Protein AF-0000000085929683 (afdb_homodimer)

Foldseek 3Di:
DDKDKDKDFPLLFLLLLLVLVCLDPLNVQCLAAHKEKQQFDLSSQSNVCVLVVDDDLSLLRFAWDCFPNFTAGFAPVRHDDIFMHTNSHTDPDDPLVSLVVDAQSYEYEEAAQAAEPVRWGWHWAQPPCRPPCSSRLVSCVVRNHAYEYEYECLRYDHDDLVVQQVQADLPNDLAGPWFGTGIGINGRYHYGYSQSSLCSQQVWGWAFDDAADDDSRGSMTIIMIDDDDRSVVRSVVSSVVSPPSDDRDNGGHDLVPDPRLVSINVSVVVD/DDKDKDKDFPLLFLLLLLVLVCLDPLNVQCLAAHKEKQQFDLSSQSNVCVLVVDDDLSLLRFAWDCFPNFTAGFAPVRHDDIFMHTNSHTDPDDPLVSLVVDAQSYEYEEAAQAAEPVRWGWHWAQPPCRPPCNSRLVSCVVRNHAYEYEYECLRYDHDDLVVQQVCADLPNDLAGPWFGTGIGINGRYHYGYSQNSLCSQQVWGWAFDDAADDDSRGSMTIIMIDDDDRSVVRSVVSSVVSPPSDDRDNGGHDLVPDPRLVSINVSVVVD

Structure (mmCIF, N/CA/C/O backbone):
data_AF-0000000085929683-model_v1
#
loop_
_entity.id
_entity.type
_entity.pdbx_description
1 polymer 'Uncharacterized protein'
#
loop_
_atom_site.group_PDB
_atom_site.id
_atom_site.type_symbol
_atom_site.label_atom_id
_atom_site.label_alt_id
_atom_site.label_comp_id
_atom_site.label_asym_id
_atom_site.label_entity_id
_atom_site.label_seq_id
_atom_site.pdbx_PDB_ins_code
_atom_site.Cartn_x
_atom_site.Cartn_y
_atom_site.Cartn_z
_atom_site.occupancy
_atom_site.B_iso_or_equiv
_atom_site.auth_seq_id
_atom_site.auth_comp_id
_atom_site.auth_asym_id
_atom_site.auth_atom_id
_atom_site.pdbx_PDB_model_num
ATOM 1 N N . MET A 1 1 ? 26.594 7.703 -13.898 1 90.44 1 MET A N 1
ATOM 2 C CA . MET A 1 1 ? 25.281 7.656 -13.25 1 90.44 1 MET A CA 1
ATOM 3 C C . MET A 1 1 ? 25.125 6.375 -12.43 1 90.44 1 MET A C 1
ATOM 5 O O . MET A 1 1 ? 25.406 5.281 -12.93 1 90.44 1 MET A O 1
ATOM 9 N N . LYS A 1 2 ? 24.906 6.512 -11.125 1 97.38 2 LYS A N 1
ATOM 10 C CA . LYS A 1 2 ? 24.734 5.379 -10.219 1 97.38 2 LYS A CA 1
ATOM 11 C C . LYS A 1 2 ? 23.25 5.051 -10.023 1 97.38 2 LYS A C 1
ATOM 13 O O . LYS A 1 2 ? 22.391 5.875 -10.312 1 97.38 2 LYS A O 1
ATOM 18 N N . ARG A 1 3 ? 23.109 3.826 -9.648 1 98.5 3 ARG A N 1
ATOM 19 C CA . ARG A 1 3 ? 21.75 3.352 -9.422 1 98.5 3 ARG A CA 1
ATOM 20 C C . ARG A 1 3 ? 21.672 2.545 -8.133 1 98.5 3 ARG A C 1
ATOM 22 O O . ARG A 1 3 ? 22.609 1.838 -7.77 1 98.5 3 ARG A O 1
ATOM 29 N N . ALA A 1 4 ? 20.5 2.637 -7.414 1 98.88 4 ALA A N 1
ATOM 30 C CA . ALA A 1 4 ? 20.266 1.863 -6.195 1 98.88 4 ALA A CA 1
ATOM 31 C C . ALA A 1 4 ? 18.859 1.271 -6.184 1 98.88 4 ALA A C 1
ATOM 33 O O . ALA A 1 4 ? 17.938 1.812 -6.809 1 98.88 4 ALA A O 1
ATOM 34 N N . LEU A 1 5 ? 18.688 0.152 -5.586 1 98.88 5 LEU A N 1
ATOM 35 C CA . LEU A 1 5 ? 17.406 -0.474 -5.309 1 98.88 5 LEU A CA 1
ATOM 36 C C . LEU A 1 5 ? 17.047 -0.363 -3.828 1 98.88 5 LEU A C 1
ATOM 38 O O . LEU A 1 5 ? 17.656 -1.033 -2.99 1 98.88 5 LEU A O 1
ATOM 42 N N . VAL A 1 6 ? 16 0.425 -3.523 1 98.88 6 VAL A N 1
ATOM 43 C CA . VAL A 1 6 ? 15.719 0.789 -2.141 1 98.88 6 VAL A CA 1
ATOM 44 C C . VAL A 1 6 ? 14.281 0.412 -1.793 1 98.88 6 VAL A C 1
ATOM 46 O O . VAL A 1 6 ? 13.352 0.76 -2.521 1 98.88 6 VAL A O 1
ATOM 49 N N . THR A 1 7 ? 14.102 -0.322 -0.743 1 98.88 7 THR A N 1
ATOM 50 C CA . THR A 1 7 ? 12.781 -0.614 -0.195 1 98.88 7 THR A CA 1
ATOM 51 C C . THR A 1 7 ? 12.609 0.04 1.173 1 98.88 7 THR A C 1
ATOM 53 O O . THR A 1 7 ? 13.461 -0.108 2.051 1 98.88 7 THR A O 1
ATOM 56 N N . LEU A 1 8 ? 11.531 0.774 1.313 1 98.94 8 LEU A N 1
ATOM 57 C CA . LEU A 1 8 ? 11.234 1.459 2.566 1 98.94 8 LEU A CA 1
ATOM 58 C C . LEU A 1 8 ? 9.906 0.987 3.141 1 98.94 8 LEU A C 1
ATOM 60 O O . LEU A 1 8 ? 8.898 0.931 2.428 1 98.94 8 LEU A O 1
ATOM 64 N N . THR A 1 9 ? 9.898 0.618 4.441 1 98.69 9 THR A N 1
ATOM 65 C CA . THR A 1 9 ? 8.633 0.403 5.121 1 98.69 9 THR A CA 1
ATOM 66 C C . THR A 1 9 ? 7.848 1.708 5.234 1 98.69 9 THR A C 1
ATOM 68 O O . THR A 1 9 ? 8.406 2.791 5.051 1 98.69 9 THR A O 1
ATOM 71 N N . PRO A 1 10 ? 6.547 1.633 5.582 1 98.69 10 PRO A N 1
ATOM 72 C CA . PRO A 1 10 ? 5.75 2.857 5.688 1 98.69 10 PRO A CA 1
ATOM 73 C C . PRO A 1 10 ? 6.324 3.852 6.695 1 98.69 10 PRO A C 1
ATOM 75 O O . PRO A 1 10 ? 6.355 5.055 6.43 1 98.69 10 PRO A O 1
ATOM 78 N N . THR A 1 11 ? 6.84 3.391 7.812 1 98.69 11 THR A N 1
ATOM 79 C CA . THR A 1 11 ? 7.352 4.316 8.812 1 98.69 11 THR A CA 1
ATOM 80 C C . THR A 1 11 ? 8.703 4.891 8.383 1 98.69 11 THR A C 1
ATOM 82 O O . THR A 1 11 ? 9.016 6.047 8.68 1 98.69 11 THR A O 1
ATOM 85 N N . GLU A 1 12 ? 9.531 4.094 7.68 1 98.88 12 GLU A N 1
ATOM 86 C CA . GLU A 1 12 ? 10.75 4.648 7.094 1 98.88 12 GLU A CA 1
ATOM 87 C C . GLU A 1 12 ? 10.43 5.746 6.086 1 98.88 12 GLU A C 1
ATOM 89 O O . GLU A 1 12 ? 11.07 6.797 6.078 1 98.88 12 GLU A O 1
ATOM 94 N N . SER A 1 13 ? 9.43 5.5 5.258 1 98.94 13 SER A N 1
ATOM 95 C CA . SER A 1 13 ? 8.977 6.504 4.305 1 98.94 13 SER A CA 1
ATOM 96 C C . SER A 1 13 ? 8.5 7.77 5.012 1 98.94 13 SER A C 1
ATOM 98 O O . SER A 1 13 ? 8.828 8.883 4.59 1 98.94 13 SER A O 1
ATOM 100 N N . LYS A 1 14 ? 7.68 7.566 6.082 1 98.88 14 LYS A N 1
ATOM 101 C CA . LYS A 1 14 ? 7.18 8.719 6.828 1 98.88 14 LYS A CA 1
ATOM 102 C C . LYS A 1 14 ? 8.328 9.562 7.367 1 98.88 14 LYS A C 1
ATOM 104 O O . LYS A 1 14 ? 8.281 10.797 7.312 1 98.88 14 LYS A O 1
ATOM 109 N N . ARG A 1 15 ? 9.367 8.922 7.887 1 98.94 15 ARG A N 1
ATOM 110 C CA . ARG A 1 15 ? 10.523 9.641 8.406 1 98.94 15 ARG A CA 1
ATOM 111 C C . ARG A 1 15 ? 11.266 10.375 7.293 1 98.94 15 ARG A C 1
ATOM 113 O O . ARG A 1 15 ? 11.633 11.539 7.453 1 98.94 15 ARG A O 1
ATOM 120 N N . LEU A 1 16 ? 11.492 9.695 6.164 1 98.94 16 LEU A N 1
ATOM 121 C CA . LEU A 1 16 ? 12.125 10.305 5.004 1 98.94 16 LEU A CA 1
ATOM 122 C C . LEU A 1 16 ? 11.375 11.555 4.566 1 98.94 16 LEU A C 1
ATOM 124 O O . LEU A 1 16 ? 11.984 12.609 4.363 1 98.94 16 LEU A O 1
ATOM 128 N N . ILE A 1 17 ? 10.094 11.445 4.457 1 98.94 17 ILE A N 1
ATOM 129 C CA . ILE A 1 17 ? 9.227 12.516 3.98 1 98.94 17 ILE A CA 1
ATOM 130 C C . ILE A 1 17 ? 9.258 13.688 4.965 1 98.94 17 ILE A C 1
ATOM 132 O O . ILE A 1 17 ? 9.328 14.844 4.562 1 98.94 17 ILE A O 1
ATOM 136 N N . ALA A 1 18 ? 9.211 13.344 6.211 1 98.88 18 ALA A N 1
ATOM 137 C CA . ALA A 1 18 ? 9.266 14.383 7.242 1 98.88 18 ALA A CA 1
ATOM 138 C C . ALA A 1 18 ? 10.555 15.188 7.141 1 98.88 18 ALA A C 1
ATOM 140 O O . ALA A 1 18 ? 10.531 16.422 7.176 1 98.88 18 ALA A O 1
ATOM 141 N N . LYS A 1 19 ? 11.68 14.484 7 1 98.88 19 LYS A N 1
ATOM 142 C CA . LYS A 1 19 ? 12.961 15.156 6.859 1 98.88 19 LYS A CA 1
ATOM 143 C C . LYS A 1 19 ? 12.977 16.062 5.633 1 98.88 19 LYS A C 1
ATOM 145 O O . LYS A 1 19 ? 13.57 17.156 5.66 1 98.88 19 LYS A O 1
ATOM 150 N N . ALA A 1 20 ? 12.391 15.633 4.57 1 98.94 20 ALA A N 1
ATOM 151 C CA . ALA A 1 20 ? 12.336 16.422 3.342 1 98.94 20 ALA A CA 1
ATOM 152 C C . ALA A 1 20 ? 11.492 17.672 3.529 1 98.94 20 ALA A C 1
ATOM 154 O O . ALA A 1 20 ? 11.891 18.766 3.098 1 98.94 20 ALA A O 1
ATOM 155 N N . ILE A 1 21 ? 10.367 17.547 4.172 1 98.94 21 ILE A N 1
ATOM 156 C CA . ILE A 1 21 ? 9.438 18.656 4.336 1 98.94 21 ILE A CA 1
ATOM 157 C C . ILE A 1 21 ? 10.086 19.75 5.184 1 98.94 21 ILE A C 1
ATOM 159 O O . ILE A 1 21 ? 10 20.938 4.855 1 98.94 21 ILE A O 1
ATOM 163 N N . VAL A 1 22 ? 10.773 19.391 6.215 1 98.56 22 VAL A N 1
ATOM 164 C CA . VAL A 1 22 ? 11.406 20.359 7.098 1 98.56 22 VAL A CA 1
ATOM 165 C C . VAL A 1 22 ? 12.516 21.094 6.348 1 98.56 22 VAL A C 1
ATOM 167 O O . VAL A 1 22 ? 12.852 22.234 6.668 1 98.56 22 VAL A O 1
ATOM 170 N N . ALA A 1 23 ? 13.047 20.453 5.316 1 98.62 23 ALA A N 1
ATOM 171 C CA . ALA A 1 23 ? 14.156 21.016 4.551 1 98.62 23 ALA A CA 1
ATOM 172 C C . ALA A 1 23 ? 13.641 21.953 3.451 1 98.62 23 ALA A C 1
ATOM 174 O O . ALA A 1 23 ? 14.422 22.688 2.844 1 98.62 23 ALA A O 1
ATOM 175 N N . LEU A 1 24 ? 12.383 22 3.158 1 98.75 24 LEU A N 1
ATOM 176 C CA . LEU A 1 24 ? 11.812 22.844 2.119 1 98.75 24 LEU A CA 1
ATOM 177 C C . LEU A 1 24 ? 12.031 24.312 2.441 1 98.75 24 LEU A C 1
ATOM 179 O O . LEU A 1 24 ? 11.891 24.734 3.592 1 98.75 24 LEU A O 1
ATOM 183 N N . GLU A 1 25 ? 12.312 25.062 1.417 1 98.31 25 GLU A N 1
ATOM 184 C CA . GLU A 1 25 ? 12.539 26.5 1.585 1 98.31 25 GLU A CA 1
ATOM 185 C C . GLU A 1 25 ? 11.297 27.203 2.127 1 98.31 25 GLU A C 1
ATOM 187 O O . GLU A 1 25 ? 11.391 28.094 2.973 1 98.31 25 GLU A O 1
ATOM 192 N N . GLU A 1 26 ? 10.141 26.844 1.634 1 98.31 26 GLU A N 1
ATOM 193 C CA . GLU A 1 26 ? 8.875 27.422 2.078 1 98.31 26 GLU A CA 1
ATOM 194 C C . GLU A 1 26 ? 8.656 27.188 3.57 1 98.31 26 GLU A C 1
ATOM 196 O O . GLU A 1 26 ? 8.188 28.078 4.277 1 98.31 26 GLU A O 1
ATOM 201 N N . VAL A 1 27 ? 8.984 26 4.043 1 98.81 27 VAL A N 1
ATOM 202 C CA . VAL A 1 27 ? 8.797 25.656 5.449 1 98.81 27 VAL A CA 1
ATOM 203 C C . VAL A 1 27 ? 9.82 26.406 6.305 1 98.81 27 VAL A C 1
ATOM 205 O O . VAL A 1 27 ? 9.461 26.984 7.34 1 98.81 27 VAL A O 1
ATOM 208 N N . GLN A 1 28 ? 11.078 26.453 5.828 1 98.69 28 GLN A N 1
ATOM 209 C CA . GLN A 1 28 ? 12.109 27.188 6.547 1 98.69 28 GLN A CA 1
ATOM 210 C C . GLN A 1 28 ? 11.766 28.672 6.652 1 98.69 28 GLN A C 1
ATOM 212 O O . GLN A 1 28 ? 11.922 29.266 7.711 1 98.69 28 GLN A O 1
ATOM 217 N N . HIS A 1 29 ? 11.375 29.234 5.562 1 98.62 29 HIS A N 1
ATOM 218 C CA . HIS A 1 29 ? 10.992 30.641 5.555 1 98.62 29 HIS A CA 1
ATOM 219 C C . HIS A 1 29 ? 9.859 30.906 6.539 1 98.62 29 HIS A C 1
ATOM 221 O O . HIS A 1 29 ? 9.898 31.875 7.293 1 98.62 29 HIS A O 1
ATOM 227 N N . ALA A 1 30 ? 8.836 30.062 6.523 1 98.75 30 ALA A N 1
ATOM 228 C CA . ALA A 1 30 ? 7.691 30.234 7.418 1 98.75 30 ALA A CA 1
ATOM 229 C C . ALA A 1 30 ? 8.109 30.078 8.875 1 98.75 30 ALA A C 1
ATOM 231 O O . ALA A 1 30 ? 7.617 30.797 9.75 1 98.75 30 ALA A O 1
ATOM 232 N N . LEU A 1 31 ? 8.992 29.125 9.172 1 98.5 31 LEU A N 1
ATOM 233 C CA . LEU A 1 31 ? 9.477 28.906 10.531 1 98.5 31 LEU A CA 1
ATOM 234 C C . LEU A 1 31 ? 10.188 30.156 11.047 1 98.5 31 LEU A C 1
ATOM 236 O O . LEU A 1 31 ? 10.164 30.422 12.25 1 98.5 31 LEU A O 1
ATOM 240 N N . GLU A 1 32 ? 10.766 30.922 10.141 1 98.31 32 GLU A N 1
ATOM 241 C CA . GLU A 1 32 ? 11.516 32.125 10.523 1 98.31 32 GLU A CA 1
ATOM 242 C C . GLU A 1 32 ? 10.617 33.344 10.562 1 98.31 32 GLU A C 1
ATOM 244 O O . GLU A 1 32 ? 10.82 34.25 11.383 1 98.31 32 GLU A O 1
ATOM 249 N N . ASN A 1 33 ? 9.617 33.406 9.742 1 98.38 33 ASN A N 1
ATOM 250 C CA . ASN A 1 33 ? 8.984 34.688 9.492 1 98.38 33 ASN A CA 1
ATOM 251 C C . ASN A 1 33 ? 7.477 34.625 9.719 1 98.38 33 ASN A C 1
ATOM 253 O O . ASN A 1 33 ? 6.816 35.656 9.805 1 98.38 33 ASN A O 1
ATOM 257 N N . GLY A 1 34 ? 6.984 33.438 9.805 1 98.5 34 GLY A N 1
ATOM 258 C CA . GLY A 1 34 ? 5.535 33.344 9.797 1 98.5 34 GLY A CA 1
ATOM 259 C C . GLY A 1 34 ? 5.02 32.125 10.523 1 98.5 34 GLY A C 1
ATOM 260 O O . GLY A 1 34 ? 5.574 31.719 11.555 1 98.5 34 GLY A O 1
ATOM 261 N N . PHE A 1 35 ? 3.844 31.594 9.984 1 98.69 35 PHE A N 1
ATOM 262 C CA . PHE A 1 35 ? 3.166 30.484 10.633 1 98.69 35 PHE A CA 1
ATOM 263 C C . PHE A 1 35 ? 3.516 29.172 9.953 1 98.69 35 PHE A C 1
ATOM 265 O O . PHE A 1 35 ? 3.607 29.094 8.727 1 98.69 35 PHE A O 1
ATOM 272 N N . VAL A 1 36 ? 3.674 28.172 10.719 1 98.81 36 VAL A N 1
ATOM 273 C CA . VAL A 1 36 ? 3.594 26.781 10.297 1 98.81 36 VAL A CA 1
ATOM 274 C C . VAL A 1 36 ? 2.518 26.062 11.109 1 98.81 36 VAL A C 1
ATOM 276 O O . VAL A 1 36 ? 2.596 25.984 12.336 1 98.81 36 VAL A O 1
ATOM 279 N N . TYR A 1 37 ? 1.511 25.641 10.445 1 98.69 37 TYR A N 1
ATOM 280 C CA . TYR A 1 37 ? 0.401 24.906 11.039 1 98.69 37 TYR A CA 1
ATOM 281 C C . TYR A 1 37 ? 0.456 23.438 10.648 1 98.69 37 TYR A C 1
ATOM 283 O O . TYR A 1 37 ? 0.241 23.078 9.492 1 98.69 37 TYR A O 1
ATOM 291 N N . ILE A 1 38 ? 0.722 22.547 11.609 1 98.44 38 ILE A N 1
ATOM 292 C CA . ILE A 1 38 ? 0.781 21.109 11.375 1 98.44 38 ILE A CA 1
ATOM 293 C C . ILE A 1 38 ? -0.466 20.438 11.953 1 98.44 38 ILE A C 1
ATOM 295 O O . ILE A 1 38 ? -0.604 20.328 13.172 1 98.44 38 ILE A O 1
ATOM 299 N N . ALA A 1 39 ? -1.304 20.078 11.062 1 98 39 ALA A N 1
ATOM 300 C CA . ALA A 1 39 ? -2.52 19.375 11.477 1 98 39 ALA A CA 1
ATOM 301 C C . ALA A 1 39 ? -2.213 17.953 11.914 1 98 39 A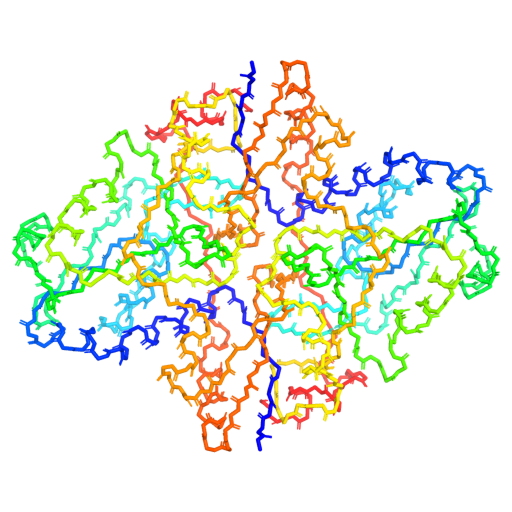LA A C 1
ATOM 303 O O . ALA A 1 39 ? -1.325 17.297 11.352 1 98 39 ALA A O 1
ATOM 304 N N . THR A 1 40 ? -2.955 17.422 12.828 1 97.31 40 THR A N 1
ATOM 305 C CA . THR A 1 40 ? -2.703 16.109 13.406 1 97.31 40 THR A CA 1
ATOM 306 C C . THR A 1 40 ? -2.855 15.016 12.352 1 97.31 40 THR A C 1
ATOM 308 O O . THR A 1 40 ? -3.697 15.117 11.461 1 97.31 40 THR A O 1
ATOM 311 N N . GLY A 1 41 ? -2.104 13.961 12.438 1 97.38 41 GLY A N 1
ATOM 312 C CA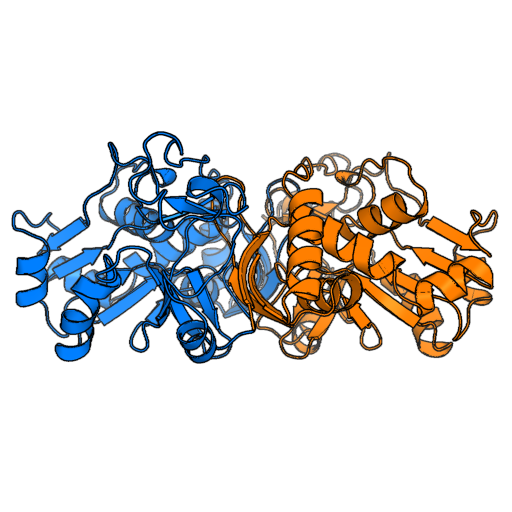 . GLY A 1 41 ? -1.993 12.781 11.594 1 97.38 41 GLY A CA 1
ATOM 313 C C . GLY A 1 41 ? -0.725 11.992 11.836 1 97.38 41 GLY A C 1
ATOM 314 O O . GLY A 1 41 ? 0.283 12.539 12.289 1 97.38 41 GLY A O 1
ATOM 315 N N . THR A 1 42 ? -0.728 10.742 11.492 1 97.62 42 THR A N 1
ATOM 316 C CA . THR A 1 42 ? 0.415 9.898 11.812 1 97.62 42 THR A CA 1
ATOM 317 C C . THR A 1 42 ? 1.649 10.328 11.031 1 97.62 42 THR A C 1
ATOM 319 O O . THR A 1 42 ? 2.756 10.359 11.578 1 97.62 42 THR A O 1
ATOM 322 N N . THR A 1 43 ? 1.484 10.688 9.773 1 97.94 43 THR A N 1
ATOM 323 C CA . THR A 1 43 ? 2.629 11.125 8.984 1 97.94 43 THR A CA 1
ATOM 324 C C . THR A 1 43 ? 3.072 12.523 9.406 1 97.94 43 THR A C 1
ATOM 326 O O . THR A 1 43 ? 4.27 12.797 9.508 1 97.94 43 THR A O 1
ATOM 329 N N . ALA A 1 44 ? 2.115 13.414 9.641 1 98.31 44 ALA A N 1
ATOM 330 C CA . ALA A 1 44 ? 2.42 14.781 10.07 1 98.31 44 ALA A CA 1
ATOM 331 C C . ALA A 1 44 ? 3.127 14.781 11.422 1 98.31 44 ALA A C 1
ATOM 333 O O . ALA A 1 44 ? 3.92 15.68 11.711 1 98.31 44 ALA A O 1
ATOM 334 N N . ALA A 1 45 ? 2.887 13.789 12.219 1 98.56 45 ALA A N 1
ATOM 335 C CA . ALA A 1 45 ? 3.549 13.664 13.516 1 98.56 45 ALA A CA 1
ATOM 336 C C . ALA A 1 45 ? 5.062 13.578 13.352 1 98.56 45 ALA A C 1
ATOM 338 O O . ALA A 1 45 ? 5.816 14.102 14.18 1 98.56 45 ALA A O 1
ATOM 339 N N . TYR A 1 46 ? 5.523 12.898 12.289 1 98.75 46 TYR A N 1
ATOM 340 C CA . TYR A 1 46 ? 6.953 12.812 12.023 1 98.75 46 TYR A CA 1
ATOM 341 C C . TYR A 1 46 ? 7.527 14.188 11.688 1 98.75 46 TYR A C 1
ATOM 343 O O . TYR A 1 46 ? 8.656 14.508 12.07 1 98.75 46 TYR A O 1
ATOM 351 N N . VAL A 1 47 ? 6.75 14.961 10.961 1 98.75 47 VAL A N 1
ATOM 352 C CA . VAL A 1 47 ? 7.176 16.312 10.641 1 98.75 47 VAL A CA 1
ATOM 353 C C . VAL A 1 47 ? 7.293 17.141 11.922 1 98.75 47 VAL A C 1
ATOM 355 O O . VAL A 1 47 ? 8.289 17.828 12.133 1 98.75 47 VAL A O 1
ATOM 358 N N . ALA A 1 48 ? 6.262 17.031 12.773 1 98.5 48 ALA A N 1
ATOM 359 C CA . ALA A 1 48 ? 6.289 17.734 14.055 1 98.5 48 ALA A CA 1
ATOM 360 C C . ALA A 1 48 ? 7.508 17.328 14.875 1 98.5 48 ALA A C 1
ATOM 362 O O . ALA A 1 48 ? 8.18 18.172 15.469 1 98.5 48 ALA A O 1
ATOM 363 N N . GLU A 1 49 ? 7.793 16.047 14.891 1 98.31 49 GLU A N 1
ATOM 364 C CA . GLU A 1 49 ? 8.953 15.531 15.625 1 98.31 49 GLU A CA 1
ATOM 365 C C . GLU A 1 49 ? 10.25 16.125 15.094 1 98.31 49 GLU A C 1
ATOM 367 O O . GLU A 1 49 ? 11.125 16.516 15.875 1 98.31 49 GLU A O 1
ATOM 372 N N . GLU A 1 50 ? 10.367 16.188 13.773 1 98.12 50 GLU A N 1
ATOM 373 C CA . GLU A 1 50 ? 11.578 16.734 13.164 1 98.12 50 GLU A CA 1
ATOM 374 C C . GLU A 1 50 ? 11.758 18.203 13.523 1 98.12 50 GLU A C 1
ATOM 376 O O . GLU A 1 50 ? 12.883 18.656 13.734 1 98.12 50 GLU A O 1
ATOM 381 N N . ILE A 1 51 ? 10.688 18.938 13.578 1 97.81 51 ILE A N 1
ATOM 382 C CA . ILE A 1 51 ? 10.75 20.375 13.828 1 97.81 51 ILE A CA 1
ATOM 383 C C . ILE A 1 51 ? 11.008 20.641 15.305 1 97.81 51 ILE A C 1
ATOM 385 O O . ILE A 1 51 ? 11.859 21.453 15.664 1 97.81 51 ILE A O 1
ATOM 389 N N . LEU A 1 52 ? 10.297 19.906 16.156 1 96.44 52 LEU A N 1
ATOM 390 C CA . LEU A 1 52 ? 10.359 20.141 17.594 1 96.44 52 LEU A CA 1
ATOM 391 C C . LEU A 1 52 ? 11.625 19.547 18.188 1 96.44 52 LEU A C 1
ATOM 393 O O . LEU A 1 52 ? 12.094 19.984 19.234 1 96.44 52 LEU A O 1
ATOM 397 N N . GLY A 1 53 ? 12.117 18.438 17.625 1 95.69 53 GLY A N 1
ATOM 398 C CA . GLY A 1 53 ? 13.25 17.734 18.188 1 95.69 53 GLY A CA 1
ATOM 399 C C . GLY A 1 53 ? 12.898 16.891 19.406 1 95.69 53 GLY A C 1
ATOM 400 O O . GLY A 1 53 ? 13.758 16.609 20.234 1 95.69 53 GLY A O 1
ATOM 401 N N . GLU A 1 54 ? 11.602 16.609 19.547 1 95.25 54 GLU A N 1
ATOM 402 C CA . GLU A 1 54 ? 11.102 15.82 20.672 1 95.25 54 GLU A CA 1
ATOM 403 C C . GLU A 1 54 ? 10.273 14.641 20.172 1 95.25 54 GLU A C 1
ATOM 405 O O . GLU A 1 54 ? 9.57 14.75 19.172 1 95.25 54 GLU A O 1
ATOM 410 N N . LYS A 1 55 ? 10.391 13.609 20.953 1 95.06 55 LYS A N 1
ATOM 411 C CA . LYS A 1 55 ? 9.648 12.406 20.578 1 95.06 55 LYS A CA 1
ATOM 412 C C . LYS A 1 55 ? 8.148 12.609 20.781 1 95.06 55 LYS A C 1
ATOM 414 O O . LYS A 1 55 ? 7.723 13.203 21.781 1 95.06 55 LYS A O 1
ATOM 419 N N . ILE A 1 56 ? 7.387 12.172 19.891 1 95.62 56 ILE A N 1
ATOM 420 C CA . ILE A 1 56 ? 5.926 12.188 19.891 1 95.62 56 ILE A CA 1
ATOM 421 C C . ILE A 1 56 ? 5.398 10.758 19.797 1 95.62 56 ILE A C 1
ATOM 423 O O . ILE A 1 56 ? 5.973 9.914 19.109 1 95.62 56 ILE A O 1
ATOM 427 N N . GLU A 1 57 ? 4.41 10.438 20.625 1 96.69 57 GLU A N 1
ATOM 428 C CA . GLU A 1 57 ? 3.689 9.188 20.406 1 96.69 57 GLU A CA 1
ATOM 429 C C . GLU A 1 57 ? 2.852 9.25 19.125 1 96.69 57 GLU A C 1
ATOM 431 O O . GLU A 1 57 ? 1.642 9.477 19.188 1 96.69 57 GLU A O 1
ATOM 436 N N . LYS A 1 58 ? 3.449 8.945 18.062 1 97.75 58 LYS A N 1
ATOM 437 C CA . LYS A 1 58 ? 2.914 9.266 16.734 1 97.75 58 LYS A CA 1
ATOM 438 C C . LYS A 1 58 ? 1.608 8.516 16.484 1 97.75 58 LYS A C 1
ATOM 440 O O . LYS A 1 58 ? 0.711 9.039 15.812 1 97.75 58 LYS A O 1
ATOM 445 N N . GLU A 1 59 ? 1.465 7.273 17.047 1 97.06 59 GLU A N 1
ATOM 446 C CA . GLU A 1 59 ? 0.238 6.504 16.859 1 97.06 59 GLU A CA 1
ATOM 447 C C . GLU A 1 59 ? -0.945 7.176 17.547 1 97.06 59 GLU A C 1
ATOM 449 O O . GLU A 1 59 ? -2.1 6.922 17.203 1 97.06 59 GLU A O 1
ATOM 454 N N . LYS A 1 60 ? -0.646 8.086 18.516 1 97.62 60 LYS A N 1
ATOM 455 C CA . LYS A 1 60 ? -1.696 8.773 19.266 1 97.62 60 LYS A CA 1
ATOM 456 C C . LYS A 1 60 ? -1.917 10.18 18.734 1 97.62 60 LYS A C 1
ATOM 458 O O . LYS A 1 60 ? -2.875 10.852 19.125 1 97.62 60 LYS A O 1
ATOM 463 N N . TRP A 1 61 ? -1.097 10.609 17.844 1 97.62 61 TRP A N 1
ATOM 464 C CA . TRP A 1 61 ? -1.124 11.992 17.375 1 97.62 61 TRP A CA 1
ATOM 465 C C . TRP A 1 61 ? -2.012 12.133 16.141 1 97.62 61 TRP A C 1
ATOM 467 O O . TRP A 1 61 ? -1.585 12.68 15.125 1 97.62 61 TRP A O 1
ATOM 477 N N . THR A 1 62 ? -3.135 11.539 16.203 1 97.5 62 THR A N 1
ATOM 478 C CA . THR A 1 62 ? -4.172 11.602 15.18 1 97.5 62 THR A CA 1
ATOM 479 C C . THR A 1 62 ? -5.543 11.32 15.781 1 97.5 62 THR A C 1
ATOM 481 O O . THR A 1 62 ? -5.648 10.719 16.844 1 97.5 62 THR A O 1
ATOM 484 N N . VAL A 1 63 ? -6.613 11.805 15.094 1 96.88 63 VAL A N 1
ATOM 485 C CA . VAL A 1 63 ? -7.977 11.484 15.5 1 96.88 63 VAL A CA 1
ATOM 486 C C . VAL A 1 63 ? -8.508 10.32 14.656 1 96.88 63 VAL A C 1
ATOM 488 O O . VAL A 1 63 ? -8.695 9.219 15.164 1 96.88 63 VAL A O 1
ATOM 491 N N . GLY A 1 64 ? -8.688 10.57 13.344 1 96.94 64 GLY A N 1
ATOM 492 C CA . GLY A 1 64 ? -9.016 9.484 12.438 1 96.94 64 GLY A CA 1
ATOM 493 C C . GLY A 1 64 ? -7.809 8.648 12.047 1 96.94 64 GLY A C 1
ATOM 494 O O . GLY A 1 64 ? -6.707 9.172 11.883 1 96.94 64 GLY A O 1
ATOM 495 N N . VAL A 1 65 ? -8.008 7.355 11.867 1 98 65 VAL A N 1
ATOM 496 C CA . VAL A 1 65 ? -6.895 6.484 11.516 1 98 65 VAL A CA 1
ATOM 497 C C . VAL A 1 65 ? -7.422 5.219 10.836 1 98 65 VAL A C 1
ATOM 499 O O . VAL A 1 65 ? -8.547 4.785 11.102 1 98 65 VAL A O 1
ATOM 502 N N . ILE A 1 66 ? -6.762 4.754 9.867 1 98.56 66 ILE A N 1
ATOM 503 C CA . ILE A 1 66 ? -6.953 3.381 9.414 1 98.56 66 ILE A CA 1
ATOM 504 C C . ILE A 1 66 ? -6.027 2.445 10.188 1 98.56 66 ILE A C 1
ATOM 506 O O . ILE A 1 66 ? -4.805 2.531 10.07 1 98.56 66 ILE A O 1
ATOM 510 N N . SER A 1 67 ? -6.543 1.632 11.016 1 98 67 SER A N 1
ATOM 511 C CA . SER A 1 67 ? -5.828 0.703 11.883 1 98 67 SER A CA 1
ATOM 512 C C . SER A 1 67 ? -6.648 -0.558 12.141 1 98 67 SER A C 1
ATOM 514 O O . SER A 1 67 ? -7.875 -0.54 12.023 1 98 67 SER A O 1
ATOM 516 N N . LYS A 1 68 ? -6.004 -1.64 12.32 1 93.81 68 LYS A N 1
ATOM 517 C CA . LYS A 1 68 ? -6.633 -2.934 12.57 1 93.81 68 LYS A CA 1
ATOM 518 C C . LYS A 1 68 ? -7.578 -3.311 11.438 1 93.81 68 LYS A C 1
ATOM 520 O O . LYS A 1 68 ? -8.664 -3.848 11.68 1 93.81 68 LYS A O 1
ATOM 525 N N . GLY A 1 69 ? -7.242 -2.834 10.258 1 95.62 69 GLY A N 1
ATOM 526 C CA . GLY A 1 69 ? -7.949 -3.256 9.062 1 95.62 69 GLY A CA 1
ATOM 527 C C . GLY A 1 69 ? -9.273 -2.545 8.867 1 95.62 69 GLY A C 1
ATOM 528 O O . GLY A 1 69 ? -10.211 -3.105 8.289 1 95.62 69 GLY A O 1
ATOM 529 N N . ARG A 1 70 ? -9.43 -1.395 9.414 1 97.94 70 ARG A N 1
ATOM 530 C CA . ARG A 1 70 ? -10.672 -0.636 9.281 1 97.94 70 ARG A CA 1
ATOM 531 C C . ARG A 1 70 ? -10.414 0.859 9.445 1 97.94 70 ARG A C 1
ATOM 533 O O . ARG A 1 70 ? -9.391 1.264 10 1 97.94 70 ARG A O 1
ATOM 540 N N . THR A 1 71 ? -11.305 1.698 8.93 1 98.62 71 THR A N 1
ATOM 541 C CA . THR A 1 71 ? -11.359 3.104 9.32 1 98.62 71 THR A CA 1
ATOM 542 C C . THR A 1 71 ? -11.828 3.244 10.766 1 98.62 71 THR A C 1
ATOM 544 O O . THR A 1 71 ? -12.773 2.574 11.18 1 98.62 71 THR A O 1
ATOM 547 N N . CYS A 1 72 ? -11.148 4.047 11.516 1 98.25 72 CYS A N 1
ATOM 548 C CA . CYS A 1 72 ? -11.453 4.152 12.938 1 98.25 72 CYS A CA 1
ATOM 549 C C . CYS A 1 72 ? -10.977 5.484 13.5 1 98.25 72 CYS A C 1
ATOM 551 O O . CYS A 1 72 ? -10.68 6.414 12.742 1 98.25 72 CYS A O 1
ATOM 553 N N . VAL A 1 73 ? -11.055 5.621 14.812 1 97.94 73 VAL A N 1
ATOM 554 C CA . VAL A 1 73 ? -10.539 6.789 15.516 1 97.94 73 VAL A CA 1
ATOM 555 C C . VAL A 1 73 ? -9.664 6.344 16.688 1 97.94 73 VAL A C 1
ATOM 557 O O . VAL A 1 73 ? -9.789 5.215 17.172 1 97.94 73 VAL A O 1
ATOM 560 N N . THR A 1 74 ? -8.812 7.238 17.094 1 97.75 74 THR A N 1
ATOM 561 C CA . THR A 1 74 ? -8.016 6.984 18.281 1 97.75 74 THR A CA 1
ATOM 562 C C . THR A 1 74 ? -8.836 7.27 19.547 1 97.75 74 THR A C 1
ATOM 564 O O . THR A 1 74 ? -9.938 7.809 19.469 1 97.75 74 THR A O 1
ATOM 567 N N . ALA A 1 75 ? -8.289 6.863 20.672 1 97.44 75 ALA A N 1
ATOM 568 C CA . ALA A 1 75 ? -8.992 7.074 21.938 1 97.44 75 ALA A CA 1
ATOM 569 C C . ALA A 1 75 ? -9.219 8.562 22.188 1 97.44 75 ALA A C 1
ATOM 571 O O . ALA A 1 75 ? -8.273 9.352 22.172 1 97.44 75 ALA A O 1
ATOM 572 N N . LYS A 1 76 ? -10.43 8.898 22.484 1 96.06 76 LYS A N 1
ATOM 573 C CA . LYS A 1 76 ? -10.82 10.297 22.656 1 96.06 76 LYS A CA 1
ATOM 574 C C . LYS A 1 76 ? -9.977 10.969 23.734 1 96.06 76 LYS A C 1
ATOM 576 O O . LYS A 1 76 ? -9.602 12.141 23.594 1 96.06 76 LYS A O 1
ATOM 581 N N . LYS A 1 77 ? -9.648 10.289 24.75 1 95.94 77 LYS A N 1
ATOM 582 C CA . LYS A 1 77 ? -8.938 10.836 25.906 1 95.94 77 LYS A CA 1
ATOM 583 C C . LYS A 1 77 ? -7.551 11.328 25.516 1 95.94 77 LYS A C 1
ATOM 585 O O . LYS A 1 77 ? -6.938 12.109 26.25 1 95.94 77 LYS A O 1
ATOM 590 N N . THR A 1 78 ? -7.059 10.852 24.328 1 96.06 78 THR A N 1
ATOM 591 C CA . THR A 1 78 ? -5.703 11.219 23.922 1 96.06 78 THR A CA 1
ATOM 592 C C . THR A 1 78 ? -5.719 12.047 22.641 1 96.06 78 THR A C 1
ATOM 594 O O . THR A 1 78 ? -4.684 12.219 22 1 96.06 78 THR A O 1
ATOM 597 N N . TRP A 1 79 ? -6.84 12.477 22.234 1 95.75 79 TRP A N 1
ATOM 598 C CA . TRP A 1 79 ? -6.891 13.266 21 1 95.75 79 TRP A CA 1
ATOM 599 C C . TRP A 1 79 ? -5.93 14.445 21.062 1 95.75 79 TRP A C 1
ATOM 601 O O . TRP A 1 79 ? -6 15.258 22 1 95.75 79 TRP A O 1
ATOM 611 N N . PRO A 1 80 ? -5.125 14.547 20.109 1 94.31 80 PRO A N 1
ATOM 612 C CA . PRO A 1 80 ? -4.086 15.578 20.125 1 94.31 80 PRO A CA 1
ATOM 613 C C . PRO A 1 80 ? -4.582 16.938 19.625 1 94.31 80 PRO A C 1
ATOM 615 O O . PRO A 1 80 ? -5.664 17.016 19.031 1 94.31 80 PRO A O 1
ATOM 618 N N . LYS A 1 81 ? -3.807 17.922 19.969 1 93.38 81 LYS A N 1
ATOM 619 C CA . LYS A 1 81 ? -3.984 19.234 19.359 1 93.38 81 LYS A CA 1
ATOM 620 C C . LYS A 1 81 ? -3.053 19.422 18.172 1 93.38 81 LYS A C 1
ATOM 622 O O . LYS A 1 81 ? -1.981 18.812 18.109 1 93.38 81 LYS A O 1
ATOM 627 N N . HIS A 1 82 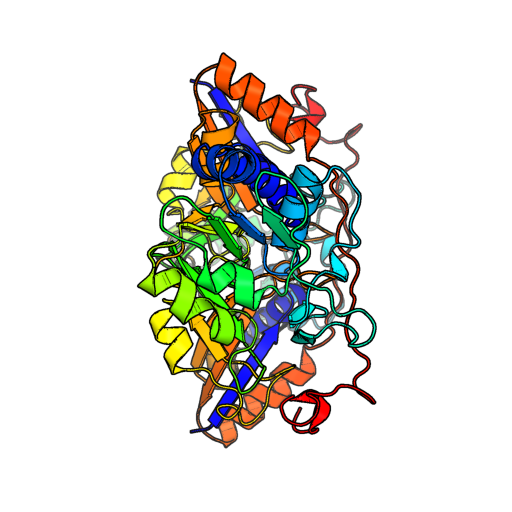? -3.512 20.234 17.25 1 96.75 82 HIS A N 1
ATOM 628 C CA . HIS A 1 82 ? -2.617 20.641 16.172 1 96.75 82 HIS A CA 1
ATOM 629 C C . HIS A 1 82 ? -1.4 21.375 16.703 1 96.75 82 HIS A C 1
ATOM 631 O O . HIS A 1 82 ? -1.463 21.984 17.766 1 96.75 82 HIS A O 1
ATOM 637 N N . LEU A 1 83 ? -0.287 21.266 16.031 1 97.38 83 LEU A N 1
ATOM 638 C CA . LEU A 1 83 ? 0.878 22.078 16.359 1 97.38 83 LEU A CA 1
ATOM 639 C C . LEU A 1 83 ? 0.927 23.328 15.484 1 97.38 83 LEU A C 1
ATOM 641 O O . LEU A 1 83 ? 1.038 23.234 14.258 1 97.38 83 LEU A O 1
ATOM 645 N N . VAL A 1 84 ? 0.744 24.453 16.125 1 98.38 84 VAL A N 1
ATOM 646 C CA . VAL A 1 84 ? 0.853 25.719 15.422 1 98.38 84 VAL A CA 1
ATOM 647 C C . VAL A 1 84 ? 2.082 26.484 15.914 1 98.38 84 VAL A C 1
ATOM 649 O O . VAL A 1 84 ? 2.256 26.672 17.125 1 98.38 84 VAL A O 1
ATOM 652 N N . LEU A 1 85 ? 2.92 26.844 14.961 1 98.5 85 LEU A N 1
ATOM 653 C CA . LEU A 1 85 ? 4.121 27.609 15.266 1 98.5 85 LEU A CA 1
ATOM 654 C C . LEU A 1 85 ? 4.047 29 14.633 1 98.5 85 LEU A C 1
ATOM 656 O O . LEU A 1 85 ? 3.543 29.156 13.516 1 98.5 85 LEU A O 1
ATOM 660 N N . TYR A 1 86 ? 4.492 29.984 15.352 1 98.38 86 TYR A N 1
ATOM 661 C CA . TYR A 1 86 ? 4.758 31.328 14.828 1 98.38 86 TYR A CA 1
ATOM 662 C C . TYR A 1 86 ? 6.223 31.703 15.008 1 98.38 86 TYR A C 1
ATOM 664 O O . TYR A 1 86 ? 6.707 31.812 16.125 1 98.38 86 TYR A O 1
ATOM 672 N N . LYS A 1 87 ? 6.879 31.875 13.883 1 97.81 87 LYS A N 1
ATOM 673 C CA . LYS A 1 87 ? 8.312 32.156 13.867 1 97.81 87 LYS A CA 1
ATOM 674 C C . LYS A 1 87 ? 9.086 31.141 14.695 1 97.81 87 LYS A C 1
ATOM 676 O O . LYS A 1 87 ? 9.906 31.516 15.539 1 97.81 87 LYS A O 1
ATOM 681 N N . GLY A 1 88 ? 8.703 29.875 14.508 1 97 88 GLY A N 1
ATOM 682 C CA . GLY A 1 88 ? 9.461 28.75 15.062 1 97 88 GLY A CA 1
ATOM 683 C C . GLY A 1 88 ? 9.086 28.438 16.5 1 97 88 GLY A C 1
ATOM 684 O O . GLY A 1 88 ? 9.562 27.453 17.062 1 97 88 GLY A O 1
ATOM 685 N N . LYS A 1 89 ? 8.156 29.25 17.047 1 97.31 89 LYS A N 1
ATOM 686 C CA . LYS A 1 89 ? 7.75 29.016 18.422 1 97.31 89 LYS A CA 1
ATOM 687 C C . LYS A 1 89 ? 6.281 28.609 18.516 1 97.31 89 LYS A C 1
ATOM 689 O O . LYS A 1 89 ? 5.461 29.062 17.703 1 97.31 89 LYS A O 1
ATOM 694 N N . PRO A 1 90 ? 6.004 27.781 19.484 1 95.94 90 PRO A N 1
ATOM 695 C CA . PRO A 1 90 ? 4.598 27.391 19.609 1 95.94 90 PRO A CA 1
ATOM 696 C C . PRO A 1 90 ? 3.658 28.578 19.75 1 95.94 90 PRO A C 1
ATOM 698 O O . PRO A 1 90 ? 3.926 29.5 20.531 1 95.94 90 PRO A O 1
ATOM 701 N N . TYR A 1 91 ? 2.701 28.562 19 1 95.81 91 TYR A N 1
ATOM 702 C CA . TYR A 1 91 ? 1.682 29.609 19.031 1 95.81 91 TYR A CA 1
ATOM 703 C C . TYR A 1 91 ? 0.76 29.438 20.234 1 95.81 91 TYR A C 1
ATOM 705 O O . TYR A 1 91 ? 0.206 28.344 20.453 1 95.81 91 TYR A O 1
ATOM 713 N N . GLU A 1 92 ? 0.541 30.406 21.047 1 90.75 92 GLU A N 1
ATOM 714 C CA . GLU A 1 92 ? -0.21 30.344 22.297 1 90.75 92 GLU A CA 1
ATOM 715 C C . GLU A 1 92 ? -1.707 30.516 22.062 1 90.75 92 GLU A C 1
ATOM 717 O O . GLU A 1 92 ? -2.525 30.125 22.891 1 90.75 92 GLU A O 1
ATOM 722 N N . GLY A 1 93 ? -2.088 30.984 20.984 1 91.25 93 GLY A N 1
ATOM 723 C CA . GLY A 1 93 ? -3.494 31.219 20.688 1 91.25 93 GLY A CA 1
ATOM 724 C C . GLY A 1 93 ? -4.199 29.969 20.172 1 91.25 93 GLY A C 1
ATOM 725 O O . GLY A 1 93 ? -3.607 28.891 20.125 1 91.25 93 GLY A O 1
ATOM 726 N N . GLU A 1 94 ? -5.477 30.188 19.891 1 92.94 94 GLU A N 1
ATOM 727 C CA . GLU A 1 94 ? -6.273 29.094 19.328 1 92.94 94 GLU A CA 1
ATOM 728 C C . GLU A 1 94 ? -5.91 28.859 17.859 1 92.94 94 GLU A C 1
ATOM 730 O O . GLU A 1 94 ? -5.672 29.812 17.109 1 92.94 94 GLU A O 1
ATOM 735 N N . PRO A 1 95 ? -5.855 27.641 17.469 1 93.12 95 PRO A N 1
ATOM 736 C CA . PRO A 1 95 ? -5.504 27.312 16.078 1 93.12 95 PRO A CA 1
ATOM 737 C C . PRO A 1 95 ? -6.32 28.094 15.062 1 93.12 95 PRO A C 1
ATOM 739 O O . PRO A 1 95 ? -5.781 28.531 14.039 1 93.12 95 PRO A O 1
ATOM 742 N N . LEU A 1 96 ? -7.559 28.328 15.359 1 91.69 96 LEU A N 1
ATOM 743 C CA . LEU A 1 96 ? -8.422 29.062 14.445 1 91.69 96 LEU A CA 1
ATOM 744 C C . LEU A 1 96 ? -7.914 30.484 14.25 1 91.69 96 LEU A C 1
ATOM 746 O O . LEU A 1 96 ? -8.008 31.031 13.148 1 91.69 96 LEU A O 1
ATOM 750 N N . GLU A 1 97 ? -7.492 31.094 15.297 1 95.56 97 GLU A N 1
ATOM 751 C CA . GLU A 1 97 ? -6.961 32.469 15.211 1 95.56 97 GLU A CA 1
ATOM 752 C C . GLU A 1 97 ? -5.723 32.5 14.32 1 95.56 97 GLU A C 1
ATOM 754 O O . GLU A 1 97 ? -5.527 33.469 13.578 1 95.56 97 GLU A O 1
ATOM 759 N N . ALA A 1 98 ? -4.902 31.5 14.43 1 97.19 98 ALA A N 1
ATOM 760 C CA . ALA A 1 98 ? -3.734 31.422 13.547 1 97.19 98 ALA A CA 1
ATOM 761 C C . ALA A 1 98 ? -4.152 31.359 12.086 1 97.19 98 ALA A C 1
ATOM 763 O O . ALA A 1 98 ? -3.596 32.062 11.242 1 97.19 98 ALA A O 1
ATOM 764 N N . LEU A 1 99 ? -5.188 30.578 11.812 1 97.25 99 LEU A N 1
ATOM 765 C CA . LEU A 1 99 ? -5.68 30.438 10.445 1 97.25 99 LEU A CA 1
ATOM 766 C C . LEU A 1 99 ? -6.145 31.781 9.898 1 97.25 99 LEU A C 1
ATOM 768 O O . LEU A 1 99 ? -5.941 32.094 8.719 1 97.25 99 LEU A O 1
ATOM 772 N N . LYS A 1 100 ? -6.758 32.594 10.727 1 96.62 100 LYS A N 1
ATOM 773 C CA . LYS A 1 100 ? -7.246 33.906 10.32 1 96.62 100 LYS A CA 1
ATOM 774 C C . LYS A 1 100 ? -6.09 34.812 9.93 1 96.62 100 LYS A C 1
ATOM 776 O O . LYS A 1 100 ? -6.246 35.688 9.062 1 96.62 100 LYS A O 1
ATOM 781 N N . GLU A 1 101 ? -4.98 34.531 10.492 1 97.31 101 GLU A N 1
ATOM 782 C CA . GLU A 1 101 ? -3.838 35.438 10.273 1 97.31 101 GLU A CA 1
ATOM 783 C C . GLU A 1 101 ? -2.959 34.906 9.133 1 97.31 101 GLU A C 1
ATOM 785 O O . GLU A 1 101 ? -2.219 35.688 8.523 1 97.31 101 GLU A O 1
ATOM 790 N N . MET A 1 102 ? -2.973 33.688 8.82 1 98.25 102 MET A N 1
ATOM 791 C CA . MET A 1 102 ? -2.084 33.062 7.848 1 98.25 102 MET A CA 1
ATOM 792 C C . MET A 1 102 ? -2.332 33.625 6.449 1 98.25 102 MET A C 1
ATOM 794 O O . MET A 1 102 ? -3.43 34.094 6.148 1 98.25 102 MET A O 1
ATOM 798 N N . GLY A 1 103 ? -1.32 33.531 5.672 1 97.94 103 GLY A N 1
ATOM 799 C CA . GLY A 1 103 ? -1.359 34 4.297 1 97.94 103 GLY A CA 1
ATOM 800 C C . GLY A 1 103 ? -0.421 33.25 3.381 1 97.94 103 GLY A C 1
ATOM 801 O O . GLY A 1 103 ? -0.001 32.125 3.699 1 97.94 103 GLY A O 1
ATOM 802 N N . PRO A 1 104 ? -0.094 33.781 2.23 1 97.88 104 PRO A N 1
ATOM 803 C CA . PRO A 1 104 ? 0.6 33.062 1.157 1 97.88 104 PRO A CA 1
ATOM 804 C C . PRO A 1 104 ? 2.037 32.719 1.521 1 97.88 104 PRO A C 1
ATOM 806 O O . PRO A 1 104 ? 2.674 31.906 0.825 1 97.88 104 PRO A O 1
ATOM 809 N N . GLU A 1 105 ? 2.613 33.281 2.586 1 98.06 105 GLU A N 1
ATOM 810 C CA . GLU A 1 105 ? 3.984 32.969 2.982 1 98.06 105 GLU A CA 1
ATOM 811 C C . GLU A 1 105 ? 4.016 31.953 4.125 1 98.06 105 GLU A C 1
ATOM 813 O O . GLU A 1 105 ? 5.086 31.594 4.617 1 98.06 105 GLU A O 1
ATOM 818 N N . ASP A 1 106 ? 2.848 31.562 4.586 1 98.75 106 ASP A N 1
ATOM 819 C CA . ASP A 1 106 ? 2.723 30.594 5.668 1 98.75 106 ASP A CA 1
ATOM 820 C C . ASP A 1 106 ? 2.477 29.188 5.121 1 98.75 106 ASP A C 1
ATOM 822 O O . ASP A 1 106 ? 2.189 29.016 3.936 1 98.75 106 ASP A O 1
ATOM 826 N N . VAL A 1 107 ? 2.643 28.188 6 1 98.88 107 VAL A N 1
ATOM 827 C CA . VAL A 1 107 ? 2.574 26.797 5.562 1 98.88 107 VAL A CA 1
ATOM 828 C C . VAL A 1 107 ? 1.579 26.031 6.426 1 98.88 107 VAL A C 1
ATOM 830 O O . VAL A 1 107 ? 1.58 26.156 7.652 1 98.88 107 VAL A O 1
ATOM 833 N N . PHE A 1 108 ? 0.702 25.344 5.789 1 98.69 108 PHE A N 1
ATOM 834 C CA . PHE A 1 108 ? -0.207 24.391 6.398 1 98.69 108 PHE A CA 1
ATOM 835 C C . PHE A 1 108 ? 0.157 22.969 5.98 1 98.69 108 PHE A C 1
ATOM 837 O O . PHE A 1 108 ? 0.293 22.672 4.789 1 98.69 108 PHE A O 1
ATOM 844 N N . ILE A 1 109 ? 0.401 22.031 6.961 1 98.75 109 ILE A N 1
ATOM 845 C CA . ILE A 1 109 ? 0.819 20.656 6.691 1 98.75 109 ILE A CA 1
ATOM 846 C C . ILE A 1 109 ? -0.253 19.688 7.18 1 98.75 109 ILE A C 1
ATOM 848 O O . ILE A 1 109 ? -0.617 19.688 8.359 1 98.75 109 ILE A O 1
ATOM 852 N N . LYS A 1 110 ? -0.742 18.859 6.32 1 98.25 110 LYS A N 1
ATOM 853 C CA . LYS A 1 110 ? -1.751 17.859 6.652 1 98.25 110 LYS A CA 1
ATOM 854 C C . LYS A 1 110 ? -1.565 16.594 5.82 1 98.25 110 LYS A C 1
ATOM 856 O O . LYS A 1 110 ? -1.404 16.672 4.598 1 98.25 110 LYS A O 1
ATOM 861 N N . GLY A 1 111 ? -1.539 15.453 6.477 1 97.81 111 GLY A N 1
ATOM 862 C CA . GLY A 1 111 ? -1.479 14.188 5.766 1 97.81 111 GLY A CA 1
ATOM 863 C C . GLY A 1 111 ? -2.75 13.867 5 1 97.81 111 GLY A C 1
ATOM 864 O O . GLY A 1 111 ? -3.707 14.648 5.027 1 97.81 111 GLY A O 1
ATOM 865 N N . ALA A 1 112 ? -2.703 12.758 4.309 1 98.25 112 ALA A N 1
ATOM 866 C CA . ALA A 1 112 ? -3.842 12.297 3.521 1 98.25 112 ALA A CA 1
ATOM 867 C C . ALA A 1 112 ? -3.91 10.773 3.5 1 98.25 112 ALA A C 1
ATOM 869 O O . ALA A 1 112 ? -2.992 10.094 3.971 1 98.25 112 ALA A O 1
ATOM 870 N N . ASN A 1 113 ? -5.023 10.219 2.994 1 98.5 113 ASN A N 1
ATOM 871 C CA . ASN A 1 113 ? -5.266 8.781 2.982 1 98.5 113 ASN A CA 1
ATOM 872 C C . ASN A 1 113 ? -5.227 8.219 1.565 1 98.5 113 ASN A C 1
ATOM 874 O O . ASN A 1 113 ? -5.238 7 1.376 1 98.5 113 ASN A O 1
ATOM 878 N N . ALA A 1 114 ? -5.188 9.125 0.632 1 98.75 114 ALA A N 1
ATOM 879 C CA . ALA A 1 114 ? -5.145 8.703 -0.766 1 98.75 114 ALA A CA 1
ATOM 880 C C . ALA A 1 114 ? -4.375 9.711 -1.618 1 98.75 114 ALA A C 1
ATOM 882 O O . ALA A 1 114 ? -4.449 10.914 -1.381 1 98.75 114 ALA A O 1
ATOM 883 N N . ILE A 1 115 ? -3.664 9.258 -2.525 1 98.75 115 ILE A N 1
ATOM 884 C CA . ILE A 1 115 ? -3.082 10.023 -3.623 1 98.75 115 ILE A CA 1
ATOM 885 C C . ILE A 1 115 ? -3.352 9.312 -4.949 1 98.75 115 ILE A C 1
ATOM 887 O O . ILE A 1 115 ? -3.127 8.109 -5.066 1 98.75 115 ILE A O 1
ATOM 891 N N . ASP A 1 116 ? -3.902 10.031 -5.906 1 98.06 116 ASP A N 1
ATOM 892 C CA . ASP A 1 116 ? -4.363 9.359 -7.117 1 98.06 116 ASP A CA 1
ATOM 893 C C . ASP A 1 116 ? -3.361 9.531 -8.258 1 98.06 116 ASP A C 1
ATOM 895 O O . ASP A 1 116 ? -2.254 10.031 -8.047 1 98.06 116 ASP A O 1
ATOM 899 N N . GLN A 1 117 ? -3.672 9.109 -9.438 1 96.19 117 GLN A N 1
ATOM 900 C CA . GLN A 1 117 ? -2.775 9.055 -10.586 1 96.19 117 GLN A CA 1
ATOM 901 C C . GLN A 1 117 ? -2.434 10.453 -11.086 1 96.19 117 GLN A C 1
ATOM 903 O O . GLN A 1 117 ? -1.461 10.641 -11.82 1 96.19 117 GLN A O 1
ATOM 908 N N . ASN A 1 118 ? -3.246 11.367 -10.672 1 95.94 118 ASN A N 1
ATOM 909 C CA . ASN A 1 118 ? -2.982 12.758 -11.023 1 95.94 118 ASN A CA 1
ATOM 910 C C . ASN A 1 118 ? -2.26 13.5 -9.906 1 95.94 118 ASN A C 1
ATOM 912 O O . ASN A 1 118 ? -2.117 14.719 -9.953 1 95.94 118 ASN A O 1
ATOM 916 N N . TRP A 1 119 ? -1.908 12.773 -8.852 1 96.94 119 TRP A N 1
ATOM 917 C CA . TRP A 1 119 ? -1.171 13.266 -7.691 1 96.94 119 TRP A CA 1
ATOM 918 C C . TRP A 1 119 ? -2.027 14.227 -6.867 1 96.94 119 TRP A C 1
ATOM 920 O O . TRP A 1 119 ? -1.516 15.195 -6.297 1 96.94 119 TRP A O 1
ATOM 930 N N . ASN A 1 120 ? -3.305 14.047 -6.984 1 98.25 120 ASN A N 1
ATOM 931 C CA . ASN A 1 120 ? -4.223 14.703 -6.059 1 98.25 120 ASN A CA 1
ATOM 932 C C . ASN A 1 120 ? -4.426 13.875 -4.793 1 98.25 120 ASN A C 1
ATOM 934 O O . ASN A 1 120 ? -4.414 12.641 -4.84 1 98.25 120 ASN A O 1
ATOM 938 N N . VAL A 1 121 ? -4.59 14.602 -3.709 1 98.62 121 VAL A N 1
ATOM 939 C CA . VAL A 1 121 ? -4.684 13.891 -2.441 1 98.62 121 VAL A CA 1
ATOM 940 C C . VAL A 1 121 ? -6.078 14.078 -1.845 1 98.62 121 VAL A C 1
ATOM 942 O O . VAL A 1 121 ? -6.797 15.008 -2.213 1 98.62 121 VAL A O 1
ATOM 945 N N . ALA A 1 122 ? -6.461 13.148 -1.003 1 98.69 122 ALA A N 1
ATOM 946 C CA . ALA A 1 122 ? -7.723 13.227 -0.272 1 98.69 122 ALA A CA 1
ATOM 947 C C . ALA A 1 122 ? -7.594 12.609 1.117 1 98.69 122 ALA A C 1
ATOM 949 O O . ALA A 1 122 ? -6.766 11.727 1.333 1 98.69 122 ALA A O 1
ATOM 950 N N . VAL A 1 123 ? -8.391 13.133 2.016 1 98.38 123 VAL A N 1
ATOM 951 C CA . VAL A 1 123 ? -8.32 12.695 3.404 1 98.38 123 VAL A CA 1
ATOM 952 C C . VAL A 1 123 ? -9.711 12.297 3.895 1 98.38 123 VAL A C 1
ATOM 954 O O . VAL A 1 123 ? -10.703 12.914 3.512 1 98.38 123 VAL A O 1
ATOM 957 N N . PHE A 1 124 ? -9.781 11.289 4.711 1 98.5 124 PHE A N 1
ATOM 958 C CA . PHE A 1 124 ? -11.047 10.867 5.301 1 98.5 124 PHE A CA 1
ATOM 959 C C . PHE A 1 124 ? -11.508 11.859 6.363 1 98.5 124 PHE A C 1
ATOM 961 O O . PHE A 1 124 ? -10.695 12.367 7.141 1 98.5 124 PHE A O 1
ATOM 968 N N . ALA A 1 125 ? -12.727 12.164 6.398 1 97.5 125 ALA A N 1
ATOM 969 C CA . ALA A 1 125 ? -13.398 12.945 7.438 1 97.5 125 ALA A CA 1
ATOM 970 C C . ALA A 1 125 ? -14.68 12.258 7.898 1 97.5 125 ALA A C 1
ATOM 972 O O . ALA A 1 125 ? -15.586 12.008 7.098 1 97.5 125 ALA A O 1
ATOM 973 N N . ALA A 1 126 ? -14.734 12 9.18 1 97.19 126 ALA A N 1
ATOM 974 C CA . ALA A 1 126 ? -15.906 11.305 9.695 1 97.19 126 ALA A CA 1
ATOM 975 C C . ALA A 1 126 ? -16.766 12.234 10.539 1 97.19 126 ALA A C 1
ATOM 977 O O . ALA A 1 126 ? -17.953 11.945 10.789 1 97.19 126 ALA A O 1
ATOM 978 N N . ALA A 1 127 ? -16.156 13.305 11.055 1 94.75 127 ALA A N 1
ATOM 979 C CA . ALA A 1 127 ? -16.953 14.281 11.789 1 94.75 127 ALA A CA 1
ATOM 980 C C . ALA A 1 127 ? -17.969 14.969 10.875 1 94.75 127 ALA A C 1
ATOM 982 O O . ALA A 1 127 ? -17.625 15.359 9.75 1 94.75 127 ALA A O 1
ATOM 983 N N . PRO A 1 128 ? -19.219 15.219 11.336 1 93.31 128 PRO A N 1
ATOM 984 C CA . PRO A 1 128 ? -20.266 15.789 10.484 1 93.31 128 PRO A CA 1
ATOM 985 C C . PRO A 1 128 ? -19.891 17.172 9.953 1 93.31 128 PRO A C 1
ATOM 987 O O . PRO A 1 128 ? -20.375 17.578 8.891 1 93.31 128 PRO A O 1
ATOM 990 N N . ASP A 1 129 ? -19.047 17.844 10.648 1 93.12 129 ASP A N 1
ATOM 991 C CA . ASP A 1 129 ? -18.641 19.172 10.195 1 93.12 129 ASP A CA 1
ATOM 992 C C . ASP A 1 129 ? -17.375 19.094 9.352 1 93.12 129 ASP A C 1
ATOM 994 O O . ASP A 1 129 ? -16.75 20.125 9.078 1 93.12 129 ASP A O 1
ATOM 998 N N . GLY A 1 130 ? -16.906 17.938 9.047 1 92.31 130 GLY A N 1
ATOM 999 C CA . GLY A 1 130 ? -15.758 17.75 8.18 1 92.31 130 GLY A CA 1
ATOM 1000 C C . GLY A 1 130 ? -14.453 17.641 8.945 1 92.31 130 GLY A C 1
ATOM 1001 O O . GLY A 1 130 ? -13.383 17.531 8.336 1 92.31 130 GLY A O 1
ATOM 1002 N N . GLY A 1 131 ? -14.492 17.75 10.18 1 90.94 131 GLY A N 1
ATOM 1003 C CA . GLY A 1 131 ? -13.289 17.625 10.992 1 90.94 131 GLY A CA 1
ATOM 1004 C C . GLY A 1 131 ? -12.25 18.688 10.695 1 90.94 131 GLY A C 1
ATOM 1005 O O . GLY A 1 131 ? -12.586 19.844 10.461 1 90.94 131 GLY A O 1
ATOM 1006 N N . THR A 1 132 ? -11 18.234 10.742 1 88.38 132 THR A N 1
ATOM 1007 C CA . THR A 1 132 ? -9.875 19.141 10.555 1 88.38 132 THR A CA 1
ATOM 1008 C C . THR A 1 132 ? -9.938 19.797 9.18 1 88.38 132 THR A C 1
ATOM 1010 O O . THR A 1 132 ? -9.852 21.031 9.062 1 88.38 132 THR A O 1
ATOM 1013 N N . ILE A 1 133 ? -10.18 19.016 8.148 1 93.75 133 ILE A N 1
ATOM 1014 C CA . ILE A 1 133 ? -10.148 19.547 6.793 1 93.75 133 ILE A CA 1
ATOM 1015 C C . ILE A 1 133 ? -11.375 20.438 6.555 1 93.75 133 ILE A C 1
ATOM 1017 O O . ILE A 1 133 ? -11.289 21.438 5.848 1 93.75 133 ILE A O 1
ATOM 1021 N N . GLY A 1 134 ? -12.469 20.109 7.16 1 93.31 134 GLY A N 1
ATOM 1022 C CA . GLY A 1 134 ? -13.641 20.969 7.07 1 93.31 134 GLY A CA 1
ATOM 1023 C C . GLY A 1 134 ? -13.438 22.344 7.691 1 93.31 134 GLY A C 1
ATOM 1024 O O . GLY A 1 134 ? -13.891 23.344 7.148 1 93.31 134 GLY A O 1
ATOM 1025 N N . LYS A 1 135 ? -12.711 22.391 8.711 1 92.94 135 LYS A N 1
ATOM 1026 C CA . LYS A 1 135 ? -12.523 23.625 9.484 1 92.94 135 LYS A CA 1
ATOM 1027 C C . LYS A 1 135 ? -11.391 24.453 8.906 1 92.94 135 LYS A C 1
ATOM 1029 O O . LYS A 1 135 ? -11.312 25.656 9.164 1 92.94 135 LYS A O 1
ATOM 1034 N N . THR A 1 136 ? -10.531 23.797 8.156 1 94.88 136 THR A N 1
ATOM 1035 C CA . THR A 1 136 ? -9.305 24.5 7.793 1 94.88 136 THR A CA 1
ATOM 1036 C C . THR A 1 136 ? -9.281 24.812 6.301 1 94.88 136 THR A C 1
ATOM 1038 O O . THR A 1 136 ? -8.633 25.766 5.867 1 94.88 136 THR A O 1
ATOM 1041 N N . PHE A 1 137 ? -10.008 24.094 5.535 1 94.56 137 PHE A N 1
ATOM 1042 C CA . PHE A 1 137 ? -9.898 24.125 4.082 1 94.56 137 PHE A CA 1
ATOM 1043 C C . PHE A 1 137 ? -10.242 25.5 3.533 1 94.56 137 PHE A C 1
ATOM 1045 O O . PHE A 1 137 ? -9.5 26.047 2.707 1 94.56 137 PHE A O 1
ATOM 1052 N N . GLY A 1 138 ? -11.305 26.078 3.975 1 93.81 138 GLY A N 1
ATOM 1053 C CA . GLY A 1 138 ? -11.719 27.391 3.492 1 93.81 138 GLY A CA 1
ATOM 1054 C C . GLY A 1 138 ? -10.672 28.469 3.717 1 93.81 138 GLY A C 1
ATOM 1055 O O . GLY A 1 138 ? -10.406 29.281 2.828 1 93.81 138 GLY A O 1
ATOM 1056 N N . TRP A 1 139 ? -10.055 28.406 4.836 1 95.62 139 TRP A N 1
ATOM 1057 C CA . TRP A 1 139 ? -9.047 29.391 5.191 1 95.62 139 TRP A CA 1
ATOM 1058 C C . TRP A 1 139 ? -7.793 29.234 4.34 1 95.62 139 TRP A C 1
ATOM 1060 O O . TRP A 1 139 ? -7.258 30.203 3.816 1 95.62 139 TRP A O 1
ATOM 1070 N N . THR A 1 140 ? -7.352 27.953 4.133 1 96.75 140 THR A N 1
ATOM 1071 C CA . THR A 1 140 ? -6.074 27.734 3.467 1 96.75 140 THR A CA 1
ATOM 1072 C C . THR A 1 140 ? -6.191 28 1.967 1 96.75 140 THR A C 1
ATOM 1074 O O . THR A 1 140 ? -5.305 28.609 1.365 1 96.75 140 THR A O 1
ATOM 1077 N N . ILE A 1 141 ? -7.309 27.594 1.402 1 95.75 141 ILE A N 1
ATOM 1078 C CA . ILE A 1 141 ? -7.457 27.719 -0.044 1 95.75 141 ILE A CA 1
ATOM 1079 C C . ILE A 1 141 ? -7.711 29.172 -0.416 1 95.75 141 ILE A C 1
ATOM 1081 O O . ILE A 1 141 ? -7.117 29.688 -1.368 1 95.75 141 ILE A O 1
ATOM 1085 N N . THR A 1 142 ? -8.57 29.875 0.329 1 96.38 142 THR A N 1
ATOM 1086 C CA . THR A 1 142 ? -8.961 31.25 -0.012 1 96.38 142 THR A CA 1
ATOM 1087 C C . THR A 1 142 ? -7.785 32.188 0.163 1 96.38 142 THR A C 1
ATOM 1089 O O . THR A 1 142 ? -7.621 33.156 -0.617 1 96.38 142 THR A O 1
ATOM 1092 N N . LYS A 1 143 ? -6.992 31.969 1.083 1 97.31 143 LYS A N 1
ATOM 1093 C CA . LYS A 1 143 ? -5.918 32.906 1.419 1 97.31 143 LYS A CA 1
ATOM 1094 C C . LYS A 1 143 ? -4.617 32.5 0.726 1 97.31 143 LYS A C 1
ATOM 1096 O O . LYS A 1 143 ? -3.6 33.188 0.869 1 97.31 143 LYS A O 1
ATOM 1101 N N . GLY A 1 144 ? -4.668 31.391 0.073 1 97.31 144 GLY A N 1
ATOM 1102 C CA . GLY A 1 144 ? -3.504 30.953 -0.686 1 97.31 144 GLY A CA 1
ATOM 1103 C C . GLY A 1 144 ? -2.375 30.453 0.191 1 97.31 144 GLY A C 1
ATOM 1104 O O . GLY A 1 144 ? -1.199 30.641 -0.125 1 97.31 144 GLY A O 1
ATOM 1105 N N . VAL A 1 145 ? -2.701 29.891 1.354 1 98.31 145 VAL A N 1
ATOM 1106 C CA . VAL A 1 145 ? -1.697 29.312 2.242 1 98.31 145 VAL A CA 1
ATOM 1107 C C . VAL A 1 145 ? -1.042 28.109 1.566 1 98.31 145 VAL A C 1
ATOM 1109 O O . VAL A 1 145 ? -1.725 27.297 0.952 1 98.31 145 VAL A O 1
ATOM 1112 N N . ILE A 1 146 ? 0.297 28.047 1.565 1 98.62 146 ILE A N 1
ATOM 1113 C CA . ILE A 1 146 ? 0.986 26.875 1.02 1 98.62 146 ILE A CA 1
ATOM 1114 C C . ILE A 1 146 ? 0.585 25.625 1.8 1 98.62 146 ILE A C 1
ATOM 1116 O O . ILE A 1 146 ? 0.83 25.547 3.006 1 98.62 146 ILE A O 1
ATOM 1120 N N . THR A 1 147 ? -0.057 24.75 1.163 1 98.56 147 THR A N 1
ATOM 1121 C CA . THR A 1 147 ? -0.538 23.531 1.796 1 98.56 147 THR A CA 1
ATOM 1122 C C . THR A 1 147 ? 0.265 22.312 1.318 1 98.56 147 THR A C 1
ATOM 1124 O O . THR A 1 147 ? 0.231 21.969 0.136 1 98.56 147 THR A O 1
ATOM 1127 N N . ILE A 1 148 ? 1 21.734 2.256 1 98.81 148 ILE A N 1
ATOM 1128 C CA . ILE A 1 148 ? 1.854 20.578 1.963 1 98.81 148 ILE A CA 1
ATOM 1129 C C . ILE A 1 148 ? 1.241 19.312 2.557 1 98.81 148 ILE A C 1
ATOM 1131 O O . ILE A 1 148 ? 0.786 19.312 3.701 1 98.81 148 ILE A O 1
ATOM 1135 N N . THR A 1 149 ? 1.188 18.25 1.809 1 98.88 149 THR A N 1
ATOM 1136 C CA . THR A 1 149 ? 0.666 16.969 2.275 1 98.88 149 THR A CA 1
ATOM 1137 C C . THR A 1 149 ? 1.761 15.914 2.281 1 98.88 149 THR A C 1
ATOM 1139 O O . THR A 1 149 ? 2.115 15.375 1.231 1 98.88 149 THR A O 1
ATOM 1142 N N . PRO A 1 150 ? 2.35 15.664 3.482 1 98.88 150 PRO A N 1
ATOM 1143 C CA . PRO A 1 150 ? 3.193 14.469 3.559 1 98.88 150 PRO A CA 1
ATOM 1144 C C . PRO A 1 150 ? 2.416 13.18 3.309 1 98.88 150 PRO A C 1
ATOM 1146 O O . PRO A 1 150 ? 1.445 12.891 4.012 1 98.88 150 PRO A O 1
ATOM 1149 N N . ILE A 1 151 ? 2.842 12.391 2.373 1 98.88 151 ILE A N 1
ATOM 1150 C CA . ILE A 1 151 ? 2.072 11.203 2.021 1 98.88 151 ILE A CA 1
ATOM 1151 C C . ILE A 1 151 ? 2.975 10.195 1.32 1 98.88 151 ILE A C 1
ATOM 1153 O O . ILE A 1 151 ? 3.633 10.516 0.329 1 98.88 151 ILE A O 1
ATOM 1157 N N . SER A 1 152 ? 3.039 8.977 1.855 1 98.81 152 SER A N 1
ATOM 1158 C CA . SER A 1 152 ? 3.77 7.887 1.221 1 98.81 152 SER A CA 1
ATOM 1159 C C . SER A 1 152 ? 3.018 7.348 0.01 1 98.81 152 SER A C 1
ATOM 1161 O O . SER A 1 152 ? 1.784 7.371 -0.022 1 98.81 152 SER A O 1
ATOM 1163 N N . LEU A 1 153 ? 3.746 6.75 -0.921 1 98.75 153 LEU A N 1
ATOM 1164 C CA . LEU A 1 153 ? 3.145 6.121 -2.094 1 98.75 153 LEU A CA 1
ATOM 1165 C C . LEU A 1 153 ? 2.475 4.805 -1.72 1 98.75 153 LEU A C 1
ATOM 1167 O O . LEU A 1 153 ? 1.767 4.207 -2.535 1 98.75 153 LEU A O 1
ATOM 1171 N N . GLU A 1 154 ? 2.619 4.324 -0.493 1 98.56 154 GLU A N 1
ATOM 1172 C CA . GLU A 1 154 ? 1.738 3.287 0.039 1 98.56 154 GLU A CA 1
ATOM 1173 C C . GLU A 1 154 ? 0.272 3.621 -0.219 1 98.56 154 GLU A C 1
ATOM 1175 O O . GLU A 1 154 ? -0.55 2.725 -0.412 1 98.56 154 GLU A O 1
ATOM 1180 N N . LYS A 1 155 ? -0.032 4.922 -0.279 1 98.62 155 LYS A N 1
ATOM 1181 C CA . LYS A 1 155 ? -1.417 5.379 -0.339 1 98.62 155 LYS A CA 1
ATOM 1182 C C . LYS A 1 155 ? -1.837 5.672 -1.776 1 98.62 155 LYS A C 1
ATOM 1184 O O . LYS A 1 155 ? -2.887 6.277 -2.012 1 98.62 155 LYS A O 1
ATOM 1189 N N . PHE A 1 156 ? -1.058 5.254 -2.744 1 98.69 156 PHE A N 1
ATOM 1190 C CA . PHE A 1 156 ? -1.377 5.445 -4.152 1 98.69 156 PHE A CA 1
ATOM 1191 C C . PHE A 1 156 ? -2.57 4.59 -4.559 1 98.69 156 PHE A C 1
ATOM 1193 O O . PHE A 1 156 ? -2.621 3.398 -4.246 1 98.69 156 PHE A O 1
ATOM 1200 N N . THR A 1 157 ? -3.533 5.211 -5.156 1 98 157 THR A N 1
ATOM 1201 C CA . THR A 1 157 ? -4.773 4.523 -5.5 1 98 157 THR A CA 1
ATOM 1202 C C . THR A 1 157 ? -5.117 4.734 -6.973 1 98 157 THR A C 1
ATOM 1204 O O . THR A 1 157 ? -4.789 5.77 -7.551 1 98 157 THR A O 1
ATOM 1207 N N . PRO A 1 158 ? -5.805 3.791 -7.566 1 98 158 PRO A N 1
ATOM 1208 C CA . PRO A 1 158 ? -6.16 3.902 -8.984 1 98 158 PRO A CA 1
ATOM 1209 C C . PRO A 1 158 ? -7.391 4.777 -9.211 1 98 158 PRO A C 1
ATOM 1211 O O . PRO A 1 158 ? -7.699 5.129 -10.352 1 98 158 PRO A O 1
ATOM 1214 N N . THR A 1 159 ? -8.141 5.16 -8.18 1 98.56 159 THR A N 1
ATOM 1215 C CA . THR A 1 159 ? -9.359 5.941 -8.336 1 98.56 159 THR A CA 1
ATOM 1216 C C . THR A 1 159 ? -9.07 7.434 -8.164 1 98.56 159 THR A C 1
ATOM 1218 O O . THR A 1 159 ? -8.492 7.848 -7.156 1 98.56 159 THR A O 1
ATOM 1221 N N . PRO A 1 160 ? -9.469 8.25 -9.188 1 98.31 160 PRO A N 1
ATOM 1222 C CA . PRO A 1 160 ? -9.336 9.688 -8.961 1 98.31 160 PRO A CA 1
ATOM 1223 C C . PRO A 1 160 ? -10.062 10.148 -7.695 1 98.31 160 PRO A C 1
ATOM 1225 O O . PRO A 1 160 ? -11.195 9.727 -7.434 1 98.31 160 PRO A O 1
ATOM 1228 N N . VAL A 1 161 ? -9.469 11.023 -6.93 1 98.25 161 VAL A N 1
ATOM 1229 C CA . VAL A 1 161 ? -10.016 11.398 -5.629 1 98.25 161 VAL A CA 1
ATOM 1230 C C . VAL A 1 161 ? -11.344 12.125 -5.816 1 98.25 161 VAL A C 1
ATOM 1232 O O . VAL A 1 161 ? -12.219 12.07 -4.949 1 98.25 161 VAL A O 1
ATOM 1235 N N . GLU A 1 162 ? -11.562 12.797 -6.953 1 97.69 162 GLU A N 1
ATOM 1236 C CA . GLU A 1 162 ? -12.836 13.469 -7.219 1 97.69 162 GLU A CA 1
ATOM 1237 C C . GLU A 1 162 ? -13.977 12.461 -7.336 1 97.69 162 GLU A C 1
ATOM 1239 O O . GLU A 1 162 ? -15.109 12.758 -6.953 1 97.69 162 GLU A O 1
ATOM 1244 N N . VAL A 1 163 ? -13.656 11.312 -7.902 1 98.06 163 VAL A N 1
ATOM 1245 C CA . VAL A 1 163 ? -14.641 10.234 -8 1 98.06 163 VAL A CA 1
ATOM 1246 C C . VAL A 1 163 ? -14.938 9.688 -6.605 1 98.06 163 VAL A C 1
ATOM 1248 O O . VAL A 1 163 ? -16.109 9.531 -6.234 1 98.06 163 VAL A O 1
ATOM 1251 N N . SER A 1 164 ? -13.898 9.477 -5.852 1 98 164 SER A N 1
ATOM 1252 C CA . SER A 1 164 ? -14.047 8.945 -4.504 1 98 164 SER A CA 1
ATOM 1253 C C . SER A 1 164 ? -14.891 9.867 -3.635 1 98 164 SER A C 1
ATOM 1255 O O . SER A 1 164 ? -15.688 9.406 -2.812 1 98 164 SER A O 1
ATOM 1257 N N . ALA A 1 165 ? -14.664 11.148 -3.812 1 98 165 ALA A N 1
ATOM 1258 C CA . ALA A 1 165 ? -15.383 12.148 -3.027 1 98 165 ALA A CA 1
ATOM 1259 C C . ALA A 1 165 ? -16.891 12.047 -3.252 1 98 165 ALA A C 1
ATOM 1261 O O . ALA A 1 165 ? -17.672 12.281 -2.334 1 98 165 ALA A O 1
ATOM 1262 N N . LYS A 1 166 ? -17.312 11.695 -4.438 1 98.12 166 LYS A N 1
ATOM 1263 C CA . LYS A 1 166 ? -18.719 11.609 -4.785 1 98.12 166 LYS A CA 1
ATOM 1264 C C . LYS A 1 166 ? -19.344 10.328 -4.238 1 98.12 166 LYS A C 1
ATOM 1266 O O . LYS A 1 166 ? -20.578 10.242 -4.105 1 98.12 166 LYS A O 1
ATOM 1271 N N . LEU A 1 167 ? -18.547 9.359 -3.889 1 98.25 167 LEU A N 1
ATOM 1272 C CA . LEU A 1 167 ? -19.047 8.047 -3.488 1 98.25 167 LEU A CA 1
ATOM 1273 C C . LEU A 1 167 ? -19.172 7.949 -1.973 1 98.25 167 LEU A C 1
ATOM 1275 O O . LEU A 1 167 ? -19.766 7.004 -1.453 1 98.25 167 LEU A O 1
ATOM 1279 N N . THR A 1 168 ? -18.609 8.93 -1.317 1 98.38 168 THR A N 1
ATOM 1280 C CA . THR A 1 168 ? -18.469 8.75 0.122 1 98.38 168 THR A CA 1
ATOM 1281 C C . THR A 1 168 ? -19.203 9.852 0.883 1 98.38 168 THR A C 1
ATOM 1283 O O . THR A 1 168 ? -19.516 10.898 0.32 1 98.38 168 THR A O 1
ATOM 1286 N N . GLY A 1 169 ? -19.5 9.57 2.111 1 97.5 169 GLY A N 1
ATOM 1287 C CA . GLY A 1 169 ? -20.203 10.375 3.104 1 97.5 169 GLY A CA 1
ATOM 1288 C C . GLY A 1 169 ? -20.594 9.586 4.336 1 97.5 169 GLY A C 1
ATOM 1289 O O . GLY A 1 169 ? -20.781 8.375 4.27 1 97.5 169 GLY A O 1
ATOM 1290 N N . ILE A 1 170 ? -20.797 10.266 5.426 1 96.62 170 ILE A N 1
ATOM 1291 C CA . ILE A 1 170 ? -21.016 9.57 6.688 1 96.62 170 ILE A CA 1
ATOM 1292 C C . ILE A 1 170 ? -22.406 8.93 6.695 1 96.62 170 ILE A C 1
ATOM 1294 O O . ILE A 1 170 ? -22.688 8.062 7.523 1 96.62 170 ILE A O 1
ATOM 1298 N N . HIS A 1 171 ? -23.281 9.289 5.75 1 96.31 171 HIS A N 1
ATOM 1299 C CA . HIS A 1 171 ? -24.609 8.695 5.656 1 96.31 171 HIS A CA 1
ATOM 1300 C C . HIS A 1 171 ? -24.781 7.938 4.344 1 96.31 171 HIS A C 1
ATOM 1302 O O . HIS A 1 171 ? -25.922 7.66 3.926 1 96.31 171 HIS A O 1
ATOM 1308 N N . SER A 1 172 ? -23.688 7.621 3.693 1 97.19 172 SER A N 1
ATOM 1309 C CA . SER A 1 172 ? -23.766 7.074 2.342 1 97.19 172 SER A CA 1
ATOM 1310 C C . SER A 1 172 ? -23.656 5.555 2.355 1 97.19 172 SER A C 1
ATOM 1312 O O . SER A 1 172 ? -23.719 4.91 1.305 1 97.19 172 SER A O 1
ATOM 1314 N N . PHE A 1 173 ? -23.562 4.922 3.508 1 98.38 173 PHE A N 1
ATOM 1315 C CA . PHE A 1 173 ? -23.234 3.502 3.543 1 98.38 173 PHE A CA 1
ATOM 1316 C C . PHE A 1 173 ? -24.297 2.725 4.328 1 98.38 173 PHE A C 1
ATOM 1318 O O . PHE A 1 173 ? -24.781 3.199 5.352 1 98.38 173 PHE A O 1
ATOM 1325 N N . ASP A 1 174 ? -24.594 1.564 3.846 1 98.31 174 ASP A N 1
ATOM 1326 C CA . ASP A 1 174 ? -25.531 0.657 4.512 1 98.31 174 ASP A CA 1
ATOM 1327 C C . ASP A 1 174 ? -24.812 -0.232 5.52 1 98.31 174 ASP A C 1
ATOM 1329 O O . ASP A 1 174 ? -25.391 -0.634 6.531 1 98.31 174 ASP A O 1
ATOM 1333 N N . TRP A 1 175 ? -23.609 -0.591 5.203 1 98.5 175 TRP A N 1
ATOM 1334 C CA . TRP A 1 175 ? -22.75 -1.302 6.133 1 98.5 175 TRP A CA 1
ATOM 1335 C C . TRP A 1 175 ? -21.281 -1.02 5.832 1 98.5 175 TRP A C 1
ATOM 1337 O O . TRP A 1 175 ? -20.953 -0.374 4.832 1 98.5 175 TRP A O 1
ATOM 1347 N N . GLY A 1 176 ? -20.406 -1.392 6.691 1 98.5 176 GLY A N 1
ATOM 1348 C CA . GLY A 1 176 ? -18.969 -1.228 6.535 1 98.5 176 GLY A CA 1
ATOM 1349 C C . GLY A 1 176 ? -18.156 -1.913 7.625 1 98.5 176 GLY A C 1
ATOM 1350 O O . GLY A 1 176 ? -18.719 -2.34 8.641 1 98.5 176 GLY A O 1
ATOM 1351 N N . THR A 1 177 ? -16.891 -1.97 7.41 1 98.56 177 THR A N 1
ATOM 1352 C CA . THR A 1 177 ? -16.031 -2.697 8.336 1 98.56 177 THR A CA 1
ATOM 1353 C C . THR A 1 177 ? -15.578 -1.794 9.484 1 98.56 177 THR A C 1
ATOM 1355 O O . THR A 1 177 ? -14.93 -2.254 10.422 1 98.56 177 THR A O 1
ATOM 1358 N N . GLY A 1 178 ? -15.852 -0.537 9.344 1 98.25 178 GLY A N 1
ATOM 1359 C CA . GLY A 1 178 ? -15.461 0.437 10.352 1 98.25 178 GLY A CA 1
ATOM 1360 C C . GLY A 1 178 ? -16.25 1.728 10.266 1 98.25 178 GLY A C 1
ATOM 1361 O O . GLY A 1 178 ? -17.469 1.704 10.047 1 98.25 178 GLY A O 1
ATOM 1362 N N . LEU A 1 179 ? -15.578 2.832 10.633 1 98.5 179 LEU A N 1
ATOM 1363 C CA . LEU A 1 179 ? -16.188 4.16 10.727 1 98.5 179 LEU A CA 1
ATOM 1364 C C . LEU A 1 179 ? -16.516 4.703 9.336 1 98.5 179 LEU A C 1
ATOM 1366 O O . LEU A 1 179 ? -15.641 4.77 8.469 1 98.5 179 LEU A O 1
ATOM 1370 N N . TYR A 1 180 ? -17.797 5.008 9.141 1 98.56 180 TYR A N 1
ATOM 1371 C CA . TYR A 1 180 ? -18.172 5.668 7.895 1 98.56 180 TYR A CA 1
ATOM 1372 C C . TYR A 1 180 ? -17.547 7.055 7.797 1 98.56 180 TYR A C 1
ATOM 1374 O O . TYR A 1 180 ? -17.469 7.773 8.797 1 98.56 180 TYR A O 1
ATOM 1382 N N . ALA A 1 181 ? -17.078 7.395 6.578 1 98.38 181 ALA A N 1
ATOM 1383 C CA . ALA A 1 181 ? -16.391 8.672 6.406 1 98.38 181 ALA A CA 1
ATOM 1384 C C . ALA A 1 181 ? -16.5 9.164 4.965 1 98.38 181 ALA A C 1
ATOM 1386 O O . ALA A 1 181 ? -16.766 8.383 4.051 1 98.38 181 ALA A O 1
ATOM 1387 N N . ALA A 1 182 ? -16.391 10.422 4.836 1 98.19 182 ALA A N 1
ATOM 1388 C CA . ALA A 1 182 ? -16.188 11.039 3.525 1 98.19 182 ALA A CA 1
ATOM 1389 C C . ALA A 1 182 ? -14.711 11.125 3.168 1 98.19 182 ALA A C 1
ATOM 1391 O O . ALA A 1 182 ? -13.867 11.344 4.039 1 98.19 182 ALA A O 1
ATOM 1392 N N . LEU A 1 183 ? -14.414 10.859 1.963 1 98.5 183 LEU A N 1
ATOM 1393 C CA . LEU A 1 183 ? -13.07 11.156 1.467 1 98.5 183 LEU A CA 1
ATOM 1394 C C . LEU A 1 183 ? -13.031 12.523 0.792 1 98.5 183 LEU A C 1
ATOM 1396 O O . LEU A 1 183 ? -13.656 12.727 -0.256 1 98.5 183 LEU A O 1
ATOM 1400 N N . VAL A 1 184 ? -12.266 13.461 1.335 1 98 184 VAL A N 1
ATOM 1401 C CA . VAL A 1 184 ? -12.32 14.867 0.954 1 98 184 VAL A CA 1
ATOM 1402 C C . VAL A 1 184 ? -11.039 15.25 0.209 1 98 184 VAL A C 1
ATOM 1404 O O . VAL A 1 184 ? -9.953 15.234 0.787 1 98 184 VAL A O 1
ATOM 1407 N N . PRO A 1 185 ? -11.203 15.641 -1.038 1 97.56 185 PRO A N 1
ATOM 1408 C CA . PRO A 1 185 ? -10.023 16.109 -1.774 1 97.56 185 PRO A CA 1
ATOM 1409 C C . PRO A 1 185 ? -9.484 17.438 -1.247 1 97.56 185 PRO A C 1
ATOM 1411 O O . PRO A 1 185 ? -10.258 18.25 -0.733 1 97.56 185 PRO A O 1
ATOM 1414 N N . ILE A 1 186 ? -8.211 17.547 -1.275 1 96.94 186 ILE A N 1
ATOM 1415 C CA . ILE A 1 186 ? -7.539 18.828 -1.019 1 96.94 186 ILE A CA 1
ATOM 1416 C C . ILE A 1 186 ? -6.816 19.281 -2.279 1 96.94 186 ILE A C 1
ATOM 1418 O O . ILE A 1 186 ? -5.594 19.172 -2.383 1 96.94 186 ILE A O 1
ATOM 1422 N N . PRO A 1 187 ? -7.473 19.891 -3.191 1 91.44 187 PRO A N 1
ATOM 1423 C CA . PRO A 1 187 ? -6.973 20.078 -4.555 1 91.44 187 PRO A CA 1
ATOM 1424 C C . PRO A 1 187 ? -5.75 21 -4.617 1 91.44 187 PRO A C 1
ATOM 1426 O O . PRO A 1 187 ? -4.945 20.891 -5.547 1 91.44 187 PRO A O 1
ATOM 1429 N N . HIS A 1 188 ? -5.574 21.922 -3.672 1 94.56 188 HIS A N 1
ATOM 1430 C CA . HIS A 1 188 ? -4.469 22.859 -3.771 1 94.56 188 HIS A CA 1
ATOM 1431 C C . HIS A 1 188 ? -3.25 22.359 -2.994 1 94.56 188 HIS A C 1
ATOM 1433 O O . HIS A 1 188 ? -2.232 23.062 -2.92 1 94.56 188 HIS A O 1
ATOM 1439 N N . ALA A 1 189 ? -3.402 21.172 -2.424 1 97.38 189 ALA A N 1
ATOM 1440 C CA . ALA A 1 189 ? -2.309 20.625 -1.623 1 97.38 189 ALA A CA 1
ATOM 1441 C C . ALA A 1 189 ? -1.164 20.156 -2.512 1 97.38 189 ALA A C 1
ATOM 1443 O O . ALA A 1 189 ? -1.396 19.625 -3.598 1 97.38 189 ALA A O 1
ATOM 1444 N N . ILE A 1 190 ? 0.027 20.359 -2.049 1 98.25 190 ILE A N 1
ATOM 1445 C CA . ILE A 1 190 ? 1.241 19.875 -2.695 1 98.25 190 ILE A CA 1
ATOM 1446 C C . ILE A 1 190 ? 1.713 18.594 -2.012 1 98.25 190 ILE A C 1
ATOM 1448 O O . ILE A 1 190 ? 2.221 18.641 -0.889 1 98.25 190 ILE A O 1
ATOM 1452 N N . PRO A 1 191 ? 1.554 17.5 -2.678 1 98.75 191 PRO A N 1
ATOM 1453 C CA . PRO A 1 191 ? 2.016 16.266 -2.057 1 98.75 191 PRO A CA 1
ATOM 1454 C C . PRO A 1 191 ? 3.539 16.141 -2.041 1 98.75 191 PRO A C 1
ATOM 1456 O O . PRO A 1 191 ? 4.203 16.531 -3 1 98.75 191 PRO A O 1
ATOM 1459 N N . VAL A 1 192 ? 4.086 15.695 -0.971 1 98.88 192 VAL A N 1
ATOM 1460 C CA . VAL A 1 192 ? 5.48 15.281 -0.853 1 98.88 192 VAL A CA 1
ATOM 1461 C C . VAL A 1 192 ? 5.555 13.797 -0.523 1 98.88 192 VAL A C 1
ATOM 1463 O O . VAL A 1 192 ? 5.176 13.375 0.572 1 98.88 192 VAL A O 1
ATOM 1466 N N . THR A 1 193 ? 5.977 13.016 -1.485 1 98.88 193 THR A N 1
ATOM 1467 C CA . THR A 1 193 ? 6.137 11.578 -1.356 1 98.88 193 THR A CA 1
ATOM 1468 C C . THR A 1 193 ? 7.609 11.203 -1.243 1 98.88 193 THR A C 1
ATOM 1470 O O . THR A 1 193 ? 8.461 12.07 -1.054 1 98.88 193 THR A O 1
ATOM 1473 N N . GLU A 1 194 ? 7.91 9.898 -1.318 1 98.94 194 GLU A N 1
ATOM 1474 C CA . GLU A 1 194 ? 9.297 9.43 -1.355 1 98.94 194 GLU A CA 1
ATOM 1475 C C . GLU A 1 194 ? 10.047 10.031 -2.537 1 98.94 194 GLU A C 1
ATOM 1477 O O . GLU A 1 194 ? 11.242 10.32 -2.436 1 98.94 194 GLU A O 1
ATOM 1482 N N . VAL A 1 195 ? 9.336 10.258 -3.621 1 98.88 195 VAL A N 1
ATOM 1483 C CA . VAL A 1 195 ? 9.945 10.758 -4.852 1 98.88 195 VAL A CA 1
ATOM 1484 C C . VAL A 1 195 ? 10.5 12.164 -4.617 1 98.88 195 VAL A C 1
ATOM 1486 O O . VAL A 1 195 ? 11.695 12.406 -4.824 1 98.88 195 VAL A O 1
ATOM 1489 N N . GLU A 1 196 ? 9.656 13.047 -4.125 1 98.81 196 GLU A N 1
ATOM 1490 C CA . GLU A 1 196 ? 10.094 14.406 -3.838 1 98.81 196 GLU A CA 1
ATOM 1491 C C . GLU A 1 196 ? 11.133 14.43 -2.715 1 98.81 196 GLU A C 1
ATOM 1493 O O . GLU A 1 196 ? 12.055 15.242 -2.732 1 98.81 196 GLU A O 1
ATOM 1498 N N . ALA A 1 197 ? 10.93 13.555 -1.765 1 98.94 197 ALA A N 1
ATOM 1499 C CA . ALA A 1 197 ? 11.805 13.555 -0.596 1 98.94 197 ALA A CA 1
ATOM 1500 C C . ALA A 1 197 ? 13.258 13.305 -0.997 1 98.94 197 ALA A C 1
ATOM 1502 O O . ALA A 1 197 ? 14.164 14.016 -0.562 1 98.94 197 ALA A O 1
ATOM 1503 N N . TYR A 1 198 ? 13.5 12.312 -1.818 1 98.94 198 TYR A N 1
ATOM 1504 C CA . TYR A 1 198 ? 14.859 12.016 -2.254 1 98.94 198 TYR A CA 1
ATOM 1505 C C . TYR A 1 198 ? 15.422 13.141 -3.113 1 98.94 198 TYR A C 1
ATOM 1507 O O . TYR A 1 198 ? 16.625 13.43 -3.074 1 98.94 198 TYR A O 1
ATOM 1515 N N . ASP A 1 199 ? 14.57 13.727 -3.924 1 98.88 199 ASP A N 1
ATOM 1516 C CA . ASP A 1 199 ? 15 14.867 -4.727 1 98.88 199 ASP A CA 1
ATOM 1517 C C . ASP A 1 199 ? 15.43 16.031 -3.838 1 98.88 199 ASP A C 1
ATOM 1519 O O . ASP A 1 199 ? 16.516 16.594 -4.023 1 98.88 199 ASP A O 1
ATOM 1523 N N . ILE A 1 200 ? 14.594 16.359 -2.865 1 98.81 200 ILE A N 1
ATOM 1524 C CA . ILE A 1 200 ? 14.805 17.5 -1.975 1 98.81 200 ILE A CA 1
ATOM 1525 C C . ILE A 1 200 ? 16.062 17.266 -1.146 1 98.81 200 ILE A C 1
ATOM 1527 O O . ILE A 1 200 ? 16.891 18.172 -1.005 1 98.81 200 ILE A O 1
ATOM 1531 N N . LEU A 1 201 ? 16.266 16.062 -0.645 1 98.81 201 LEU A N 1
ATOM 1532 C CA . LEU A 1 201 ? 17.312 15.812 0.356 1 98.81 201 LEU A CA 1
ATOM 1533 C C . LEU A 1 201 ? 18.625 15.453 -0.309 1 98.81 201 LEU A C 1
ATOM 1535 O O . LEU A 1 201 ? 19.703 15.672 0.267 1 98.81 201 LEU A O 1
ATOM 1539 N N . ALA A 1 202 ? 18.562 14.898 -1.547 1 98.75 202 ALA A N 1
ATOM 1540 C CA . ALA A 1 202 ? 19.797 14.328 -2.076 1 98.75 202 ALA A CA 1
ATOM 1541 C C . ALA A 1 202 ? 19.969 14.648 -3.561 1 98.75 202 ALA A C 1
ATOM 1543 O O . ALA A 1 202 ? 20.969 14.273 -4.176 1 98.75 202 ALA A O 1
ATOM 1544 N N . ASN A 1 203 ? 18.969 15.32 -4.137 1 98.62 203 ASN A N 1
ATOM 1545 C CA . ASN A 1 203 ? 19.031 15.656 -5.555 1 98.62 203 ASN A CA 1
ATOM 1546 C C . ASN A 1 203 ? 19.172 14.406 -6.418 1 98.62 203 ASN A C 1
ATOM 1548 O O . ASN A 1 203 ? 20.016 14.344 -7.309 1 98.62 203 ASN A O 1
ATOM 1552 N N . VAL A 1 204 ? 18.391 13.367 -6.152 1 98.75 204 VAL A N 1
ATOM 1553 C CA . VAL A 1 204 ? 18.391 12.156 -6.965 1 98.75 204 VAL A CA 1
ATOM 1554 C C . VAL A 1 204 ? 16.984 11.859 -7.469 1 98.75 204 VAL A C 1
ATOM 1556 O O . VAL A 1 204 ? 16 12.281 -6.855 1 98.75 204 VAL A O 1
ATOM 1559 N N . ASP A 1 205 ? 16.922 11.156 -8.578 1 98.69 205 ASP A N 1
ATOM 1560 C CA . ASP A 1 205 ? 15.641 10.68 -9.086 1 98.69 205 ASP A CA 1
ATOM 1561 C C . ASP A 1 205 ? 15.195 9.414 -8.367 1 98.69 205 ASP A C 1
ATOM 1563 O O . ASP A 1 205 ? 15.984 8.477 -8.203 1 98.69 205 ASP A O 1
ATOM 1567 N N . ALA A 1 206 ? 14.023 9.438 -7.875 1 98.88 206 ALA A N 1
ATOM 1568 C CA . ALA A 1 206 ? 13.414 8.258 -7.273 1 98.88 206 ALA A CA 1
ATOM 1569 C C . ALA A 1 206 ? 12.242 7.758 -8.109 1 98.88 206 ALA A C 1
ATOM 1571 O O . ALA A 1 206 ? 11.297 8.508 -8.367 1 98.88 206 ALA A O 1
ATOM 1572 N N . ILE A 1 207 ? 12.273 6.512 -8.5 1 98.88 207 ILE A N 1
ATOM 1573 C CA . ILE A 1 207 ? 11.25 5.91 -9.352 1 98.88 207 ILE A CA 1
ATOM 1574 C C . ILE A 1 207 ? 10.594 4.742 -8.617 1 98.88 207 ILE A C 1
ATOM 1576 O O . ILE A 1 207 ? 11.219 3.691 -8.438 1 98.88 207 ILE A O 1
ATOM 1580 N N . PRO A 1 208 ? 9.336 4.934 -8.203 1 98.88 208 PRO A N 1
ATOM 1581 C CA . PRO A 1 208 ? 8.656 3.818 -7.539 1 98.88 208 PRO A CA 1
ATOM 1582 C C . PRO A 1 208 ? 8.328 2.674 -8.492 1 98.88 208 PRO A C 1
ATOM 1584 O O . PRO A 1 208 ? 7.605 2.873 -9.477 1 98.88 208 PRO A O 1
ATOM 1587 N N . ILE A 1 209 ? 8.758 1.452 -8.18 1 98.81 209 ILE A N 1
ATOM 1588 C CA . ILE A 1 209 ? 8.625 0.394 -9.18 1 98.81 209 ILE A CA 1
ATOM 1589 C C . ILE A 1 209 ? 7.797 -0.752 -8.602 1 98.81 209 ILE A C 1
ATOM 1591 O O . ILE A 1 209 ? 7.289 -1.594 -9.344 1 98.81 209 ILE A O 1
ATOM 1595 N N . ALA A 1 210 ? 7.684 -0.838 -7.312 1 98.75 210 ALA A N 1
ATOM 1596 C CA . ALA A 1 210 ? 6.918 -1.896 -6.656 1 98.75 210 ALA A CA 1
ATOM 1597 C C . ALA A 1 210 ? 6.402 -1.438 -5.297 1 98.75 210 ALA A C 1
ATOM 1599 O O . ALA A 1 210 ? 6.852 -0.418 -4.766 1 98.75 210 ALA A O 1
ATOM 1600 N N . SER A 1 211 ? 5.449 -2.113 -4.793 1 98.31 211 SER A N 1
ATOM 1601 C CA . SER A 1 211 ? 4.859 -1.818 -3.488 1 98.31 211 SER A CA 1
ATOM 1602 C C . SER A 1 211 ? 4.391 -3.092 -2.793 1 98.31 211 SER A C 1
ATOM 1604 O O . SER A 1 211 ? 4.211 -4.125 -3.438 1 98.31 211 SER A O 1
ATOM 1606 N N . GLY A 1 212 ? 4.254 -2.984 -1.507 1 98.19 212 GLY A N 1
ATOM 1607 C CA . GLY A 1 212 ? 3.756 -4.094 -0.71 1 98.19 212 GLY A CA 1
ATOM 1608 C C . GLY A 1 212 ? 4.859 -4.977 -0.158 1 98.19 212 GLY A C 1
ATOM 1609 O O . GLY A 1 212 ? 6.043 -4.664 -0.311 1 98.19 212 GLY A O 1
ATOM 1610 N N . GLY A 1 213 ? 4.516 -6.055 0.368 1 97.88 213 GLY A N 1
ATOM 1611 C CA . GLY A 1 213 ? 5.348 -7.027 1.061 1 97.88 213 GLY A CA 1
ATOM 1612 C C . GLY A 1 213 ? 4.613 -7.75 2.178 1 97.88 213 GLY A C 1
ATOM 1613 O O . GLY A 1 213 ? 3.398 -7.613 2.318 1 97.88 213 GLY A O 1
ATOM 1614 N N . ALA A 1 214 ? 5.355 -8.523 2.842 1 97.62 214 ALA A N 1
ATOM 1615 C CA . ALA A 1 214 ? 4.82 -9.297 3.959 1 97.62 214 ALA A CA 1
ATOM 1616 C C . ALA A 1 214 ? 5.809 -9.344 5.121 1 97.62 214 ALA A C 1
ATOM 1618 O O . ALA A 1 214 ? 6.945 -8.875 4.996 1 97.62 214 ALA A O 1
ATOM 1619 N N . GLY A 1 215 ? 5.355 -9.797 6.277 1 95.88 215 GLY A N 1
ATOM 1620 C CA . GLY A 1 215 ? 6.242 -9.961 7.414 1 95.88 215 GLY A CA 1
ATOM 1621 C C . GLY A 1 215 ? 6.828 -8.656 7.91 1 95.88 215 GLY A C 1
ATOM 1622 O O . GLY A 1 215 ? 8.047 -8.531 8.055 1 95.88 215 GLY A O 1
ATOM 1623 N N . GLY A 1 216 ? 5.965 -7.715 8.062 1 94.5 216 GLY A N 1
ATOM 1624 C CA . GLY A 1 216 ? 6.418 -6.422 8.555 1 94.5 216 GLY A CA 1
ATOM 1625 C C . GLY A 1 216 ? 6.734 -5.438 7.441 1 94.5 216 GLY A C 1
ATOM 1626 O O . GLY A 1 216 ? 7.105 -4.293 7.703 1 94.5 216 GLY A O 1
ATOM 1627 N N . ALA A 1 217 ? 6.574 -5.922 6.258 1 97.69 217 ALA A N 1
ATOM 1628 C CA . ALA A 1 217 ? 6.883 -5.055 5.125 1 97.69 217 ALA A CA 1
ATOM 1629 C C . ALA A 1 217 ? 5.613 -4.676 4.367 1 97.69 217 ALA A C 1
ATOM 1631 O O . ALA A 1 217 ? 5.684 -4.152 3.252 1 97.69 217 ALA A O 1
ATOM 1632 N N . GLU A 1 218 ? 4.387 -4.988 4.926 1 98.19 218 GLU A N 1
ATOM 1633 C CA . GLU A 1 218 ? 3.152 -4.547 4.281 1 98.19 218 GLU A CA 1
ATOM 1634 C C . GLU A 1 218 ? 3.166 -3.043 4.031 1 98.19 218 GLU A C 1
ATOM 1636 O O . GLU A 1 218 ? 3.588 -2.27 4.898 1 98.19 218 GLU A O 1
ATOM 1641 N N . GLY A 1 219 ? 2.797 -2.627 2.852 1 98.38 219 GLY A N 1
ATOM 1642 C CA . GLY A 1 219 ? 2.713 -1.214 2.516 1 98.38 219 GLY A CA 1
ATOM 1643 C C . GLY A 1 219 ? 4.051 -0.614 2.123 1 98.38 219 GLY A C 1
ATOM 1644 O O . GLY A 1 219 ? 4.141 0.583 1.847 1 98.38 219 GLY A O 1
ATOM 1645 N N . SER A 1 220 ? 5.121 -1.416 2.014 1 98.81 220 SER A N 1
ATOM 1646 C CA . SER A 1 220 ? 6.43 -0.893 1.639 1 98.81 220 SER A CA 1
ATOM 1647 C C . SER A 1 220 ? 6.422 -0.366 0.207 1 98.81 220 SER A C 1
ATOM 1649 O O . SER A 1 220 ? 5.594 -0.776 -0.608 1 98.81 220 SER A O 1
ATOM 1651 N N . VAL A 1 221 ? 7.332 0.544 -0.021 1 98.88 221 VAL A N 1
ATOM 1652 C CA . VAL A 1 221 ? 7.566 1.091 -1.354 1 98.88 221 VAL A CA 1
ATOM 1653 C C . VAL A 1 221 ? 8.977 0.737 -1.817 1 98.88 221 VAL A C 1
ATOM 1655 O O . VAL A 1 221 ? 9.945 0.905 -1.07 1 98.88 221 VAL A O 1
ATOM 1658 N N . THR A 1 222 ? 9.102 0.174 -3 1 98.94 222 THR A N 1
ATOM 1659 C CA . THR A 1 222 ? 10.398 -0.115 -3.586 1 98.94 222 THR A CA 1
ATOM 1660 C C . THR A 1 222 ? 10.719 0.863 -4.715 1 98.94 222 THR A C 1
ATOM 1662 O O . THR A 1 222 ? 9.891 1.077 -5.605 1 98.94 222 THR A O 1
ATOM 1665 N N . LEU A 1 223 ? 11.898 1.43 -4.629 1 98.94 223 LEU A N 1
ATOM 1666 C CA . LEU A 1 223 ? 12.297 2.502 -5.531 1 98.94 223 LEU A CA 1
ATOM 1667 C C . LEU A 1 223 ? 13.602 2.152 -6.238 1 98.94 223 LEU A C 1
ATOM 1669 O O . LEU A 1 223 ? 14.477 1.5 -5.66 1 98.94 223 LEU A O 1
ATOM 1673 N N . VAL A 1 224 ? 13.68 2.6 -7.453 1 98.88 224 VAL A N 1
ATOM 1674 C CA . VAL A 1 224 ? 14.992 2.779 -8.07 1 98.88 224 VAL A CA 1
ATOM 1675 C C . VAL A 1 224 ? 15.438 4.23 -7.918 1 98.88 224 VAL A C 1
ATOM 1677 O O . VAL A 1 224 ? 14.688 5.156 -8.227 1 98.88 224 VAL A O 1
ATOM 1680 N N . LEU A 1 225 ? 16.594 4.422 -7.344 1 98.88 225 LEU A N 1
ATOM 1681 C CA . LEU A 1 225 ? 17.188 5.746 -7.273 1 98.88 225 LEU A CA 1
ATOM 1682 C C . LEU A 1 225 ? 18.281 5.902 -8.336 1 98.88 225 LEU A C 1
ATOM 1684 O O . LEU A 1 225 ? 19.031 4.969 -8.602 1 98.88 225 LEU A O 1
ATOM 1688 N N . GLU A 1 226 ? 18.359 7.074 -8.914 1 98.81 226 GLU A N 1
ATOM 1689 C CA . GLU A 1 226 ? 19.391 7.395 -9.906 1 98.81 226 GLU A CA 1
ATOM 1690 C C . GLU A 1 226 ? 19.953 8.797 -9.688 1 98.81 226 GLU A C 1
ATOM 1692 O O . GLU A 1 226 ? 19.203 9.719 -9.336 1 98.81 226 GLU A O 1
ATOM 1697 N N . GLY A 1 227 ? 21.203 8.961 -9.844 1 98.62 227 GLY A N 1
ATOM 1698 C CA . GLY A 1 227 ? 21.828 10.266 -9.719 1 98.62 227 GLY A CA 1
ATOM 1699 C C . GLY A 1 227 ? 23.344 10.203 -9.844 1 98.62 227 GLY A C 1
ATOM 1700 O O . GLY A 1 227 ? 23.906 9.141 -10.102 1 98.62 227 GLY A O 1
ATOM 1701 N N . ASP A 1 228 ? 24 11.312 -9.727 1 98.38 228 ASP A N 1
ATOM 1702 C CA . ASP A 1 228 ? 25.453 11.367 -9.758 1 98.38 228 ASP A CA 1
ATOM 1703 C C . ASP A 1 228 ? 26.062 10.789 -8.477 1 98.38 228 ASP A C 1
ATOM 1705 O O . ASP A 1 228 ? 25.359 10.648 -7.473 1 98.38 228 ASP A O 1
ATOM 1709 N N . ASP A 1 229 ? 27.281 10.555 -8.508 1 97.94 229 ASP A N 1
ATOM 1710 C CA . ASP A 1 229 ? 27.984 9.828 -7.445 1 97.94 229 ASP A CA 1
ATOM 1711 C C . ASP A 1 229 ? 27.812 10.523 -6.098 1 97.94 229 ASP A C 1
ATOM 1713 O O . ASP A 1 229 ? 27.391 9.898 -5.121 1 97.94 229 ASP A O 1
ATOM 1717 N N . GLU A 1 230 ? 28.062 11.766 -6.059 1 98.25 230 GLU A N 1
ATOM 1718 C CA . GLU A 1 230 ? 28 12.5 -4.797 1 98.25 230 GLU A CA 1
ATOM 1719 C C . GLU A 1 230 ? 26.562 12.516 -4.254 1 98.25 230 GLU A C 1
ATOM 1721 O O . GLU A 1 230 ? 26.359 12.32 -3.055 1 98.25 230 GLU A O 1
ATOM 1726 N N . ASP A 1 231 ? 25.625 12.758 -5.145 1 98.69 231 ASP A N 1
ATOM 1727 C CA . ASP A 1 231 ? 24.219 12.789 -4.762 1 98.69 231 ASP A CA 1
ATOM 1728 C C . ASP A 1 231 ? 23.766 11.414 -4.266 1 98.69 231 ASP A C 1
ATOM 1730 O O . ASP A 1 231 ? 23.016 11.32 -3.285 1 98.69 231 ASP A O 1
ATOM 1734 N N . MET A 1 232 ? 24.25 10.406 -4.922 1 98.75 232 MET A N 1
ATOM 1735 C CA . MET A 1 232 ? 23.859 9.047 -4.559 1 98.75 232 MET A CA 1
ATOM 1736 C C . MET A 1 232 ? 24.469 8.641 -3.219 1 98.75 232 MET A C 1
ATOM 1738 O O . MET A 1 232 ? 23.859 7.879 -2.465 1 98.75 232 MET A O 1
ATOM 1742 N N . GLU A 1 233 ? 25.625 9.109 -2.943 1 98.56 233 GLU A N 1
ATOM 1743 C CA . GLU A 1 233 ? 26.203 8.867 -1.624 1 98.56 233 GLU A CA 1
ATOM 1744 C C . GLU A 1 233 ? 25.375 9.531 -0.528 1 98.56 233 GLU A C 1
ATOM 1746 O O . GLU A 1 233 ? 25.188 8.961 0.547 1 98.56 233 GLU A O 1
ATOM 1751 N N . ARG A 1 234 ? 24.938 10.758 -0.81 1 98.62 234 ARG A N 1
ATOM 1752 C CA . ARG A 1 234 ? 24.047 11.438 0.129 1 98.62 234 ARG A CA 1
ATOM 1753 C C . ARG A 1 234 ? 22.75 10.656 0.316 1 98.62 234 ARG A C 1
ATOM 1755 O O . ARG A 1 234 ? 22.281 10.492 1.441 1 98.62 234 ARG A O 1
ATOM 1762 N N . ALA A 1 235 ? 22.172 10.172 -0.781 1 98.88 235 ALA A N 1
ATOM 1763 C CA . ALA A 1 235 ? 20.953 9.375 -0.723 1 98.88 235 ALA A CA 1
ATOM 1764 C C . ALA A 1 235 ? 21.156 8.109 0.111 1 98.88 235 ALA A C 1
ATOM 1766 O O . ALA A 1 235 ? 20.266 7.699 0.862 1 98.88 235 ALA A O 1
ATOM 1767 N N . LYS A 1 236 ? 22.328 7.492 -0.062 1 98.75 236 LYS A N 1
ATOM 1768 C CA . LYS A 1 236 ? 22.656 6.285 0.687 1 98.75 236 LYS A CA 1
ATOM 1769 C C . LYS A 1 236 ? 22.688 6.559 2.188 1 98.75 236 LYS A C 1
ATOM 1771 O O . LYS A 1 236 ? 22.125 5.797 2.973 1 98.75 236 LYS A O 1
ATOM 1776 N N . GLU A 1 237 ? 23.297 7.625 2.568 1 98.75 237 GLU A N 1
ATOM 1777 C CA . GLU A 1 237 ? 23.406 7.98 3.98 1 98.75 237 GLU A CA 1
ATOM 1778 C C . GLU A 1 237 ? 22.047 8.32 4.578 1 98.75 237 GLU A C 1
ATOM 1780 O O . GLU A 1 237 ? 21.75 7.949 5.715 1 98.75 237 GLU A O 1
ATOM 1785 N N . ILE A 1 238 ? 21.25 9.047 3.822 1 98.75 238 ILE A N 1
ATOM 1786 C CA . ILE A 1 238 ? 19.906 9.367 4.266 1 98.75 238 ILE A CA 1
ATOM 1787 C C . ILE A 1 238 ? 19.109 8.086 4.461 1 98.75 238 ILE A C 1
ATOM 1789 O O . ILE A 1 238 ? 18.375 7.941 5.449 1 98.75 238 ILE A O 1
ATOM 1793 N N . THR A 1 239 ? 19.234 7.16 3.494 1 98.88 239 THR A N 1
ATOM 1794 C CA . THR A 1 239 ? 18.531 5.887 3.572 1 98.88 239 THR A CA 1
ATOM 1795 C C . THR A 1 239 ? 18.969 5.105 4.809 1 98.88 239 THR A C 1
ATOM 1797 O O . THR A 1 239 ? 18.125 4.578 5.543 1 98.88 239 THR A O 1
ATOM 1800 N N . LYS A 1 240 ? 20.281 5.074 5.055 1 98.69 240 LYS A N 1
ATOM 1801 C CA . LYS A 1 240 ? 20.812 4.391 6.234 1 98.69 240 LYS A CA 1
ATOM 1802 C C . LYS A 1 240 ? 20.234 4.984 7.512 1 98.69 240 LYS A C 1
ATOM 1804 O O . LYS A 1 240 ? 19.875 4.246 8.438 1 98.69 240 LYS A O 1
ATOM 1809 N N . ALA A 1 241 ? 20.047 6.254 7.527 1 98.5 241 ALA A N 1
ATOM 1810 C CA . ALA A 1 241 ? 19.641 6.973 8.734 1 98.5 241 ALA A CA 1
ATOM 1811 C C . ALA A 1 241 ? 18.188 6.668 9.086 1 98.5 241 ALA A C 1
ATOM 1813 O O . ALA A 1 241 ? 17.797 6.75 10.25 1 98.5 241 ALA A O 1
ATOM 1814 N N . ILE A 1 242 ? 17.391 6.281 8.102 1 98.56 242 ILE A N 1
ATOM 1815 C CA . ILE A 1 242 ? 15.969 6.121 8.398 1 98.56 242 ILE A CA 1
ATOM 1816 C C . ILE A 1 242 ? 15.625 4.637 8.508 1 98.56 242 ILE A C 1
ATOM 1818 O O . ILE A 1 242 ? 14.539 4.277 8.953 1 98.56 242 ILE A O 1
ATOM 1822 N N . LYS A 1 243 ? 16.469 3.727 8.031 1 98.5 243 LYS A N 1
ATOM 1823 C CA . LYS A 1 243 ? 16.203 2.295 8.141 1 98.5 243 LYS A CA 1
ATOM 1824 C C . LYS A 1 243 ? 15.977 1.89 9.594 1 98.5 243 LYS A C 1
ATOM 1826 O O . LYS A 1 243 ? 16.688 2.355 10.492 1 98.5 243 LYS A O 1
ATOM 1831 N N . GLY A 1 244 ? 15.008 1.089 9.828 1 97.19 244 GLY A N 1
ATOM 1832 C CA . GLY A 1 244 ? 14.742 0.591 11.164 1 97.19 244 GLY A CA 1
ATOM 1833 C C . GLY A 1 244 ? 13.758 1.442 11.938 1 97.19 244 GLY A C 1
ATOM 1834 O O . GLY A 1 244 ? 13.43 1.142 13.086 1 97.19 244 GLY A O 1
ATOM 1835 N N . GLU A 1 245 ? 13.281 2.586 11.32 1 98.06 245 GLU A N 1
ATOM 1836 C CA . GLU A 1 245 ? 12.203 3.328 11.969 1 98.06 245 GLU A CA 1
ATOM 1837 C C . GLU A 1 245 ? 11.109 2.389 12.469 1 98.06 245 GLU A C 1
ATOM 1839 O O . GLU A 1 245 ? 10.562 1.599 11.695 1 98.06 245 GLU A O 1
ATOM 1844 N N . PRO A 1 246 ? 10.789 2.385 13.727 1 96.69 246 PRO A N 1
ATOM 1845 C CA . PRO A 1 246 ? 9.859 1.399 14.289 1 96.69 246 PRO A CA 1
ATOM 1846 C C . PRO A 1 246 ? 8.445 1.549 13.75 1 96.69 246 PRO A C 1
ATOM 1848 O O . PRO A 1 246 ? 8.008 2.664 13.453 1 96.69 246 PRO A O 1
ATOM 1851 N N . PRO A 1 247 ? 7.758 0.439 13.633 1 96.56 247 PRO A N 1
ATOM 1852 C CA . PRO A 1 247 ? 6.344 0.53 13.266 1 96.56 247 PRO A CA 1
ATOM 1853 C C . PRO A 1 247 ? 5.5 1.213 14.344 1 96.56 247 PRO A C 1
ATOM 1855 O O . PRO A 1 247 ? 5.922 1.305 15.5 1 96.56 247 PRO A O 1
ATOM 1858 N N . LEU A 1 248 ? 4.387 1.75 13.922 1 97.62 248 LEU A N 1
ATOM 1859 C CA . LEU A 1 248 ? 3.449 2.33 14.883 1 97.62 248 LEU A CA 1
ATOM 1860 C C . LEU A 1 248 ? 2.566 1.252 15.5 1 97.62 248 LEU A C 1
ATOM 1862 O O . LEU A 1 248 ? 2.094 0.353 14.797 1 97.62 248 LEU A O 1
ATOM 1866 N N . GLU A 1 249 ? 2.365 1.324 16.766 1 96.81 249 GLU A N 1
ATOM 1867 C CA . GLU A 1 249 ? 1.468 0.389 17.438 1 96.81 249 GLU A CA 1
ATOM 1868 C C . GLU A 1 249 ? 0.007 0.718 17.156 1 96.81 249 GLU A C 1
ATOM 1870 O O . GLU A 1 249 ? -0.35 1.885 16.969 1 96.81 249 GLU A O 1
ATOM 1875 N N . PRO A 1 250 ? -0.764 -0.392 17.094 1 97.12 250 PRO A N 1
ATOM 1876 C CA . PRO A 1 250 ? -2.191 -0.099 16.953 1 97.12 250 PRO A CA 1
ATOM 1877 C C . PRO A 1 250 ? -2.756 0.705 18.125 1 97.12 250 PRO A C 1
ATOM 1879 O O . PRO A 1 250 ? -2.416 0.441 19.281 1 97.12 250 PRO A O 1
ATOM 1882 N N . TYR A 1 251 ? -3.488 1.679 17.859 1 97.81 251 TYR A N 1
ATOM 1883 C CA . TYR A 1 251 ? -4.121 2.527 18.875 1 97.81 251 TYR A CA 1
ATOM 1884 C C . TYR A 1 251 ? -5.473 3.033 18.391 1 97.81 251 TYR A C 1
ATOM 1886 O O . TYR A 1 251 ? -5.539 3.928 17.531 1 97.81 251 TYR A O 1
ATOM 1894 N N . THR A 1 252 ? -6.555 2.457 18.844 1 97.81 252 THR A N 1
ATOM 1895 C CA . THR A 1 252 ? -7.906 2.857 18.469 1 97.81 252 THR A CA 1
ATOM 1896 C C . THR A 1 252 ? -8.789 2.998 19.703 1 97.81 252 THR A C 1
ATOM 1898 O O . THR A 1 252 ? -8.445 2.508 20.781 1 97.81 252 THR A O 1
ATOM 1901 N N . GLU A 1 253 ? -9.883 3.654 19.547 1 97.75 253 GLU A N 1
ATOM 1902 C CA . GLU A 1 253 ? -10.867 3.797 20.609 1 97.75 253 GLU A CA 1
ATOM 1903 C C . GLU A 1 253 ? -11.555 2.467 20.906 1 97.75 253 GLU A C 1
ATOM 1905 O O . GLU A 1 253 ? -11.664 1.61 20.031 1 97.75 253 GLU A O 1
ATOM 1910 N N . ASP A 1 254 ? -11.938 2.268 22.188 1 96.75 254 ASP A N 1
ATOM 1911 C CA . ASP A 1 254 ? -12.836 1.173 22.531 1 96.75 254 ASP A CA 1
ATOM 1912 C C . ASP A 1 254 ? -14.219 1.376 21.922 1 96.75 254 ASP A C 1
ATOM 1914 O O . ASP A 1 254 ? -14.852 2.412 22.125 1 96.75 254 ASP A O 1
ATOM 1918 N N . CYS A 1 255 ? -14.703 0.405 21.266 1 95.62 255 CYS A N 1
ATOM 1919 C CA . CYS A 1 255 ? -15.977 0.522 20.562 1 95.62 255 CYS A CA 1
ATOM 1920 C C . CYS A 1 255 ? -17.109 0.835 21.531 1 95.62 255 CYS A C 1
ATOM 1922 O O . CYS A 1 255 ? -18.062 1.521 21.156 1 95.62 255 CYS A O 1
ATOM 1924 N N . SER A 1 256 ? -17.062 0.333 22.75 1 96 256 SER A N 1
ATOM 1925 C CA . SER A 1 256 ? -18.156 0.457 23.703 1 96 256 SER A CA 1
ATOM 1926 C C . SER A 1 256 ? -18.328 1.904 24.156 1 96 256 SER A C 1
ATOM 1928 O O . SER A 1 256 ? -19.406 2.281 24.641 1 96 256 SER A O 1
ATOM 1930 N N . ILE A 1 257 ? -17.281 2.764 23.984 1 96.94 257 ILE A N 1
ATOM 1931 C CA . ILE A 1 257 ? -17.391 4.148 24.438 1 96.94 257 ILE A CA 1
ATOM 1932 C C . ILE A 1 257 ? -17.109 5.094 23.266 1 96.94 257 ILE A C 1
ATOM 1934 O O . ILE A 1 257 ? -16.875 6.285 23.469 1 96.94 257 ILE A O 1
ATOM 1938 N N . CYS A 1 258 ? -17.047 4.609 22.094 1 96.62 258 CYS A N 1
ATOM 1939 C CA . CYS A 1 258 ? -16.688 5.398 20.922 1 96.62 258 CYS A CA 1
ATOM 1940 C C . CYS A 1 258 ? -17.766 6.426 20.594 1 96.62 258 CYS A C 1
ATOM 1942 O O . CYS A 1 258 ? -18.922 6.07 20.422 1 96.62 258 CYS A O 1
ATOM 1944 N N . PRO A 1 259 ? -17.344 7.648 20.453 1 95 259 PRO A N 1
ATOM 1945 C CA . PRO A 1 259 ? -18.344 8.688 20.172 1 95 259 PRO A CA 1
ATOM 1946 C C . PRO A 1 259 ? -18.906 8.594 18.75 1 95 259 PRO A C 1
ATOM 1948 O O . PRO A 1 259 ? -19.891 9.273 18.422 1 95 259 PRO A O 1
ATOM 1951 N N . PHE A 1 260 ? -18.328 7.742 17.875 1 95.69 260 PHE A N 1
ATOM 1952 C CA . PHE A 1 260 ? -18.75 7.652 16.484 1 95.69 260 PHE A CA 1
ATOM 1953 C C . PHE A 1 260 ? -19.422 6.309 16.219 1 95.69 260 PHE A C 1
ATOM 1955 O O . PHE A 1 260 ? -19.594 5.914 15.062 1 95.69 260 PHE A O 1
ATOM 1962 N N . ALA A 1 261 ? -19.766 5.648 17.266 1 95.38 261 ALA A N 1
ATOM 1963 C CA . ALA A 1 261 ? -20.312 4.301 17.141 1 95.38 261 ALA A CA 1
ATOM 1964 C C . ALA A 1 261 ? -21.562 4.293 16.25 1 95.38 261 ALA A C 1
ATOM 1966 O O . ALA A 1 261 ? -21.797 3.324 15.531 1 95.38 261 ALA A O 1
ATOM 1967 N N . LYS A 1 262 ? -22.312 5.371 16.203 1 94.31 262 LYS A N 1
ATOM 1968 C CA . LYS A 1 262 ? -23.594 5.43 15.508 1 94.31 262 LYS A CA 1
ATOM 1969 C C . LYS A 1 262 ? -23.391 5.547 14 1 94.31 262 LYS A C 1
ATOM 1971 O O . LYS A 1 262 ? -24.312 5.348 13.219 1 94.31 262 LYS A O 1
ATOM 1976 N N . ILE A 1 263 ? -22.25 5.84 13.57 1 96.19 263 ILE A N 1
ATOM 1977 C CA . ILE A 1 263 ? -21.938 5.922 12.148 1 96.19 263 ILE A CA 1
ATOM 1978 C C . ILE A 1 263 ? -20.766 4.984 11.82 1 96.19 263 ILE A C 1
ATOM 1980 O O . ILE A 1 263 ? -19.859 5.352 11.078 1 96.19 263 ILE A O 1
ATOM 1984 N N . CYS A 1 264 ? -20.781 3.955 12.406 1 97.69 264 CYS A N 1
ATOM 1985 C CA . CYS A 1 264 ? -19.766 2.92 12.258 1 97.69 264 CYS A CA 1
ATOM 1986 C C . CYS A 1 264 ? -20.406 1.562 11.992 1 97.69 264 CYS A C 1
ATOM 1988 O O . CYS A 1 264 ? -21.375 1.191 12.648 1 97.69 264 CYS A O 1
ATOM 1990 N N . GLY A 1 265 ? -19.875 0.862 10.984 1 97.06 265 GLY A N 1
ATOM 1991 C CA . GLY A 1 265 ? -20.422 -0.447 10.688 1 97.06 265 GLY A CA 1
ATOM 1992 C C . GLY A 1 265 ? -20.438 -1.381 11.883 1 97.06 265 GLY A C 1
ATOM 1993 O O . GLY A 1 265 ? -21.391 -2.131 12.086 1 97.06 265 GLY A O 1
ATOM 1994 N N . ILE A 1 266 ? -19.422 -1.353 12.695 1 95.5 266 ILE A N 1
ATOM 1995 C CA . ILE A 1 266 ? -19.297 -2.201 13.875 1 95.5 266 ILE A CA 1
ATOM 1996 C C . ILE A 1 266 ? -20.156 -1.646 15.008 1 95.5 266 ILE A C 1
ATOM 1998 O O . ILE A 1 266 ? -20.906 -2.385 15.641 1 95.5 266 ILE A O 1
ATOM 2002 N N . GLY A 1 267 ? -20.016 -0.365 15.219 1 94.19 267 GLY A N 1
ATOM 2003 C CA . GLY A 1 267 ? -20.719 0.271 16.328 1 94.19 267 GLY A CA 1
ATOM 2004 C C . GLY A 1 267 ? -22.234 0.143 16.234 1 94.19 267 GLY A C 1
ATOM 2005 O O . GLY A 1 267 ? -22.906 -0.009 17.25 1 94.19 267 GLY A O 1
ATOM 2006 N N . THR A 1 268 ? -22.812 0.158 15.031 1 94.38 268 THR A N 1
ATOM 2007 C CA . THR A 1 268 ? -24.25 0.082 14.82 1 94.38 268 THR A CA 1
ATOM 2008 C C . THR A 1 268 ? -24.719 -1.369 14.836 1 94.38 268 THR A C 1
ATOM 2010 O O . THR A 1 268 ? -25.922 -1.635 14.93 1 94.38 268 THR A O 1
ATOM 2013 N N . GLY A 1 269 ? -23.766 -2.328 14.609 1 94.62 269 GLY A N 1
ATOM 2014 C CA . GLY A 1 269 ? -24.109 -3.736 14.484 1 94.62 269 GLY A CA 1
ATOM 2015 C C . GLY A 1 269 ? -24.484 -4.133 13.062 1 94.62 269 GLY A C 1
ATOM 2016 O O . GLY A 1 269 ? -24.844 -5.285 12.812 1 94.62 269 GLY A O 1
ATOM 2017 N N . ALA A 1 270 ? -24.422 -3.148 12.203 1 94.31 270 ALA A N 1
ATOM 2018 C CA . ALA A 1 270 ? -24.781 -3.461 10.82 1 94.31 270 ALA A CA 1
ATOM 2019 C C . ALA A 1 270 ? -23.797 -4.461 10.219 1 94.31 270 ALA A C 1
ATOM 2021 O O . ALA A 1 270 ? -24.125 -5.164 9.258 1 94.31 270 ALA A O 1
ATOM 2022 N N . PHE A 1 271 ? -22.562 -4.473 10.727 1 96.12 271 PHE A N 1
ATOM 2023 C CA . PHE A 1 271 ? -21.531 -5.418 10.289 1 96.12 271 PHE A CA 1
ATOM 2024 C C . PHE A 1 271 ? -21.141 -6.359 11.422 1 96.12 271 PHE A C 1
ATOM 2026 O O . PHE A 1 271 ? -20.969 -5.93 12.562 1 96.12 271 PHE A O 1
ATOM 2033 N N . MET B 1 1 ? -30.016 0.511 -4.738 1 90.56 1 MET B N 1
ATOM 2034 C CA . MET B 1 1 ? -28.578 0.279 -4.777 1 90.56 1 MET B CA 1
ATOM 2035 C C . MET B 1 1 ? -27.953 0.542 -3.414 1 90.56 1 MET B C 1
ATOM 2037 O O . MET B 1 1 ? -28.203 1.577 -2.795 1 90.56 1 MET B O 1
ATOM 2041 N N . LYS B 1 2 ? -27.312 -0.481 -2.846 1 97.5 2 LYS B N 1
ATOM 2042 C CA . LYS B 1 2 ? -26.641 -0.375 -1.546 1 97.5 2 LYS B CA 1
ATOM 2043 C C . LYS B 1 2 ? -25.156 -0.056 -1.705 1 97.5 2 LYS B C 1
ATOM 2045 O O . LYS B 1 2 ? -24.594 -0.242 -2.783 1 97.5 2 LYS B O 1
ATOM 2050 N N . ARG B 1 3 ? -24.719 0.494 -0.644 1 98.5 3 ARG B N 1
ATOM 2051 C CA . ARG B 1 3 ? -23.312 0.864 -0.636 1 98.5 3 ARG B CA 1
ATOM 2052 C C . ARG B 1 3 ? -22.641 0.464 0.677 1 98.5 3 ARG B C 1
ATOM 2054 O O . ARG B 1 3 ? -23.281 0.51 1.736 1 98.5 3 ARG B O 1
ATOM 2061 N N . ALA B 1 4 ? -21.312 0.075 0.612 1 98.88 4 ALA B N 1
ATOM 2062 C CA . ALA B 1 4 ? -20.547 -0.275 1.808 1 98.88 4 ALA B CA 1
ATOM 2063 C C . ALA B 1 4 ? -19.156 0.333 1.763 1 98.88 4 ALA B C 1
ATOM 2065 O O . ALA B 1 4 ? -18.609 0.586 0.683 1 98.88 4 ALA B O 1
ATOM 2066 N N . LEU B 1 5 ? -18.625 0.659 2.879 1 98.88 5 LEU B N 1
ATOM 2067 C CA . LEU B 1 5 ? -17.234 1.074 3.055 1 98.88 5 LEU B CA 1
ATOM 2068 C C . LEU B 1 5 ? -16.406 -0.033 3.707 1 98.88 5 LEU B C 1
ATOM 2070 O O . LEU B 1 5 ? -16.578 -0.311 4.898 1 98.88 5 LEU B O 1
ATOM 2074 N N . VAL B 1 6 ? -15.461 -0.599 2.941 1 98.88 6 VAL B N 1
ATOM 2075 C CA . VAL B 1 6 ? -14.773 -1.81 3.379 1 98.88 6 VAL B CA 1
ATOM 2076 C C . VAL B 1 6 ? -13.266 -1.583 3.357 1 98.88 6 VAL B C 1
ATOM 2078 O O . VAL B 1 6 ? -12.711 -1.12 2.355 1 98.88 6 VAL B O 1
ATOM 2081 N N . THR B 1 7 ? -12.617 -1.853 4.438 1 98.88 7 THR B N 1
ATOM 2082 C CA . THR B 1 7 ? -11.164 -1.852 4.508 1 98.88 7 THR B CA 1
ATOM 2083 C C . THR B 1 7 ? -10.633 -3.26 4.754 1 98.88 7 THR B C 1
ATOM 2085 O O . THR B 1 7 ? -11.086 -3.949 5.668 1 98.88 7 THR B O 1
ATOM 2088 N N . LEU B 1 8 ? -9.703 -3.666 3.922 1 98.94 8 LEU B N 1
ATOM 2089 C CA . LEU B 1 8 ? -9.102 -4.988 4.039 1 98.94 8 LEU B CA 1
ATOM 2090 C C . LEU B 1 8 ? -7.598 -4.883 4.258 1 98.94 8 LEU B C 1
ATOM 2092 O O . LEU B 1 8 ? -6.91 -4.152 3.541 1 98.94 8 LEU B O 1
ATOM 2096 N N . THR B 1 9 ? -7.082 -5.605 5.277 1 98.69 9 THR B N 1
ATOM 2097 C CA . THR B 1 9 ? -5.633 -5.758 5.391 1 98.69 9 THR B CA 1
ATOM 2098 C C . THR B 1 9 ? -5.082 -6.566 4.219 1 98.69 9 THR B C 1
ATOM 2100 O O . THR B 1 9 ? -5.836 -7.238 3.51 1 98.69 9 THR B O 1
ATOM 2103 N N . PRO B 1 10 ? -3.744 -6.566 4.031 1 98.69 10 PRO B N 1
ATOM 2104 C CA . PRO B 1 10 ? -3.17 -7.316 2.914 1 98.69 10 PRO B CA 1
ATOM 2105 C C . PRO B 1 10 ? -3.512 -8.805 2.967 1 98.69 10 PRO B C 1
ATOM 2107 O O . PRO B 1 10 ? -3.822 -9.406 1.935 1 98.69 10 PRO B O 1
ATOM 2110 N N . THR B 1 11 ? -3.529 -9.398 4.125 1 98.69 11 THR B N 1
ATOM 2111 C CA . THR B 1 11 ? -3.801 -10.828 4.199 1 98.69 11 THR B CA 1
ATOM 2112 C C . THR B 1 11 ? -5.289 -11.109 4 1 98.69 11 THR B C 1
ATOM 2114 O O . THR B 1 11 ? -5.664 -12.133 3.428 1 98.69 11 THR B O 1
ATOM 2117 N N . GLU B 1 12 ? -6.168 -10.211 4.473 1 98.88 12 GLU B N 1
ATOM 2118 C CA . GLU B 1 12 ? -7.586 -10.336 4.148 1 98.88 12 GLU B CA 1
ATOM 2119 C C . GLU B 1 12 ? -7.82 -10.266 2.643 1 98.88 12 GLU B C 1
ATOM 2121 O O . GLU B 1 12 ? -8.594 -11.055 2.09 1 98.88 12 GLU B O 1
ATOM 2126 N N . SER B 1 13 ? -7.152 -9.336 1.997 1 98.94 13 SER B N 1
ATOM 2127 C CA . SER B 1 13 ? -7.23 -9.219 0.544 1 98.94 13 SER B CA 1
ATOM 2128 C C . SER B 1 13 ? -6.754 -10.5 -0.14 1 98.94 13 SER B C 1
ATOM 2130 O O . SER B 1 13 ? -7.383 -10.969 -1.089 1 98.94 13 SER B O 1
ATOM 2132 N N . LYS B 1 14 ? -5.578 -11.016 0.336 1 98.88 14 LYS B N 1
ATOM 2133 C CA . LYS B 1 14 ? -5.047 -12.242 -0.255 1 98.88 14 LYS B CA 1
ATOM 2134 C C . LYS B 1 14 ? -6.059 -13.383 -0.162 1 98.88 14 LYS B C 1
ATOM 2136 O O . LYS B 1 14 ? -6.234 -14.141 -1.117 1 98.88 14 LYS B O 1
ATOM 2141 N N . ARG B 1 15 ? -6.73 -13.516 0.979 1 98.94 15 ARG B N 1
ATOM 2142 C CA . ARG B 1 15 ? -7.734 -14.562 1.161 1 98.94 15 ARG B CA 1
ATOM 2143 C C . ARG B 1 15 ? -8.922 -14.344 0.229 1 98.94 15 ARG B C 1
ATOM 2145 O O . ARG B 1 15 ? -9.398 -15.289 -0.406 1 98.94 15 ARG B O 1
ATOM 2152 N N . LEU B 1 16 ? -9.422 -13.102 0.155 1 98.94 16 LEU B N 1
ATOM 2153 C CA . LEU B 1 16 ? -10.516 -12.75 -0.745 1 98.94 16 LEU B CA 1
ATOM 2154 C C . LEU B 1 16 ? -10.18 -13.133 -2.182 1 98.94 16 LEU B C 1
ATOM 2156 O O . LEU B 1 16 ? -10.984 -13.773 -2.863 1 98.94 16 LEU B O 1
ATOM 2160 N N . ILE B 1 17 ? -9.016 -12.766 -2.619 1 98.94 17 ILE B N 1
ATOM 2161 C CA . ILE B 1 17 ? -8.555 -12.977 -3.988 1 98.94 17 ILE B CA 1
ATOM 2162 C C . ILE B 1 17 ? -8.422 -14.469 -4.266 1 98.94 17 ILE B C 1
ATOM 2164 O O . ILE B 1 17 ? -8.82 -14.953 -5.328 1 98.94 17 ILE B O 1
ATOM 2168 N N . ALA B 1 18 ? -7.883 -15.164 -3.309 1 98.88 18 ALA B N 1
ATOM 2169 C CA . ALA B 1 18 ? -7.746 -16.609 -3.455 1 98.88 18 ALA B CA 1
ATOM 2170 C C . ALA B 1 18 ? -9.102 -17.281 -3.66 1 98.88 18 ALA B C 1
ATOM 2172 O O . ALA B 1 18 ? -9.266 -18.109 -4.559 1 98.88 18 ALA B O 1
ATOM 2173 N N . LYS B 1 19 ? -10.07 -16.891 -2.824 1 98.88 19 LYS B N 1
ATOM 2174 C CA . LYS B 1 19 ? -11.414 -17.438 -2.951 1 98.88 19 LYS B CA 1
ATOM 2175 C C . LYS B 1 19 ? -12.008 -17.141 -4.328 1 98.88 19 LYS B C 1
ATOM 2177 O O . LYS B 1 19 ? -12.703 -17.969 -4.906 1 98.88 19 LYS B O 1
ATOM 2182 N N . ALA B 1 20 ? -11.773 -15.977 -4.828 1 98.94 20 ALA B N 1
ATOM 2183 C CA . ALA B 1 20 ? -12.281 -15.578 -6.137 1 98.94 20 ALA B CA 1
ATOM 2184 C C . ALA B 1 20 ? -11.648 -16.406 -7.246 1 98.94 20 ALA B C 1
ATOM 2186 O O . ALA B 1 20 ? -12.336 -16.859 -8.164 1 98.94 20 ALA B O 1
ATOM 2187 N N . ILE B 1 21 ? -10.359 -16.609 -7.176 1 98.94 21 ILE B N 1
ATOM 2188 C CA . ILE B 1 21 ? -9.625 -17.312 -8.227 1 98.94 21 ILE B CA 1
ATOM 2189 C C . ILE B 1 21 ? -10.109 -18.75 -8.312 1 98.94 21 ILE B C 1
ATOM 2191 O O . ILE B 1 21 ? -10.328 -19.281 -9.406 1 98.94 21 ILE B O 1
ATOM 2195 N N . VAL B 1 22 ? -10.312 -19.391 -7.207 1 98.56 22 VAL B N 1
ATOM 2196 C CA . VAL B 1 22 ? -10.75 -20.781 -7.195 1 98.56 22 VAL B CA 1
ATOM 2197 C C . VAL B 1 22 ? -12.156 -20.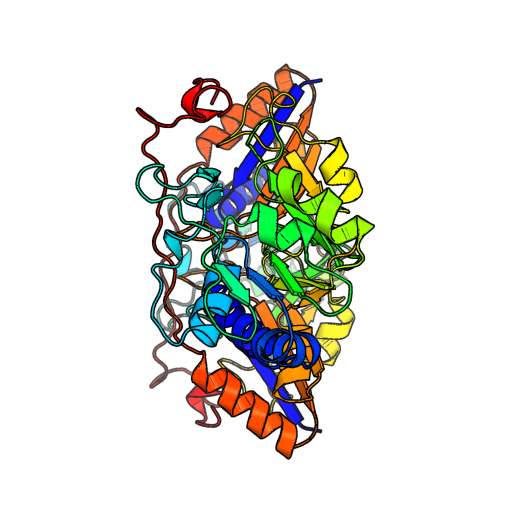891 -7.773 1 98.56 22 VAL B C 1
ATOM 2199 O O . VAL B 1 22 ? -12.539 -21.938 -8.305 1 98.56 22 VAL B O 1
ATOM 2202 N N . ALA B 1 23 ? -12.898 -19.797 -7.719 1 98.62 23 ALA B N 1
ATOM 2203 C CA . ALA B 1 23 ? -14.281 -19.781 -8.188 1 98.62 23 ALA B CA 1
ATOM 2204 C C . ALA B 1 23 ? -14.352 -19.5 -9.688 1 98.62 23 ALA B C 1
ATOM 2206 O O . ALA B 1 23 ? -15.398 -19.672 -10.312 1 98.62 23 ALA B O 1
ATOM 2207 N N . LEU B 1 24 ? -13.305 -19.109 -10.336 1 98.69 24 LEU B N 1
ATOM 2208 C CA . LEU B 1 24 ? -13.281 -18.812 -11.758 1 98.69 24 LEU B CA 1
ATOM 2209 C C . LEU B 1 24 ? -13.609 -20.062 -12.586 1 98.69 24 LEU B C 1
ATOM 2211 O O . LEU B 1 24 ? -13.133 -21.156 -12.273 1 98.69 24 LEU B O 1
ATOM 2215 N N . GLU B 1 25 ? -14.352 -19.844 -13.625 1 98.31 25 GLU B N 1
ATOM 2216 C CA . GLU B 1 25 ? -14.734 -20.938 -14.5 1 98.31 25 GLU B CA 1
ATOM 2217 C C . GLU B 1 25 ? -13.508 -21.594 -15.133 1 98.31 25 GLU B C 1
ATOM 2219 O O . GLU B 1 25 ? -13.445 -22.812 -15.266 1 98.31 25 GLU B O 1
ATOM 2224 N N . GLU B 1 26 ? -12.555 -20.812 -15.57 1 98.31 26 GLU B N 1
ATOM 2225 C CA . GLU B 1 26 ? -11.328 -21.312 -16.188 1 98.31 26 GLU B CA 1
ATOM 2226 C C . GLU B 1 26 ? -10.562 -22.234 -15.234 1 98.31 26 GLU B C 1
ATOM 2228 O O . GLU B 1 26 ? -10.031 -23.266 -15.641 1 98.31 26 GLU B O 1
ATOM 2233 N N . VAL B 1 27 ? -10.508 -21.844 -13.969 1 98.81 27 VAL B N 1
ATOM 2234 C CA . VAL B 1 27 ? -9.789 -22.625 -12.961 1 98.81 27 VAL B CA 1
ATOM 2235 C C . VAL B 1 27 ? -10.547 -23.922 -12.664 1 98.81 27 VAL B C 1
ATOM 2237 O O . VAL B 1 27 ? -9.953 -25 -12.609 1 98.81 27 VAL B O 1
ATOM 2240 N N . GLN B 1 28 ? -11.883 -23.797 -12.531 1 98.69 28 GLN B N 1
ATOM 2241 C CA . GLN B 1 28 ? -12.703 -24.984 -12.281 1 98.69 28 GLN B CA 1
ATOM 2242 C C . GLN B 1 28 ? -12.594 -25.969 -13.438 1 98.69 28 GLN B C 1
ATOM 2244 O O . GLN B 1 28 ? -12.469 -27.172 -13.211 1 98.69 28 GLN B O 1
ATOM 2249 N N . HIS B 1 29 ? -12.711 -25.469 -14.625 1 98.62 29 HIS B N 1
ATOM 2250 C CA . HIS B 1 29 ? -12.586 -26.328 -15.797 1 98.62 29 HIS B CA 1
ATOM 2251 C C . HIS B 1 29 ? -11.242 -27.047 -15.82 1 98.62 29 HIS B C 1
ATOM 2253 O O . HIS B 1 29 ? -11.172 -28.25 -16.094 1 98.62 29 HIS B O 1
ATOM 2259 N N . ALA B 1 30 ? -10.164 -26.312 -15.57 1 98.75 30 ALA B N 1
ATOM 2260 C CA . ALA B 1 30 ? -8.828 -26.891 -15.578 1 98.75 30 ALA B CA 1
ATOM 2261 C C . ALA B 1 30 ? -8.672 -27.938 -14.477 1 98.75 30 ALA B C 1
ATOM 2263 O O . ALA B 1 30 ? -8.031 -28.969 -14.672 1 98.75 30 ALA B O 1
ATOM 2264 N N . LEU B 1 31 ? -9.227 -27.672 -13.281 1 98.5 31 LEU B N 1
ATOM 2265 C CA . LEU B 1 31 ? -9.164 -28.609 -12.172 1 98.5 31 LEU B CA 1
ATOM 2266 C C . LEU B 1 31 ? -9.844 -29.922 -12.539 1 98.5 31 LEU B C 1
ATOM 2268 O O . LEU B 1 31 ? -9.445 -30.984 -12.055 1 98.5 31 LEU B O 1
ATOM 2272 N N . GLU B 1 32 ? -10.82 -29.859 -13.422 1 98.31 32 GLU B N 1
ATOM 2273 C CA . GLU B 1 32 ? -11.57 -31.047 -13.812 1 98.31 32 GLU B CA 1
ATOM 2274 C C . GLU B 1 32 ? -10.922 -31.734 -15.008 1 98.31 32 GLU B C 1
ATOM 2276 O O . GLU B 1 32 ? -10.977 -32.969 -15.125 1 98.31 32 GLU B O 1
ATOM 2281 N N . ASN B 1 33 ? -10.305 -31.016 -15.883 1 98.38 33 ASN B N 1
ATOM 2282 C CA . ASN B 1 33 ? -10.016 -31.578 -17.188 1 98.38 33 ASN B CA 1
ATOM 2283 C C . ASN B 1 33 ? -8.539 -31.453 -17.547 1 98.38 33 ASN B C 1
ATOM 2285 O O . ASN B 1 33 ? -8.07 -32.094 -18.484 1 98.38 33 ASN B O 1
ATOM 2289 N N . GLY B 1 34 ? -7.859 -30.641 -16.797 1 98.44 34 GLY B N 1
ATOM 2290 C CA . GLY B 1 34 ? -6.508 -30.344 -17.234 1 98.44 34 GLY B CA 1
ATOM 2291 C C . GLY B 1 34 ? -5.578 -29.984 -16.078 1 98.44 34 GLY B C 1
ATOM 2292 O O . GLY B 1 34 ? -5.664 -30.578 -15.008 1 98.44 34 GLY B O 1
ATOM 2293 N N . PHE B 1 35 ? -4.598 -29.047 -16.438 1 98.69 35 PHE B N 1
ATOM 2294 C CA . PHE B 1 35 ? -3.562 -28.688 -15.477 1 98.69 35 PHE B CA 1
ATOM 2295 C C . PHE B 1 35 ? -3.908 -27.375 -14.781 1 98.69 35 PHE B C 1
ATOM 2297 O O . PHE B 1 35 ? -4.41 -26.453 -15.406 1 98.69 35 PHE B O 1
ATOM 2304 N N . VAL B 1 36 ? -3.635 -27.312 -13.539 1 98.81 36 VAL B N 1
ATOM 2305 C CA . VAL B 1 36 ? -3.477 -26.078 -12.789 1 98.81 36 VAL B CA 1
ATOM 2306 C C . VAL B 1 36 ? -2.084 -26.031 -12.164 1 98.81 36 VAL B C 1
ATOM 2308 O O . VAL B 1 36 ? -1.715 -26.906 -11.383 1 98.81 36 VAL B O 1
ATOM 2311 N N . TYR B 1 37 ? -1.308 -25.109 -12.594 1 98.69 37 TYR B N 1
ATOM 2312 C CA . TYR B 1 37 ? 0.044 -24.875 -12.102 1 98.69 37 TYR B CA 1
ATOM 2313 C C . TYR B 1 37 ? 0.098 -23.641 -11.219 1 98.69 37 TYR B C 1
ATOM 2315 O O . TYR B 1 37 ? -0.055 -22.516 -11.711 1 98.69 37 TYR B O 1
ATOM 2323 N N . ILE B 1 38 ? 0.324 -23.812 -9.922 1 98.38 38 ILE B N 1
ATOM 2324 C CA . ILE B 1 38 ? 0.426 -22.703 -8.984 1 98.38 38 ILE B CA 1
ATOM 2325 C C . ILE B 1 38 ? 1.888 -22.484 -8.594 1 98.38 38 ILE B C 1
ATOM 2327 O O . ILE B 1 38 ? 2.465 -23.281 -7.852 1 98.38 38 ILE B O 1
ATOM 2331 N N . ALA B 1 39 ? 2.416 -21.453 -9.141 1 97.94 39 ALA B N 1
ATOM 2332 C CA . ALA B 1 39 ? 3.797 -21.109 -8.812 1 97.94 39 ALA B CA 1
ATOM 2333 C C . ALA B 1 39 ? 3.902 -20.547 -7.398 1 97.94 39 ALA B C 1
ATOM 2335 O O . ALA B 1 39 ? 2.998 -19.859 -6.93 1 97.94 39 ALA B O 1
ATOM 2336 N N . THR B 1 40 ? 4.988 -20.766 -6.727 1 97.31 40 THR B N 1
ATOM 2337 C CA . THR B 1 40 ? 5.172 -20.359 -5.336 1 97.31 40 THR B CA 1
ATOM 2338 C C . THR B 1 40 ? 5.129 -18.844 -5.195 1 97.31 40 THR B C 1
ATOM 2340 O O . THR B 1 40 ? 5.586 -18.125 -6.082 1 97.31 40 THR B O 1
ATOM 2343 N N . GLY B 1 41 ? 4.641 -18.344 -4.121 1 97.44 41 GLY B N 1
ATOM 2344 C CA . GLY B 1 41 ? 4.438 -16.969 -3.705 1 97.44 41 GLY B CA 1
ATOM 2345 C C . GLY B 1 41 ? 3.482 -16.828 -2.535 1 97.44 41 GLY B C 1
ATOM 2346 O O . GLY B 1 41 ? 2.611 -17.672 -2.336 1 97.44 41 GLY B O 1
ATOM 2347 N N . THR B 1 42 ? 3.582 -15.75 -1.809 1 97.69 42 THR B N 1
ATOM 2348 C CA . THR B 1 42 ? 2.781 -15.625 -0.597 1 97.69 42 THR B CA 1
ATOM 2349 C C . THR B 1 42 ? 1.297 -15.523 -0.936 1 97.69 42 THR B C 1
ATOM 2351 O O . THR B 1 42 ? 0.46 -16.125 -0.261 1 97.69 42 THR B O 1
ATOM 2354 N N . THR B 1 43 ? 0.948 -14.797 -1.979 1 97.94 43 THR B N 1
ATOM 2355 C CA . THR B 1 43 ? -0.456 -14.688 -2.357 1 97.94 43 THR B CA 1
ATOM 2356 C C . THR B 1 43 ? -0.952 -15.977 -2.992 1 97.94 43 THR B C 1
ATOM 2358 O O . THR B 1 43 ? -2.068 -16.422 -2.715 1 97.94 43 THR B O 1
ATOM 2361 N N . ALA B 1 44 ? -0.144 -16.578 -3.859 1 98.31 44 ALA B N 1
ATOM 2362 C CA . ALA B 1 44 ? -0.503 -17.828 -4.508 1 98.31 44 ALA B CA 1
ATOM 2363 C C . ALA B 1 44 ? -0.688 -18.953 -3.479 1 98.31 44 ALA B C 1
ATOM 2365 O O . ALA B 1 44 ? -1.472 -19.875 -3.691 1 98.31 44 ALA B O 1
ATOM 2366 N N . ALA B 1 45 ? -0.019 -18.859 -2.373 1 98.56 45 ALA B N 1
ATOM 2367 C CA . ALA B 1 45 ? -0.162 -19.844 -1.3 1 98.56 45 ALA B CA 1
ATOM 2368 C C . ALA B 1 45 ? -1.603 -19.906 -0.801 1 98.56 45 ALA B C 1
ATOM 2370 O O . ALA B 1 45 ? -2.096 -20.969 -0.439 1 98.56 45 ALA B O 1
ATOM 2371 N N . TYR B 1 46 ? -2.287 -18.75 -0.751 1 98.75 46 TYR B N 1
ATOM 2372 C CA . TYR B 1 46 ? -3.688 -18.719 -0.346 1 98.75 46 TYR B CA 1
ATOM 2373 C C . TYR B 1 46 ? -4.559 -19.469 -1.349 1 98.75 46 TYR B C 1
ATOM 2375 O O . TYR B 1 46 ? -5.516 -20.141 -0.966 1 98.75 46 TYR B O 1
ATOM 2383 N N . VAL B 1 47 ? -4.223 -19.312 -2.611 1 98.75 47 VAL B N 1
ATOM 2384 C CA . VAL B 1 47 ? -4.953 -20.031 -3.645 1 98.75 47 VAL B CA 1
ATOM 2385 C C . VAL B 1 47 ? -4.746 -21.547 -3.463 1 98.75 47 VAL B C 1
ATOM 2387 O O . VAL B 1 47 ? -5.707 -22.312 -3.498 1 98.75 47 VAL B O 1
ATOM 2390 N N . ALA B 1 48 ? -3.479 -21.938 -3.252 1 98.5 48 ALA B N 1
ATOM 2391 C CA . ALA B 1 48 ? -3.168 -23.344 -3.018 1 98.5 48 ALA B CA 1
ATOM 2392 C C . ALA B 1 48 ? -3.938 -23.875 -1.814 1 98.5 48 ALA B C 1
ATOM 2394 O O . ALA B 1 48 ? -4.488 -24.984 -1.866 1 98.5 48 ALA B O 1
ATOM 2395 N N . GLU B 1 49 ? -3.99 -23.094 -0.754 1 98.31 49 GLU B N 1
ATOM 2396 C CA . GLU B 1 49 ? -4.719 -23.484 0.449 1 98.31 49 GLU B CA 1
ATOM 2397 C C . GLU B 1 49 ? -6.199 -23.703 0.153 1 98.31 49 GLU B C 1
ATOM 2399 O O . GLU B 1 49 ? -6.797 -24.672 0.627 1 98.31 49 GLU B O 1
ATOM 2404 N N . GLU B 1 50 ? -6.781 -22.781 -0.608 1 98.12 50 GLU B N 1
ATOM 2405 C CA . GLU B 1 50 ? -8.195 -22.891 -0.944 1 98.12 50 GLU B CA 1
ATOM 2406 C C . GLU B 1 50 ? -8.477 -24.141 -1.753 1 98.12 50 GLU B C 1
ATOM 2408 O O . GLU B 1 50 ? -9.516 -24.781 -1.572 1 98.12 50 GLU B O 1
ATOM 2413 N N . ILE B 1 51 ? -7.586 -24.5 -2.652 1 97.75 51 ILE B N 1
ATOM 2414 C CA . ILE B 1 51 ? -7.797 -25.641 -3.541 1 97.75 51 ILE B CA 1
ATOM 2415 C C . ILE B 1 51 ? -7.559 -26.938 -2.779 1 97.75 51 ILE B C 1
ATOM 2417 O O . ILE B 1 51 ? -8.352 -27.875 -2.875 1 97.75 51 ILE B O 1
ATOM 2421 N N . LEU B 1 52 ? -6.488 -26.969 -1.991 1 96.38 52 LEU B N 1
ATOM 2422 C CA . LEU B 1 52 ? -6.082 -28.203 -1.312 1 96.38 52 LEU B CA 1
ATOM 2423 C C . LEU B 1 52 ? -6.941 -28.453 -0.078 1 96.38 52 LEU B C 1
ATOM 2425 O O . LEU B 1 52 ? -7.082 -29.594 0.364 1 96.38 52 LEU B O 1
ATOM 2429 N N . GLY B 1 53 ? -7.414 -27.375 0.583 1 95.62 53 GLY B N 1
ATOM 2430 C CA . GLY B 1 53 ? -8.156 -27.516 1.828 1 95.62 53 GLY B CA 1
ATOM 2431 C C . GLY B 1 53 ? -7.262 -27.797 3.02 1 95.62 53 GLY B C 1
ATOM 2432 O O . GLY B 1 53 ? -7.711 -28.375 4.012 1 95.62 53 GLY B O 1
ATOM 2433 N N . GLU B 1 54 ? -5.98 -27.516 2.859 1 95.25 54 GLU B N 1
ATOM 2434 C CA . GLU B 1 54 ? -5 -27.734 3.92 1 95.25 54 GLU B CA 1
ATOM 2435 C C . GLU B 1 54 ? -4.215 -26.469 4.215 1 95.25 54 GLU B C 1
ATOM 2437 O O . GLU B 1 54 ? -3.945 -25.672 3.309 1 95.25 54 GLU B O 1
ATOM 2442 N N . LYS B 1 55 ? -3.869 -26.391 5.449 1 95 55 LYS B N 1
ATOM 2443 C CA . LYS B 1 55 ? -3.113 -25.203 5.863 1 95 55 LYS B CA 1
ATOM 2444 C C . LYS B 1 55 ? -1.692 -25.234 5.305 1 95 55 LYS B C 1
ATOM 2446 O O . LYS B 1 55 ? -1.053 -26.297 5.289 1 95 55 LYS B O 1
ATOM 2451 N N . ILE B 1 56 ? -1.235 -24.172 4.84 1 95.62 56 ILE B N 1
ATOM 2452 C CA . ILE B 1 56 ? 0.106 -23.953 4.312 1 95.62 56 ILE B CA 1
ATOM 2453 C C . ILE B 1 56 ? 0.804 -22.859 5.125 1 95.62 56 ILE B C 1
ATOM 2455 O O . ILE B 1 56 ? 0.173 -21.891 5.543 1 95.62 56 ILE B O 1
ATOM 2459 N N . GLU B 1 57 ? 2.051 -23.109 5.496 1 96.75 57 GLU B N 1
ATOM 2460 C CA . GLU B 1 57 ? 2.846 -22 6.031 1 96.75 57 GLU B CA 1
ATOM 2461 C C . GLU B 1 57 ? 3.164 -20.984 4.949 1 96.75 57 GLU B C 1
ATOM 2463 O O . GLU B 1 57 ? 4.262 -20.984 4.383 1 96.75 57 GLU B O 1
ATOM 2468 N N . LYS B 1 58 ? 2.305 -20.078 4.766 1 97.81 58 LYS B N 1
ATOM 2469 C CA . LYS B 1 58 ? 2.287 -19.234 3.58 1 97.81 58 LYS B CA 1
ATOM 2470 C C . LYS B 1 58 ? 3.525 -18.344 3.525 1 97.81 58 LYS B C 1
ATOM 2472 O O . LYS B 1 58 ? 4.031 -18.031 2.443 1 97.81 58 LYS B O 1
ATOM 2477 N N . GLU B 1 59 ? 4.059 -17.922 4.727 1 97.25 59 GLU B N 1
ATOM 2478 C CA . GLU B 1 59 ? 5.25 -17.078 4.758 1 97.25 59 GLU B CA 1
ATOM 2479 C C . GLU B 1 59 ? 6.473 -17.828 4.246 1 97.25 59 GLU B C 1
ATOM 2481 O O . GLU B 1 59 ? 7.465 -17.219 3.844 1 97.25 59 GLU B O 1
ATOM 2486 N N . LYS B 1 60 ? 6.383 -19.188 4.238 1 97.62 60 LYS B N 1
ATOM 2487 C CA . LYS B 1 60 ? 7.5 -20.016 3.791 1 97.62 60 LYS B CA 1
ATOM 2488 C C . LYS B 1 60 ? 7.281 -20.516 2.363 1 97.62 60 LYS B C 1
ATOM 2490 O O . LYS B 1 60 ? 8.188 -21.078 1.753 1 97.62 60 LYS B O 1
ATOM 2495 N N . TRP B 1 61 ? 6.148 -20.266 1.836 1 97.62 61 TRP B N 1
ATOM 2496 C CA . TRP B 1 61 ? 5.777 -20.828 0.538 1 97.62 61 TRP B CA 1
ATOM 2497 C C . TRP B 1 61 ? 6.145 -19.875 -0.59 1 97.62 61 TRP B C 1
ATOM 2499 O O . TRP B 1 61 ? 5.305 -19.547 -1.433 1 97.62 61 TRP B O 1
ATOM 2509 N N . THR B 1 62 ? 7.301 -19.344 -0.513 1 97.5 62 THR B N 1
ATOM 2510 C CA . THR B 1 62 ? 7.887 -18.453 -1.513 1 97.5 62 THR B CA 1
ATOM 2511 C C . THR B 1 62 ? 9.414 -18.484 -1.435 1 97.5 62 THR B C 1
ATOM 2513 O O . THR B 1 62 ? 9.977 -18.859 -0.407 1 97.5 62 THR B O 1
ATOM 2516 N N . VAL B 1 63 ? 10.078 -18.125 -2.555 1 96.81 63 VAL B N 1
ATOM 2517 C CA . VAL B 1 63 ? 11.531 -17.984 -2.559 1 96.81 63 VAL B CA 1
ATOM 2518 C C . VAL B 1 63 ? 11.914 -16.516 -2.375 1 96.81 63 VAL B C 1
ATOM 2520 O O . VAL B 1 63 ? 12.445 -16.141 -1.332 1 96.81 63 VAL B O 1
ATOM 2523 N N . GLY B 1 64 ? 11.586 -15.688 -3.385 1 96.94 64 GLY B N 1
ATOM 2524 C CA . GLY B 1 64 ? 11.75 -14.25 -3.23 1 96.94 64 GLY B CA 1
ATOM 2525 C C . GLY B 1 64 ? 10.633 -13.609 -2.42 1 96.94 64 GLY B C 1
ATOM 2526 O O . GLY B 1 64 ? 9.477 -14.008 -2.527 1 96.94 64 GLY B O 1
ATOM 2527 N N . VAL B 1 65 ? 10.969 -12.602 -1.626 1 97.94 65 VAL B N 1
ATOM 2528 C CA . VAL B 1 65 ? 9.953 -11.953 -0.798 1 97.94 65 VAL B CA 1
ATOM 2529 C C . VAL B 1 65 ? 10.406 -10.531 -0.446 1 97.94 65 VAL B C 1
ATOM 2531 O O . VAL B 1 65 ? 11.609 -10.258 -0.376 1 97.94 65 VAL B O 1
ATOM 2534 N N . ILE B 1 66 ? 9.539 -9.625 -0.418 1 98.56 66 ILE B N 1
ATOM 2535 C CA . ILE B 1 66 ? 9.781 -8.359 0.266 1 98.56 66 ILE B CA 1
ATOM 2536 C C . ILE B 1 66 ? 9.352 -8.469 1.726 1 98.56 66 ILE B C 1
ATOM 2538 O O . ILE B 1 66 ? 8.164 -8.633 2.016 1 98.56 66 ILE B O 1
ATOM 2542 N N . SER B 1 67 ? 10.242 -8.469 2.635 1 98 67 SER B N 1
ATOM 2543 C CA . SER B 1 67 ? 10.031 -8.625 4.07 1 98 67 SER B CA 1
ATOM 2544 C C . SER B 1 67 ? 11.086 -7.855 4.863 1 98 67 SER B C 1
ATOM 2546 O O . SER B 1 67 ? 12.172 -7.578 4.359 1 98 67 SER B O 1
ATOM 2548 N N . LYS B 1 68 ? 10.711 -7.387 5.992 1 94.06 68 LYS B N 1
ATOM 2549 C CA . LYS B 1 68 ? 11.594 -6.613 6.867 1 94.06 68 LYS B CA 1
ATOM 2550 C C . LYS B 1 68 ? 12.125 -5.371 6.152 1 94.06 68 LYS B C 1
ATOM 2552 O O . LYS B 1 68 ? 13.289 -5.016 6.309 1 94.06 68 LYS B O 1
ATOM 2557 N N . GLY B 1 69 ? 11.328 -4.879 5.242 1 95.75 69 GLY B N 1
ATOM 2558 C CA . GLY B 1 69 ? 11.617 -3.602 4.609 1 95.75 69 GLY B CA 1
ATOM 2559 C C . GLY B 1 69 ? 12.656 -3.703 3.508 1 95.75 69 GLY B C 1
ATOM 2560 O O . GLY B 1 69 ? 13.383 -2.744 3.244 1 95.75 69 GLY B O 1
ATOM 2561 N N . ARG B 1 70 ? 12.812 -4.824 2.934 1 97.94 70 ARG B N 1
ATOM 2562 C CA . ARG B 1 70 ? 13.789 -5.012 1.867 1 97.94 70 ARG B CA 1
ATOM 2563 C C . ARG B 1 70 ? 13.383 -6.16 0.948 1 97.94 70 ARG B C 1
ATOM 2565 O O . ARG B 1 70 ? 12.562 -7 1.321 1 97.94 70 ARG B O 1
ATOM 2572 N N . THR B 1 71 ? 13.898 -6.191 -0.283 1 98.62 71 THR B N 1
ATOM 2573 C CA . THR B 1 71 ? 13.867 -7.391 -1.116 1 98.62 71 THR B CA 1
ATOM 2574 C C . THR B 1 71 ? 14.781 -8.469 -0.548 1 98.62 71 THR B C 1
ATOM 2576 O O . THR B 1 71 ? 15.906 -8.188 -0.139 1 98.62 71 THR B O 1
ATOM 2579 N N . CYS B 1 72 ? 14.289 -9.664 -0.477 1 98.25 72 CYS B N 1
ATOM 2580 C CA . CYS B 1 72 ? 15.047 -10.734 0.167 1 98.25 72 CYS B CA 1
ATOM 2581 C C . CYS B 1 72 ? 14.594 -12.094 -0.334 1 98.25 72 CYS B C 1
ATOM 2583 O O . CYS B 1 72 ? 13.898 -12.195 -1.351 1 98.25 72 CYS B O 1
ATOM 2585 N N . VAL B 1 73 ? 15.102 -13.141 0.285 1 97.94 73 VAL B N 1
ATOM 2586 C CA . VAL B 1 73 ? 14.688 -14.508 0.007 1 97.94 73 VAL B CA 1
ATOM 2587 C C . VAL B 1 73 ? 14.367 -15.227 1.315 1 97.94 73 VAL B C 1
ATOM 2589 O O . VAL B 1 73 ? 14.828 -14.82 2.385 1 97.94 73 VAL B O 1
ATOM 2592 N N . THR B 1 74 ? 13.578 -16.266 1.191 1 97.75 74 THR B N 1
ATOM 2593 C CA . THR B 1 74 ? 13.305 -17.109 2.344 1 97.75 74 THR B CA 1
ATOM 2594 C C . THR B 1 74 ? 14.445 -18.094 2.572 1 97.75 74 THR B C 1
ATOM 2596 O O . THR B 1 74 ? 15.352 -18.203 1.741 1 97.75 74 THR B O 1
ATOM 2599 N N . ALA B 1 75 ? 14.398 -18.734 3.711 1 97.5 75 ALA B N 1
ATOM 2600 C CA . ALA B 1 75 ? 15.461 -19.688 4.039 1 97.5 75 ALA B CA 1
ATOM 2601 C C . ALA B 1 75 ? 15.523 -20.812 3.018 1 97.5 75 ALA B C 1
ATOM 2603 O O . ALA B 1 75 ? 14.523 -21.484 2.762 1 97.5 75 ALA B O 1
ATOM 2604 N N . LYS B 1 76 ? 16.688 -21.062 2.4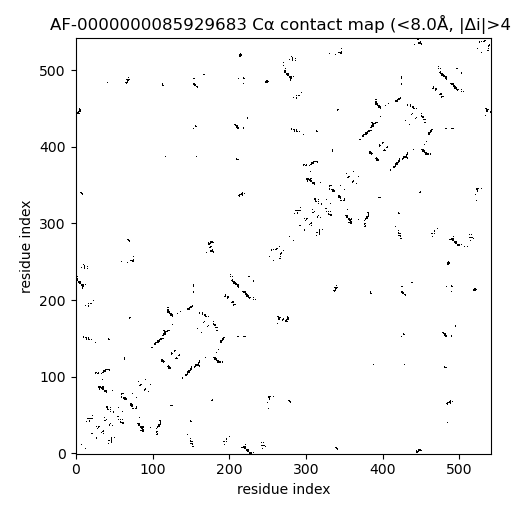98 1 96.06 76 LYS B N 1
ATOM 2605 C CA . LYS B 1 76 ? 16.891 -22.031 1.433 1 96.06 76 LYS B CA 1
ATOM 2606 C C . LYS B 1 76 ? 16.375 -23.406 1.849 1 96.06 76 LYS B C 1
ATOM 2608 O O . LYS B 1 76 ? 15.789 -24.141 1.041 1 96.06 76 LYS B O 1
ATOM 2613 N N . LYS B 1 77 ? 16.547 -23.781 3.062 1 96.06 77 LYS B N 1
ATOM 2614 C CA . LYS B 1 77 ? 16.219 -25.109 3.574 1 96.06 77 LYS B CA 1
ATOM 2615 C C . LYS B 1 77 ? 14.719 -25.375 3.477 1 96.06 77 LYS B C 1
ATOM 2617 O O . LYS B 1 77 ? 14.289 -26.531 3.543 1 96.06 77 LYS B O 1
ATOM 2622 N N . THR B 1 78 ? 13.922 -24.266 3.311 1 96.25 78 THR B N 1
ATOM 2623 C CA . THR B 1 78 ? 12.477 -24.438 3.289 1 96.25 78 THR B CA 1
ATOM 2624 C C . THR B 1 78 ? 11.898 -24.031 1.939 1 96.25 78 THR B C 1
ATOM 2626 O O . THR B 1 78 ? 10.688 -23.828 1.812 1 96.25 78 THR B O 1
ATOM 2629 N N . TRP B 1 79 ? 12.703 -23.812 0.98 1 95.94 79 TRP B N 1
ATOM 2630 C CA . TRP B 1 79 ? 12.188 -23.406 -0.322 1 95.94 79 TRP B CA 1
ATOM 2631 C C . TRP B 1 79 ? 11.125 -24.375 -0.816 1 95.94 79 TRP B C 1
ATOM 2633 O O . TRP B 1 79 ? 11.375 -25.594 -0.897 1 95.94 79 TRP B O 1
ATOM 2643 N N . PRO B 1 80 ? 10.031 -23.859 -1.162 1 94.44 80 PRO B N 1
ATOM 2644 C CA . PRO B 1 80 ? 8.898 -24.719 -1.536 1 94.44 80 PRO B CA 1
ATOM 2645 C C . PRO B 1 80 ? 8.953 -25.156 -2.996 1 94.44 80 PRO B C 1
ATOM 2647 O O . PRO B 1 80 ? 9.734 -24.609 -3.783 1 94.44 80 PRO B O 1
ATOM 2650 N N . LYS B 1 81 ? 8.188 -26.188 -3.266 1 93.44 81 LYS B N 1
ATOM 2651 C CA . LYS B 1 81 ? 7.918 -26.578 -4.645 1 93.44 81 LYS B CA 1
ATOM 2652 C C . LYS B 1 81 ? 6.613 -25.969 -5.148 1 93.44 81 LYS B C 1
ATOM 2654 O O . LYS B 1 81 ? 5.707 -25.688 -4.359 1 93.44 81 LYS B O 1
ATOM 2659 N N . HIS B 1 82 ? 6.582 -25.75 -6.441 1 96.75 82 HIS B N 1
ATOM 2660 C CA . HIS B 1 82 ? 5.316 -25.359 -7.047 1 96.75 82 HIS B CA 1
ATOM 2661 C C . HIS B 1 82 ? 4.258 -26.438 -6.859 1 96.75 82 HIS B C 1
ATOM 2663 O O . HIS B 1 82 ? 4.586 -27.625 -6.719 1 96.75 82 HIS B O 1
ATOM 2669 N N . LEU B 1 83 ? 3.012 -26.047 -6.762 1 97.31 83 LEU B N 1
ATOM 2670 C CA . LEU B 1 83 ? 1.915 -27 -6.762 1 97.31 83 LEU B CA 1
ATOM 2671 C C . LEU B 1 83 ? 1.356 -27.203 -8.164 1 97.31 83 LEU B C 1
ATOM 2673 O O . LEU B 1 83 ? 0.833 -26.25 -8.766 1 97.31 83 LEU B O 1
ATOM 2677 N N . VAL B 1 84 ? 1.562 -28.375 -8.695 1 98.38 84 VAL B N 1
ATOM 2678 C CA . VAL B 1 84 ? 1.006 -28.703 -10 1 98.38 84 VAL B CA 1
ATOM 2679 C C . VAL B 1 84 ? -0.079 -29.766 -9.844 1 98.38 84 VAL B C 1
ATOM 2681 O O . VAL B 1 84 ? 0.149 -30.812 -9.219 1 98.38 84 VAL B O 1
ATOM 2684 N N . LEU B 1 85 ? -1.245 -29.438 -10.367 1 98.5 85 LEU B N 1
ATOM 2685 C CA . LEU B 1 85 ? -2.373 -30.359 -10.336 1 98.5 85 LEU B CA 1
ATOM 2686 C C . LEU B 1 85 ? -2.754 -30.797 -11.75 1 98.5 85 LEU B C 1
ATOM 2688 O O . LEU B 1 85 ? -2.713 -30 -12.68 1 98.5 85 LEU B O 1
ATOM 2692 N N . TYR B 1 86 ? -3.064 -32.062 -11.906 1 98.38 86 TYR B N 1
ATOM 2693 C CA . TYR B 1 86 ? -3.705 -32.594 -13.102 1 98.38 86 TYR B CA 1
ATOM 2694 C C . TYR B 1 86 ? -5.059 -33.219 -12.766 1 98.38 86 TYR B C 1
ATOM 2696 O O . TYR B 1 86 ? -5.133 -34.188 -12.031 1 98.38 86 TYR B O 1
ATOM 2704 N N . LYS B 1 87 ? -6.09 -32.594 -13.312 1 97.88 87 LYS B N 1
ATOM 2705 C CA . LYS B 1 87 ? -7.461 -33.031 -13.039 1 97.88 87 LYS B CA 1
ATOM 2706 C C . LYS B 1 87 ? -7.73 -33.094 -11.539 1 97.88 87 LYS B C 1
ATOM 2708 O O . LYS B 1 87 ? -8.25 -34.094 -11.031 1 97.88 87 LYS B O 1
ATOM 2713 N N . GLY B 1 88 ? -7.227 -32.031 -10.836 1 97 88 GLY B N 1
ATOM 2714 C CA . GLY B 1 88 ? -7.555 -31.844 -9.438 1 97 88 GLY B CA 1
ATOM 2715 C C . GLY B 1 88 ? -6.656 -32.625 -8.492 1 97 88 GLY B C 1
ATOM 2716 O O . GLY B 1 88 ? -6.738 -32.469 -7.273 1 97 88 GLY B O 1
ATOM 2717 N N . LYS B 1 89 ? -5.742 -33.406 -9.086 1 97.25 89 LYS B N 1
ATOM 2718 C CA . LYS B 1 89 ? -4.852 -34.219 -8.258 1 97.25 89 LYS B CA 1
ATOM 2719 C C . LYS B 1 89 ? -3.4 -33.781 -8.422 1 97.25 89 LYS B C 1
ATOM 2721 O O . LYS B 1 89 ? -2.994 -33.344 -9.508 1 97.25 89 LYS B O 1
ATOM 2726 N N . PRO B 1 90 ? -2.67 -33.906 -7.363 1 95.88 90 PRO B N 1
ATOM 2727 C CA . PRO B 1 90 ? -1.261 -33.5 -7.48 1 95.88 90 PRO B CA 1
ATOM 2728 C C . PRO B 1 90 ? -0.544 -34.25 -8.617 1 95.88 90 PRO B C 1
ATOM 2730 O O . PRO B 1 90 ? -0.667 -35.469 -8.75 1 95.88 90 PRO B O 1
ATOM 2733 N N . TYR B 1 91 ? 0.094 -33.531 -9.352 1 95.75 91 TYR B N 1
ATOM 2734 C CA . TYR B 1 91 ? 0.875 -34.062 -10.461 1 95.75 91 TYR B CA 1
ATOM 2735 C C . TYR B 1 91 ? 2.176 -34.688 -9.953 1 95.75 91 TYR B C 1
ATOM 2737 O O . TYR B 1 91 ? 2.938 -34.031 -9.234 1 95.75 91 TYR B O 1
ATOM 2745 N N . GLU B 1 92 ? 2.504 -35.875 -10.273 1 90.69 92 GLU B N 1
ATOM 2746 C CA . GLU B 1 92 ? 3.648 -36.625 -9.75 1 90.69 92 GLU B CA 1
ATOM 2747 C C . GLU B 1 92 ? 4.914 -36.312 -10.547 1 90.69 92 GLU B C 1
ATOM 2749 O O . GLU B 1 92 ? 6.027 -36.531 -10.062 1 90.69 92 GLU B O 1
ATOM 2754 N N . GLY B 1 93 ? 4.809 -35.781 -11.664 1 91.38 93 GLY B N 1
ATOM 2755 C CA . GLY B 1 93 ? 5.965 -35.469 -12.492 1 91.38 93 GLY B CA 1
ATOM 2756 C C . GLY B 1 93 ? 6.641 -34.156 -12.125 1 91.38 93 GLY B C 1
ATOM 2757 O O . GLY B 1 93 ? 6.254 -33.5 -11.148 1 91.38 93 GLY B O 1
ATOM 2758 N N . GLU B 1 94 ? 7.691 -33.906 -12.883 1 92.88 94 GLU B N 1
ATOM 2759 C CA . GLU B 1 94 ? 8.406 -32.625 -12.703 1 92.88 94 GLU B CA 1
ATOM 2760 C C . GLU B 1 94 ? 7.594 -31.453 -13.242 1 92.88 94 GLU B C 1
ATOM 2762 O O . GLU B 1 94 ? 6.953 -31.562 -14.289 1 92.88 94 GLU B O 1
ATOM 2767 N N . PRO B 1 95 ? 7.605 -30.391 -12.547 1 93 95 PRO B N 1
ATOM 2768 C CA . PRO B 1 95 ? 6.852 -29.203 -12.977 1 93 95 PRO B CA 1
ATOM 2769 C C . PRO B 1 95 ? 7.121 -28.828 -14.438 1 93 95 PRO B C 1
ATOM 2771 O O . PRO B 1 95 ? 6.195 -28.453 -15.156 1 93 95 PRO B O 1
ATOM 2774 N N . LEU B 1 96 ? 8.328 -28.984 -14.867 1 91.5 96 LEU B N 1
ATOM 2775 C CA . LEU B 1 96 ? 8.688 -28.641 -16.234 1 91.5 96 LEU B CA 1
ATOM 2776 C C . LEU B 1 96 ? 7.918 -29.516 -17.234 1 91.5 96 LEU B C 1
ATOM 2778 O O . LEU B 1 96 ? 7.527 -29.047 -18.297 1 91.5 96 LEU B O 1
ATOM 2782 N N . GLU B 1 97 ? 7.801 -30.766 -16.922 1 95.5 97 GLU B N 1
ATOM 2783 C CA . GLU B 1 97 ? 7.066 -31.672 -17.797 1 95.5 97 GLU B CA 1
ATOM 2784 C C . GLU B 1 97 ? 5.602 -31.266 -17.922 1 95.5 97 GLU B C 1
ATOM 2786 O O . GLU B 1 97 ? 5.008 -31.375 -18.984 1 95.5 97 GLU B O 1
ATOM 2791 N N . ALA B 1 98 ? 5.043 -30.812 -16.828 1 97.12 98 ALA B N 1
ATOM 2792 C CA . ALA B 1 98 ? 3.672 -30.312 -16.875 1 97.12 98 ALA B CA 1
ATOM 2793 C C . ALA B 1 98 ? 3.553 -29.125 -17.812 1 97.12 98 ALA B C 1
ATOM 2795 O O . ALA B 1 98 ? 2.629 -29.062 -18.641 1 97.12 98 ALA B O 1
ATOM 2796 N N . LEU B 1 99 ? 4.539 -28.234 -17.766 1 97.19 99 LEU B N 1
ATOM 2797 C CA . LEU B 1 99 ? 4.531 -27.062 -18.625 1 97.19 99 LEU B CA 1
ATOM 2798 C C . LEU B 1 99 ? 4.555 -27.469 -20.094 1 97.19 99 LEU B C 1
ATOM 2800 O O . LEU B 1 99 ? 3.902 -26.828 -20.922 1 97.19 99 LEU B O 1
ATOM 2804 N N . LYS B 1 100 ? 5.281 -28.5 -20.422 1 96.56 100 LYS B N 1
ATOM 2805 C CA . LYS B 1 100 ? 5.383 -28.984 -21.797 1 96.56 100 LYS B CA 1
ATOM 2806 C C . LYS B 1 100 ? 4.035 -29.484 -22.297 1 96.56 100 LYS B C 1
ATOM 2808 O O . LYS B 1 100 ? 3.74 -29.391 -23.484 1 96.56 100 LYS B O 1
ATOM 2813 N N . GLU B 1 101 ? 3.25 -29.906 -21.391 1 97.25 101 GLU B N 1
ATOM 2814 C CA . GLU B 1 101 ? 1.979 -30.516 -21.766 1 97.25 101 GLU B CA 1
ATOM 2815 C C . GLU B 1 101 ? 0.849 -29.484 -21.75 1 97.25 101 GLU B C 1
ATOM 2817 O O . GLU B 1 101 ? -0.171 -29.672 -22.422 1 97.25 101 GLU B O 1
ATOM 2822 N N . MET B 1 102 ? 0.943 -28.453 -21.031 1 98.19 102 MET B N 1
ATOM 2823 C CA . MET B 1 102 ? -0.117 -27.469 -20.812 1 98.19 102 MET B CA 1
ATOM 2824 C C . MET B 1 102 ? -0.469 -26.766 -22.125 1 98.19 102 MET B C 1
ATOM 2826 O O . MET B 1 102 ? 0.36 -26.672 -23.031 1 98.19 102 MET B O 1
ATOM 2830 N N . GLY B 1 103 ? -1.659 -26.312 -22.156 1 97.94 103 GLY B N 1
ATOM 2831 C CA . GLY B 1 103 ? -2.182 -25.594 -23.312 1 97.94 103 GLY B CA 1
ATOM 2832 C C . GLY B 1 103 ? -3.244 -24.578 -22.953 1 97.94 103 GLY B C 1
ATOM 2833 O O . GLY B 1 103 ? -3.338 -24.141 -21.812 1 97.94 103 GLY B O 1
ATOM 2834 N N . PRO B 1 104 ? -4.027 -24.141 -23.906 1 97.88 104 PRO B N 1
ATOM 2835 C CA . PRO B 1 104 ? -4.926 -22.984 -23.766 1 97.88 104 PRO B CA 1
ATOM 2836 C C . PRO B 1 104 ? -6.066 -23.25 -22.781 1 97.88 104 PRO B C 1
ATOM 2838 O O . PRO B 1 104 ? -6.77 -22.328 -22.375 1 97.88 104 PRO B O 1
ATOM 2841 N N . GLU B 1 105 ? -6.328 -24.5 -22.375 1 98.06 105 GLU B N 1
ATOM 2842 C CA . GLU B 1 105 ? -7.402 -24.812 -21.438 1 98.06 105 GLU B CA 1
ATOM 2843 C C . GLU B 1 105 ? -6.867 -25 -20.031 1 98.06 105 GLU B C 1
ATOM 2845 O O . GLU B 1 105 ? -7.625 -25.312 -19.109 1 98.06 105 GLU B O 1
ATOM 2850 N N . ASP B 1 106 ? -5.562 -24.891 -19.875 1 98.69 106 ASP B N 1
ATOM 2851 C CA . ASP B 1 106 ? -4.91 -25.031 -18.578 1 98.69 106 ASP B CA 1
ATOM 2852 C C . ASP B 1 106 ? -4.645 -23.672 -17.953 1 98.69 106 ASP B C 1
ATOM 2854 O O . ASP B 1 106 ? -4.766 -22.625 -18.609 1 98.69 106 ASP B O 1
ATOM 2858 N N . VAL B 1 107 ? -4.328 -23.672 -16.656 1 98.81 107 VAL B N 1
ATOM 2859 C CA . VAL B 1 107 ? -4.191 -22.438 -15.906 1 98.81 107 VAL B CA 1
ATOM 2860 C C . VAL B 1 107 ? -2.844 -22.406 -15.188 1 98.81 107 VAL B C 1
ATOM 2862 O O . VAL B 1 107 ? -2.438 -23.391 -14.578 1 98.81 107 VAL B O 1
ATOM 2865 N N . PHE B 1 108 ? -2.145 -21.344 -15.359 1 98.69 108 PHE B N 1
ATOM 2866 C CA . PHE B 1 108 ? -0.936 -21.016 -14.617 1 98.69 108 PHE B CA 1
ATOM 2867 C C . PHE B 1 108 ? -1.184 -19.828 -13.688 1 98.69 108 PHE B C 1
ATOM 2869 O O . PHE B 1 108 ? -1.676 -18.781 -14.117 1 98.69 108 PHE B O 1
ATOM 2876 N N . ILE B 1 109 ? -0.911 -19.984 -12.344 1 98.69 109 ILE B N 1
ATOM 2877 C CA . ILE B 1 109 ? -1.167 -18.953 -11.344 1 98.69 109 ILE B CA 1
ATOM 2878 C C . ILE B 1 109 ? 0.151 -18.5 -10.719 1 98.69 109 ILE B C 1
ATOM 2880 O O . ILE B 1 109 ? 0.9 -19.312 -10.172 1 98.69 109 ILE B O 1
ATOM 2884 N N . LYS B 1 110 ? 0.443 -17.234 -10.773 1 98.12 110 LYS B N 1
ATOM 2885 C CA . LYS B 1 110 ? 1.651 -16.672 -10.188 1 98.12 110 LYS B CA 1
ATOM 2886 C C . LYS B 1 110 ? 1.394 -15.25 -9.672 1 98.12 110 LYS B C 1
ATOM 2888 O O . LYS B 1 110 ? 0.814 -14.422 -10.383 1 98.12 110 LYS B O 1
ATOM 2893 N N . GLY B 1 111 ? 1.771 -15 -8.445 1 97.69 111 GLY B N 1
ATOM 2894 C CA . GLY B 1 111 ? 1.675 -13.656 -7.902 1 97.69 111 GLY B CA 1
ATOM 2895 C C . GLY B 1 111 ? 2.637 -12.68 -8.555 1 97.69 111 GLY B C 1
ATOM 2896 O O . GLY B 1 111 ? 3.418 -13.055 -9.422 1 97.69 111 GLY B O 1
ATOM 2897 N N . ALA B 1 112 ? 2.535 -11.445 -8.125 1 98.19 112 ALA B N 1
ATOM 2898 C CA . ALA B 1 112 ? 3.393 -10.383 -8.633 1 98.19 112 ALA B CA 1
ATOM 2899 C C . ALA B 1 112 ? 3.695 -9.352 -7.551 1 98.19 112 ALA B C 1
ATOM 2901 O O . ALA B 1 112 ? 3.123 -9.406 -6.457 1 98.19 112 ALA B O 1
ATOM 2902 N N . ASN B 1 113 ? 4.629 -8.43 -7.828 1 98.5 113 ASN B N 1
ATOM 2903 C CA . ASN B 1 113 ? 5.082 -7.438 -6.859 1 98.5 113 ASN B CA 1
ATOM 2904 C C . ASN B 1 113 ? 4.641 -6.027 -7.25 1 98.5 113 ASN B C 1
ATOM 2906 O O . ASN B 1 113 ? 4.789 -5.086 -6.469 1 98.5 113 ASN B O 1
ATOM 2910 N N . ALA B 1 114 ? 4.125 -5.941 -8.453 1 98.75 114 ALA B N 1
ATOM 2911 C CA . ALA B 1 114 ? 3.664 -4.645 -8.93 1 98.75 114 ALA B CA 1
ATOM 2912 C C . ALA B 1 114 ? 2.496 -4.801 -9.898 1 98.75 114 ALA B C 1
ATOM 2914 O O . ALA B 1 114 ? 2.453 -5.754 -10.68 1 98.75 114 ALA B O 1
ATOM 2915 N N . ILE B 1 115 ? 1.596 -3.953 -9.844 1 98.75 115 ILE B N 1
ATOM 2916 C CA . ILE B 1 115 ? 0.552 -3.74 -10.836 1 98.75 115 ILE B CA 1
ATOM 2917 C C . ILE B 1 115 ? 0.454 -2.254 -11.172 1 98.75 115 ILE B C 1
ATOM 2919 O O . ILE B 1 115 ? 0.393 -1.41 -10.273 1 98.75 115 ILE B O 1
ATOM 2923 N N . ASP B 1 116 ? 0.52 -1.922 -12.453 1 98.06 116 ASP B N 1
ATOM 2924 C CA . ASP B 1 116 ? 0.635 -0.514 -12.812 1 98.06 116 ASP B CA 1
ATOM 2925 C C . ASP B 1 116 ? -0.716 0.055 -13.242 1 98.06 116 ASP B C 1
ATOM 2927 O O . ASP B 1 116 ? -1.747 -0.605 -13.102 1 98.06 116 ASP B O 1
ATOM 2931 N N . GLN B 1 117 ? -0.767 1.248 -13.719 1 96 117 GLN B N 1
ATOM 2932 C CA . GLN B 1 117 ? -1.987 1.986 -14.031 1 96 117 GLN B CA 1
ATOM 2933 C C . GLN B 1 117 ? -2.709 1.378 -15.227 1 96 117 GLN B C 1
ATOM 2935 O O . GLN B 1 117 ? -3.895 1.638 -15.445 1 96 117 GLN B O 1
ATOM 2940 N N . ASN B 1 118 ? -1.965 0.611 -15.945 1 95.81 118 ASN B N 1
ATOM 2941 C CA . ASN B 1 118 ? -2.566 -0.076 -17.094 1 95.81 118 ASN B CA 1
ATOM 2942 C C . ASN B 1 118 ? -2.959 -1.508 -16.734 1 95.81 118 ASN B C 1
ATOM 2944 O O . ASN B 1 118 ? -3.297 -2.299 -17.609 1 95.81 118 ASN B O 1
ATOM 2948 N N . TRP B 1 119 ? -2.805 -1.876 -15.477 1 96.88 119 TRP B N 1
ATOM 2949 C CA . TRP B 1 119 ? -3.164 -3.176 -14.914 1 96.88 119 TRP B CA 1
ATOM 2950 C C . TRP B 1 119 ? -2.242 -4.27 -15.445 1 96.88 119 TRP B C 1
ATOM 2952 O O . TRP B 1 119 ? -2.672 -5.406 -15.656 1 96.88 119 TRP B O 1
ATOM 2962 N N . ASN B 1 120 ? -1.068 -3.85 -15.82 1 98.19 120 ASN B N 1
ATOM 2963 C CA . ASN B 1 120 ? -0.005 -4.809 -16.094 1 98.19 120 ASN B CA 1
ATOM 2964 C C . ASN B 1 120 ? 0.758 -5.176 -14.82 1 98.19 120 ASN B C 1
ATOM 2966 O O . ASN B 1 120 ? 0.938 -4.332 -13.938 1 98.19 120 ASN B O 1
ATOM 2970 N N . VAL B 1 121 ? 1.174 -6.43 -14.789 1 98.56 121 VAL B N 1
ATOM 2971 C CA . VAL B 1 121 ? 1.822 -6.887 -13.57 1 98.56 121 VAL B CA 1
ATOM 2972 C C . VAL B 1 121 ? 3.283 -7.227 -13.852 1 98.56 121 VAL B C 1
ATOM 2974 O O . VAL B 1 121 ? 3.662 -7.453 -15 1 98.56 121 VAL B O 1
ATOM 2977 N N . ALA B 1 122 ? 4.086 -7.172 -12.82 1 98.62 122 ALA B N 1
ATOM 2978 C CA . ALA B 1 122 ? 5.492 -7.559 -12.891 1 98.62 122 ALA B CA 1
ATOM 2979 C C . ALA B 1 122 ? 5.953 -8.195 -11.586 1 98.62 122 ALA B C 1
ATOM 2981 O O . ALA B 1 122 ? 5.406 -7.914 -10.523 1 98.62 122 ALA B O 1
ATOM 2982 N N . VAL B 1 123 ? 6.914 -9.078 -11.719 1 98.31 123 VAL B N 1
ATOM 2983 C CA . VAL B 1 123 ? 7.406 -9.82 -10.562 1 98.31 123 VAL B CA 1
ATOM 2984 C C . VAL B 1 123 ? 8.922 -9.695 -10.477 1 98.31 123 VAL B C 1
ATOM 2986 O O . VAL B 1 123 ? 9.609 -9.648 -11.5 1 98.31 123 VAL B O 1
ATOM 2989 N N . PHE B 1 124 ? 9.445 -9.609 -9.281 1 98.44 124 PHE B N 1
ATOM 2990 C CA . PHE B 1 124 ? 10.891 -9.562 -9.078 1 98.44 124 PHE B CA 1
ATOM 2991 C C . PHE B 1 124 ? 11.523 -10.922 -9.352 1 98.44 124 PHE B C 1
ATOM 2993 O O . PHE B 1 124 ? 10.969 -11.961 -8.992 1 98.44 124 PHE B O 1
ATOM 3000 N N . ALA B 1 125 ? 12.625 -10.945 -9.977 1 97.38 125 ALA B N 1
ATOM 3001 C CA . ALA B 1 125 ? 13.484 -12.109 -10.188 1 97.38 125 ALA B CA 1
ATOM 3002 C C . ALA B 1 125 ? 14.938 -11.797 -9.859 1 97.38 125 ALA B C 1
ATOM 3004 O O . ALA B 1 125 ? 15.531 -10.883 -10.445 1 97.38 125 ALA B O 1
ATOM 3005 N N . ALA B 1 126 ? 15.469 -12.57 -8.953 1 97.06 126 ALA B N 1
ATOM 3006 C CA . ALA B 1 126 ? 16.844 -12.305 -8.547 1 97.06 126 ALA B CA 1
ATOM 3007 C C . ALA B 1 126 ? 17.781 -13.398 -9.039 1 97.06 126 ALA B C 1
ATOM 3009 O O . ALA B 1 126 ? 19 -13.203 -9.078 1 97.06 126 ALA B O 1
ATOM 3010 N N . ALA B 1 127 ? 17.219 -14.562 -9.328 1 94.62 127 ALA B N 1
ATOM 3011 C CA . ALA B 1 127 ? 18.047 -15.617 -9.898 1 94.62 127 ALA B CA 1
ATOM 3012 C C . ALA B 1 127 ? 18.562 -15.227 -11.289 1 94.62 127 ALA B C 1
ATOM 3014 O O . ALA B 1 127 ? 17.797 -14.727 -12.109 1 94.62 127 ALA B O 1
ATOM 3015 N N . PRO B 1 128 ? 19.844 -15.531 -11.633 1 93.06 128 PRO B N 1
ATOM 3016 C CA . PRO B 1 128 ? 20.406 -15.109 -12.914 1 93.06 128 PRO B CA 1
ATOM 3017 C C . PRO B 1 128 ? 19.656 -15.695 -14.117 1 93.06 128 PRO B C 1
ATOM 3019 O O . PRO B 1 128 ? 19.672 -15.102 -15.195 1 93.06 128 PRO B O 1
ATOM 3022 N N . ASP B 1 129 ? 19.016 -16.781 -13.906 1 92.75 129 ASP B N 1
ATOM 3023 C CA . ASP B 1 129 ? 18.266 -17.391 -15 1 92.75 129 ASP B CA 1
ATOM 3024 C C . ASP B 1 129 ? 16.812 -16.922 -15.008 1 92.75 129 ASP B C 1
ATOM 3026 O O . ASP B 1 129 ? 15.969 -17.5 -15.703 1 92.75 129 ASP B O 1
ATOM 3030 N N . GLY B 1 130 ? 16.469 -16.031 -14.172 1 92 130 G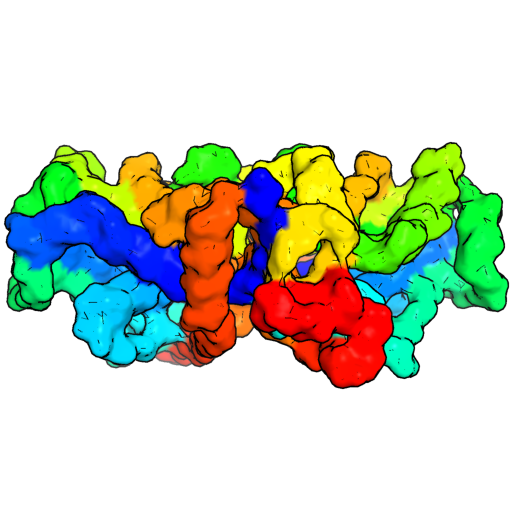LY B N 1
ATOM 3031 C CA . GLY B 1 130 ? 15.141 -15.445 -14.133 1 92 130 GLY B CA 1
ATOM 3032 C C . GLY B 1 130 ? 14.211 -16.141 -13.156 1 92 130 GLY B C 1
ATOM 3033 O O . GLY B 1 130 ? 13.031 -15.797 -13.047 1 92 130 GLY B O 1
ATOM 3034 N N . GLY B 1 131 ? 14.656 -17.141 -12.523 1 90.69 131 GLY B N 1
ATOM 3035 C CA . GLY B 1 131 ? 13.852 -17.828 -11.531 1 90.69 131 GLY B CA 1
ATOM 3036 C C . GLY B 1 131 ? 12.609 -18.484 -12.117 1 90.69 131 GLY B C 1
ATOM 3037 O O . GLY B 1 131 ? 12.656 -19.016 -13.219 1 90.69 131 GLY B O 1
ATOM 3038 N N . THR B 1 132 ? 11.555 -18.422 -11.312 1 88.19 132 THR B N 1
ATOM 3039 C CA . THR B 1 132 ? 10.305 -19.078 -11.703 1 88.19 132 THR B CA 1
ATOM 3040 C C . THR B 1 132 ? 9.773 -18.469 -13.008 1 88.19 132 THR B C 1
ATOM 3042 O O . THR B 1 132 ? 9.453 -19.203 -13.945 1 88.19 132 THR B O 1
ATOM 3045 N N . ILE B 1 133 ? 9.766 -17.156 -13.102 1 93.38 133 ILE B N 1
ATOM 3046 C CA . ILE B 1 133 ? 9.172 -16.516 -14.266 1 93.38 133 ILE B CA 1
ATOM 3047 C C . ILE B 1 133 ? 10.062 -16.719 -15.484 1 93.38 133 ILE B C 1
ATOM 3049 O O . ILE B 1 133 ? 9.578 -16.859 -16.609 1 93.38 133 ILE B O 1
ATOM 3053 N N . GLY B 1 134 ? 11.344 -16.781 -15.289 1 92.94 134 GLY B N 1
ATOM 3054 C CA . GLY B 1 134 ? 12.25 -17.078 -16.375 1 92.94 134 GLY B CA 1
ATOM 3055 C C . GLY B 1 134 ? 12.055 -18.469 -16.953 1 92.94 134 GLY B C 1
ATOM 3056 O O . GLY B 1 134 ? 12.117 -18.656 -18.172 1 92.94 134 GLY B O 1
ATOM 3057 N N . LYS B 1 135 ? 11.742 -19.391 -16.141 1 92.5 135 LYS B N 1
ATOM 3058 C CA . LYS B 1 135 ? 11.633 -20.781 -16.547 1 92.5 135 LYS B CA 1
ATOM 3059 C C . LYS B 1 135 ? 10.25 -21.094 -17.109 1 92.5 135 LYS B C 1
ATOM 3061 O O . LYS B 1 135 ? 10.078 -22.078 -17.828 1 92.5 135 LYS B O 1
ATOM 3066 N N . THR B 1 136 ? 9.305 -20.266 -16.734 1 94.56 136 THR B N 1
ATOM 3067 C CA . THR B 1 136 ? 7.93 -20.656 -17.047 1 94.56 136 THR B CA 1
ATOM 3068 C C . THR B 1 136 ? 7.344 -19.766 -18.125 1 94.56 136 THR B C 1
ATOM 3070 O O . THR B 1 136 ? 6.445 -20.172 -18.859 1 94.56 136 THR B O 1
ATOM 3073 N N . PHE B 1 137 ? 7.855 -18.609 -18.281 1 94.12 137 PHE B N 1
ATOM 3074 C CA . PHE B 1 137 ? 7.25 -17.562 -19.094 1 94.12 137 PHE B CA 1
ATOM 3075 C C . PHE B 1 137 ? 7.152 -18 -20.562 1 94.12 137 PHE B C 1
ATOM 3077 O O . PHE B 1 137 ? 6.102 -17.859 -21.188 1 94.12 137 PHE B O 1
ATOM 3084 N N . GLY B 1 138 ? 8.188 -18.547 -21.125 1 92.94 138 GLY B N 1
ATOM 3085 C CA . GLY B 1 138 ? 8.195 -18.969 -22.5 1 92.94 138 GLY B CA 1
ATOM 3086 C C . GLY B 1 138 ? 7.133 -20.016 -22.812 1 92.94 138 GLY B C 1
ATOM 3087 O O . GLY B 1 138 ? 6.449 -19.938 -23.828 1 92.94 138 GLY B O 1
ATOM 3088 N N . TRP B 1 139 ? 6.953 -20.906 -21.906 1 95.38 139 TRP B N 1
ATOM 3089 C CA . TRP B 1 139 ? 5.992 -21.984 -22.078 1 95.38 139 TRP B CA 1
ATOM 3090 C C . TRP B 1 139 ? 4.562 -21.453 -22.016 1 95.38 139 TRP B C 1
ATOM 3092 O O . TRP B 1 139 ? 3.729 -21.781 -22.859 1 95.38 139 TRP B O 1
ATOM 3102 N N . THR B 1 140 ? 4.285 -20.531 -21.047 1 96.5 140 THR B N 1
ATOM 3103 C CA . THR B 1 140 ? 2.908 -20.109 -20.828 1 96.5 140 THR B CA 1
ATOM 3104 C C . THR B 1 140 ? 2.455 -19.141 -21.922 1 96.5 140 THR B C 1
ATOM 3106 O O . THR B 1 140 ? 1.33 -19.25 -22.422 1 96.5 140 THR B O 1
ATOM 3109 N N . ILE B 1 141 ? 3.35 -18.281 -22.328 1 95.44 141 ILE B N 1
ATOM 3110 C CA . ILE B 1 141 ? 2.971 -17.281 -23.312 1 95.44 141 ILE B CA 1
ATOM 3111 C C . ILE B 1 141 ? 2.834 -17.922 -24.688 1 95.44 141 ILE B C 1
ATOM 3113 O O . ILE B 1 141 ? 1.865 -17.656 -25.406 1 95.44 141 ILE B O 1
ATOM 3117 N N . THR B 1 142 ? 3.766 -18.781 -25.094 1 96.06 142 THR B N 1
ATOM 3118 C CA . THR B 1 142 ? 3.785 -19.359 -26.422 1 96.06 142 THR B CA 1
ATOM 3119 C C . THR B 1 142 ? 2.605 -20.312 -26.625 1 96.06 142 THR B C 1
ATOM 3121 O O . THR B 1 142 ? 2.029 -20.391 -27.703 1 96.06 142 THR B O 1
ATOM 3124 N N . LYS B 1 143 ? 2.236 -20.969 -25.641 1 97.19 143 LYS B N 1
ATOM 3125 C CA . LYS B 1 143 ? 1.212 -22 -25.75 1 97.19 143 LYS B CA 1
ATOM 3126 C C . LYS B 1 143 ? -0.169 -21.453 -25.422 1 97.19 143 LYS B C 1
ATOM 3128 O O . LYS B 1 143 ? -1.167 -22.172 -25.484 1 97.19 143 LYS B O 1
ATOM 3133 N N . GLY B 1 144 ? -0.168 -20.234 -24.984 1 97.19 144 GLY B N 1
ATOM 3134 C CA . GLY B 1 144 ? -1.438 -19.578 -24.703 1 97.19 144 GLY B CA 1
ATOM 3135 C C . GLY B 1 144 ? -2.092 -20.078 -23.422 1 97.19 144 GLY B C 1
ATOM 3136 O O . GLY B 1 144 ? -3.32 -20.156 -23.344 1 97.19 144 GLY B O 1
ATOM 3137 N N . VAL B 1 145 ? -1.298 -20.516 -22.469 1 98.25 145 VAL B N 1
ATOM 3138 C CA . VAL B 1 145 ? -1.822 -20.953 -21.172 1 98.25 145 VAL B CA 1
ATOM 3139 C C . VAL B 1 145 ? -2.469 -19.766 -20.453 1 98.25 145 VAL B C 1
ATOM 3141 O O . VAL B 1 145 ? -1.921 -18.656 -20.438 1 98.25 145 VAL B O 1
ATOM 3144 N N . ILE B 1 146 ? -3.691 -19.938 -19.938 1 98.56 146 ILE B N 1
ATOM 3145 C CA . ILE B 1 146 ? -4.328 -18.875 -19.156 1 98.56 146 ILE B CA 1
ATOM 3146 C C . ILE B 1 146 ? -3.482 -18.578 -17.922 1 98.56 146 ILE B C 1
ATOM 3148 O O . ILE B 1 146 ? -3.273 -19.438 -17.062 1 98.56 146 ILE B O 1
ATOM 3152 N N . THR B 1 147 ? -2.961 -17.422 -17.859 1 98.44 147 THR B N 1
ATOM 3153 C CA . THR B 1 147 ? -2.098 -17 -16.766 1 98.44 147 THR B CA 1
ATOM 3154 C C . THR B 1 147 ? -2.811 -15.992 -15.875 1 98.44 147 THR B C 1
ATOM 3156 O O . THR B 1 147 ? -3.139 -14.891 -16.312 1 98.44 147 THR B O 1
ATOM 3159 N N . ILE B 1 148 ? -3.061 -16.422 -14.633 1 98.81 148 ILE B N 1
ATOM 3160 C CA . ILE B 1 148 ? -3.764 -15.586 -13.664 1 98.81 148 ILE B CA 1
ATOM 3161 C C . ILE B 1 148 ? -2.785 -15.102 -12.594 1 98.81 148 ILE B C 1
ATOM 3163 O O . ILE B 1 148 ? -1.967 -15.867 -12.094 1 98.81 148 ILE B O 1
ATOM 3167 N N . THR B 1 149 ? -2.826 -13.844 -12.266 1 98.81 149 THR B N 1
ATOM 3168 C CA . THR B 1 149 ? -1.971 -13.266 -11.234 1 98.81 149 THR B CA 1
ATOM 3169 C C . THR B 1 149 ? -2.807 -12.75 -10.062 1 98.81 149 THR B C 1
ATOM 3171 O O . THR B 1 149 ? -3.412 -11.68 -10.148 1 98.81 149 THR B O 1
ATOM 3174 N N . PRO B 1 150 ? -2.889 -13.562 -8.977 1 98.88 150 PRO B N 1
ATOM 3175 C CA . PRO B 1 150 ? -3.447 -12.969 -7.758 1 98.88 150 PRO B CA 1
ATOM 3176 C C . PRO B 1 150 ? -2.609 -11.812 -7.227 1 98.88 150 PRO B C 1
ATOM 3178 O O . PRO B 1 150 ? -1.421 -11.984 -6.941 1 98.88 150 PRO B O 1
ATOM 3181 N N . ILE B 1 151 ? -3.199 -10.672 -7.043 1 98.88 151 ILE B N 1
ATOM 3182 C CA . ILE B 1 151 ? -2.418 -9.508 -6.641 1 98.88 151 ILE B CA 1
ATOM 3183 C C . ILE B 1 151 ? -3.334 -8.477 -5.988 1 98.88 151 ILE B C 1
ATOM 3185 O O . ILE B 1 151 ? -4.336 -8.07 -6.578 1 98.88 151 ILE B O 1
ATOM 3189 N N . SER B 1 152 ? -3.014 -8.086 -4.766 1 98.81 152 SER B N 1
ATOM 3190 C CA . SER B 1 152 ? -3.738 -7.02 -4.078 1 98.81 152 SER B CA 1
ATOM 3191 C C . SER B 1 152 ? -3.379 -5.652 -4.645 1 98.81 152 SER B C 1
ATOM 3193 O O . SER B 1 152 ? -2.258 -5.441 -5.109 1 98.81 152 SER B O 1
ATOM 3195 N N . LEU B 1 153 ? -4.266 -4.691 -4.492 1 98.75 153 LEU B N 1
ATOM 3196 C CA . LEU B 1 153 ? -4.02 -3.318 -4.918 1 98.75 153 LEU B CA 1
ATOM 3197 C C . LEU B 1 153 ? -3.055 -2.617 -3.969 1 98.75 153 LEU B C 1
ATOM 3199 O O . LEU B 1 153 ? -2.592 -1.511 -4.25 1 98.75 153 LEU B O 1
ATOM 3203 N N . GLU B 1 154 ? -2.693 -3.232 -2.857 1 98.5 154 GLU B N 1
ATOM 3204 C CA . GLU B 1 154 ? -1.529 -2.797 -2.092 1 98.5 154 GLU B CA 1
ATOM 3205 C C . GLU B 1 154 ? -0.317 -2.596 -2.996 1 98.5 154 GLU B C 1
ATOM 3207 O O . GLU B 1 154 ? 0.526 -1.736 -2.73 1 98.5 154 GLU B O 1
ATOM 3212 N N . LYS B 1 155 ? -0.27 -3.346 -4.086 1 98.62 155 LYS B N 1
ATOM 3213 C CA . LYS B 1 155 ? 0.914 -3.379 -4.941 1 98.62 155 LYS B CA 1
ATOM 3214 C C . LYS B 1 155 ? 0.752 -2.445 -6.141 1 98.62 155 LYS B C 1
ATOM 3216 O O . LYS B 1 155 ? 1.538 -2.502 -7.086 1 98.62 155 LYS B O 1
ATOM 3221 N N . PHE B 1 156 ? -0.239 -1.594 -6.117 1 98.69 156 PHE B N 1
ATOM 3222 C CA . PHE B 1 156 ? -0.466 -0.629 -7.188 1 98.69 156 PHE B CA 1
ATOM 3223 C C . PHE B 1 156 ? 0.63 0.43 -7.203 1 98.69 156 PHE B C 1
ATOM 3225 O O . PHE B 1 156 ? 0.973 0.991 -6.16 1 98.69 156 PHE B O 1
ATOM 3232 N N . THR B 1 157 ? 1.221 0.628 -8.344 1 98.06 157 THR B N 1
ATOM 3233 C CA . THR B 1 157 ? 2.355 1.535 -8.461 1 98.06 157 THR B CA 1
ATOM 3234 C C . THR B 1 157 ? 2.137 2.531 -9.594 1 98.06 157 THR B C 1
ATOM 3236 O O . THR B 1 157 ? 1.467 2.217 -10.586 1 98.06 157 THR B O 1
ATOM 3239 N N . PRO B 1 158 ? 2.705 3.703 -9.484 1 97.94 158 PRO B N 1
ATOM 3240 C CA . PRO B 1 158 ? 2.521 4.73 -10.516 1 97.94 158 PRO B CA 1
ATOM 3241 C C . PRO B 1 158 ? 3.432 4.52 -11.727 1 97.94 158 PRO B C 1
ATOM 3243 O O . PRO B 1 158 ? 3.25 5.168 -12.758 1 97.94 158 PRO B O 1
ATOM 3246 N N . THR B 1 159 ? 4.434 3.629 -11.672 1 98.5 159 THR B N 1
ATOM 3247 C CA . THR B 1 159 ? 5.379 3.428 -12.758 1 98.5 159 THR B CA 1
ATOM 3248 C C . THR B 1 159 ? 4.93 2.279 -13.664 1 98.5 159 THR B C 1
ATOM 3250 O O . THR B 1 159 ? 4.68 1.17 -13.18 1 98.5 159 THR B O 1
ATOM 3253 N N . PRO B 1 160 ? 4.797 2.564 -14.992 1 98.31 160 PRO B N 1
ATOM 3254 C CA . PRO B 1 160 ? 4.527 1.429 -15.875 1 98.31 160 PRO B CA 1
ATOM 3255 C C . PRO B 1 160 ? 5.562 0.315 -15.734 1 98.31 160 PRO B C 1
ATOM 3257 O O . PRO B 1 160 ? 6.766 0.588 -15.656 1 98.31 160 PRO B O 1
ATOM 3260 N N . VAL B 1 161 ? 5.152 -0.922 -15.742 1 98.25 161 VAL B N 1
ATOM 3261 C CA . VAL B 1 161 ? 6.047 -2.037 -15.453 1 98.25 161 VAL B CA 1
ATOM 3262 C C . VAL B 1 161 ? 7.09 -2.164 -16.562 1 98.25 161 VAL B C 1
ATOM 3264 O O . VAL B 1 161 ? 8.211 -2.621 -16.312 1 98.25 161 VAL B O 1
ATOM 3267 N N . GLU B 1 162 ? 6.789 -1.724 -17.781 1 97.62 162 GLU B N 1
ATOM 3268 C CA . GLU B 1 162 ? 7.758 -1.768 -18.875 1 97.62 162 GLU B CA 1
ATOM 3269 C C . GLU B 1 162 ? 8.938 -0.834 -18.609 1 97.62 162 GLU B C 1
ATOM 3271 O O . GLU B 1 162 ? 10.07 -1.125 -19 1 97.62 162 GLU B O 1
ATOM 3276 N N . VAL B 1 163 ? 8.625 0.29 -17.969 1 98 163 VAL B N 1
ATOM 3277 C CA . VAL B 1 163 ? 9.68 1.226 -17.578 1 98 163 VAL B CA 1
ATOM 3278 C C . VAL B 1 163 ? 10.531 0.611 -16.469 1 98 163 VAL B C 1
ATOM 3280 O O . VAL B 1 163 ? 11.758 0.625 -16.547 1 98 163 VAL B O 1
ATOM 3283 N N . SER B 1 164 ? 9.852 0.029 -15.516 1 98.06 164 SER B N 1
ATOM 3284 C CA . SER B 1 164 ? 10.547 -0.588 -14.391 1 98.06 164 SER B CA 1
ATOM 3285 C C . SER B 1 164 ? 11.484 -1.701 -14.859 1 98.06 164 SER B C 1
ATOM 3287 O O . SER B 1 164 ? 12.578 -1.871 -14.312 1 98.06 164 SER B O 1
ATOM 3289 N N . ALA B 1 165 ? 11 -2.447 -15.82 1 98 165 ALA B N 1
ATOM 3290 C CA . ALA B 1 165 ? 11.773 -3.568 -16.344 1 98 165 ALA B CA 1
ATOM 3291 C C . ALA B 1 165 ? 13.102 -3.09 -16.922 1 98 165 ALA B C 1
ATOM 3293 O O . ALA B 1 165 ? 14.117 -3.793 -16.844 1 98 165 ALA B O 1
ATOM 3294 N N . LYS B 1 166 ? 13.133 -1.928 -17.516 1 98.12 166 LYS B N 1
ATOM 3295 C CA . LYS B 1 166 ? 14.336 -1.389 -18.156 1 98.12 166 LYS B CA 1
ATOM 3296 C C . LYS B 1 166 ? 15.312 -0.849 -17.109 1 98.12 166 LYS B C 1
ATOM 3298 O O . LYS B 1 166 ? 16.5 -0.711 -17.391 1 98.12 166 LYS B O 1
ATOM 3303 N N . LEU B 1 167 ? 14.852 -0.572 -15.922 1 98.25 167 LEU B N 1
ATOM 3304 C CA . LEU B 1 167 ? 15.656 0.076 -14.898 1 98.25 167 LEU B CA 1
ATOM 3305 C C . LEU B 1 167 ? 16.312 -0.958 -13.992 1 98.25 167 LEU B C 1
ATOM 3307 O O . LEU B 1 167 ? 17.219 -0.623 -13.211 1 98.25 167 LEU B O 1
ATOM 3311 N N . THR B 1 168 ? 15.867 -2.188 -14.141 1 98.38 168 THR B N 1
ATOM 3312 C CA . THR B 1 168 ? 16.266 -3.15 -13.117 1 98.38 168 THR B CA 1
ATOM 3313 C C . THR B 1 168 ? 17.031 -4.316 -13.742 1 98.38 168 THR B C 1
ATOM 3315 O O . THR B 1 168 ? 16.922 -4.555 -14.945 1 98.38 168 THR B O 1
ATOM 3318 N N . GLY B 1 169 ? 17.781 -4.977 -12.922 1 97.5 169 GLY B N 1
ATOM 3319 C CA . GLY B 1 169 ? 18.641 -6.129 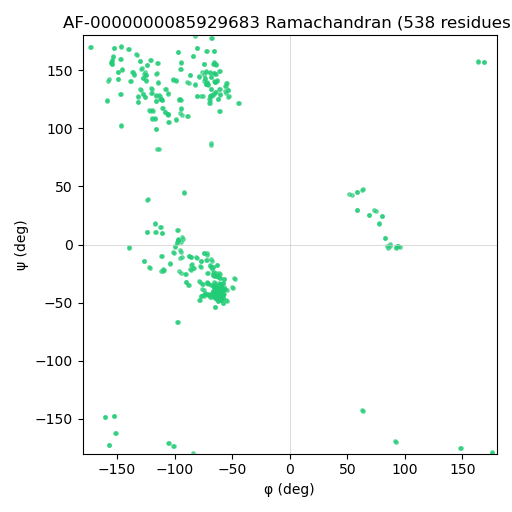-13.18 1 97.5 169 GLY B CA 1
ATOM 3320 C C . GLY B 1 169 ? 19.562 -6.457 -12.023 1 97.5 169 GLY B C 1
ATOM 3321 O O . GLY B 1 169 ? 19.891 -5.586 -11.219 1 97.5 169 GLY B O 1
ATOM 3322 N N . ILE B 1 170 ? 20.016 -7.68 -11.961 1 96.56 170 ILE B N 1
ATOM 3323 C CA . ILE B 1 170 ? 20.781 -8.117 -10.797 1 96.56 170 ILE B CA 1
ATOM 3324 C C . ILE B 1 170 ? 22.156 -7.48 -10.805 1 96.56 170 ILE B C 1
ATOM 3326 O O . ILE B 1 170 ? 22.859 -7.48 -9.789 1 96.56 170 ILE B O 1
ATOM 3330 N N . HIS B 1 171 ? 22.594 -6.875 -11.922 1 96.25 171 HIS B N 1
ATOM 3331 C CA . HIS B 1 171 ? 23.891 -6.203 -12 1 96.25 171 HIS B CA 1
ATOM 3332 C C . HIS B 1 171 ? 23.719 -4.711 -12.273 1 96.25 171 HIS B C 1
ATOM 3334 O O . HIS B 1 171 ? 24.656 -4.039 -12.711 1 96.25 171 HIS B O 1
ATOM 3340 N N . SER B 1 172 ? 22.531 -4.195 -12.031 1 97.12 172 SER B N 1
ATOM 3341 C CA . SER B 1 172 ? 22.219 -2.828 -12.43 1 97.12 172 SER B CA 1
ATOM 3342 C C . SER B 1 172 ? 22.375 -1.859 -11.266 1 97.12 172 SER B C 1
ATOM 3344 O O . SER B 1 172 ? 22.156 -0.656 -11.422 1 97.12 172 SER B O 1
ATOM 3346 N N . PHE B 1 173 ? 22.781 -2.316 -10.102 1 98.31 173 PHE B N 1
ATOM 3347 C CA . PHE B 1 173 ? 22.734 -1.467 -8.922 1 98.31 173 PHE B CA 1
ATOM 3348 C C . PHE B 1 173 ? 24.094 -1.366 -8.266 1 98.31 173 PHE B C 1
ATOM 3350 O O . PHE B 1 173 ? 24.828 -2.354 -8.188 1 98.31 173 PHE B O 1
ATOM 3357 N N . ASP B 1 174 ? 24.406 -0.192 -7.801 1 98.31 174 ASP B N 1
ATOM 3358 C CA . ASP B 1 174 ? 25.656 0.062 -7.07 1 98.31 174 ASP B CA 1
ATOM 3359 C C . ASP B 1 174 ? 25.469 -0.215 -5.578 1 98.31 174 ASP B C 1
ATOM 3361 O O . ASP B 1 174 ? 26.422 -0.604 -4.898 1 98.31 174 ASP B O 1
ATOM 3365 N N . TRP B 1 175 ? 24.312 0.062 -5.082 1 98.44 175 TRP B N 1
ATOM 3366 C CA . TRP B 1 175 ? 23.953 -0.297 -3.715 1 98.44 175 TRP B CA 1
ATOM 3367 C C . TRP B 1 175 ? 22.453 -0.495 -3.586 1 98.44 175 TRP B C 1
ATOM 3369 O O . TRP B 1 175 ? 21.703 -0.247 -4.535 1 98.44 175 TRP B O 1
ATOM 3379 N N . GLY B 1 176 ? 22 -1.015 -2.504 1 98.44 176 GLY B N 1
ATOM 3380 C CA . GLY B 1 176 ? 20.594 -1.234 -2.213 1 98.44 176 GLY B CA 1
ATOM 3381 C C . GLY B 1 176 ? 20.344 -1.717 -0.795 1 98.44 176 GLY B C 1
ATOM 3382 O O . GLY B 1 176 ? 21.281 -2.078 -0.084 1 98.44 176 GLY B O 1
ATOM 3383 N N . THR B 1 177 ? 19.094 -1.729 -0.434 1 98.56 177 THR B N 1
ATOM 3384 C CA . THR B 1 177 ? 18.75 -2.072 0.94 1 98.56 177 THR B CA 1
ATOM 3385 C C . THR B 1 177 ? 18.594 -3.582 1.096 1 98.56 177 THR B C 1
ATOM 3387 O O . THR B 1 177 ? 18.391 -4.078 2.207 1 98.56 177 THR B O 1
ATOM 3390 N N . GLY B 1 178 ? 18.594 -4.262 -0.001 1 98.25 178 GLY B N 1
ATOM 3391 C CA . GLY B 1 178 ? 18.438 -5.707 0.001 1 98.25 178 GLY B CA 1
ATOM 3392 C C . GLY B 1 178 ? 18.922 -6.363 -1.276 1 98.25 178 GLY B C 1
ATOM 3393 O O . GLY B 1 178 ? 19.969 -5.977 -1.821 1 98.25 178 GLY B O 1
ATOM 3394 N N . LEU B 1 179 ? 18.266 -7.48 -1.646 1 98.5 179 LEU B N 1
ATOM 3395 C CA . LEU B 1 179 ? 18.625 -8.32 -2.783 1 98.5 179 LEU B CA 1
ATOM 3396 C C . LEU B 1 179 ? 18.359 -7.594 -4.098 1 98.5 179 LEU B C 1
ATOM 3398 O O . LEU B 1 179 ? 17.25 -7.117 -4.336 1 98.5 179 LEU B O 1
ATOM 3402 N N . TYR B 1 180 ? 19.438 -7.457 -4.891 1 98.56 180 TYR B N 1
ATOM 3403 C CA . TYR B 1 180 ? 19.234 -6.906 -6.227 1 98.56 180 TYR B CA 1
ATOM 3404 C C . TYR B 1 180 ? 18.391 -7.844 -7.086 1 98.56 180 TYR B C 1
ATOM 3406 O O . TYR B 1 180 ? 18.547 -9.062 -7.008 1 98.56 180 TYR B O 1
ATOM 3414 N N . ALA B 1 181 ? 17.484 -7.234 -7.887 1 98.31 181 ALA B N 1
ATOM 3415 C CA . ALA B 1 181 ? 16.578 -8.055 -8.68 1 98.31 181 ALA B CA 1
ATOM 3416 C C . ALA B 1 181 ? 16.094 -7.305 -9.922 1 98.31 181 ALA B C 1
ATOM 3418 O O . ALA B 1 181 ? 16.141 -6.074 -9.969 1 98.31 181 ALA B O 1
ATOM 3419 N N . ALA B 1 182 ? 15.727 -8.055 -10.875 1 98.19 182 ALA B N 1
ATOM 3420 C CA . ALA B 1 182 ? 14.992 -7.527 -12.023 1 98.19 182 ALA B CA 1
ATOM 3421 C C . ALA B 1 182 ? 13.484 -7.559 -11.773 1 98.19 182 ALA B C 1
ATOM 3423 O O . ALA B 1 182 ? 12.977 -8.484 -11.141 1 98.19 182 ALA B O 1
ATOM 3424 N N . LEU B 1 183 ? 12.828 -6.547 -12.18 1 98.44 183 LEU B N 1
ATOM 3425 C CA . LEU B 1 183 ? 11.367 -6.598 -12.219 1 98.44 183 LEU B CA 1
ATOM 3426 C C . LEU B 1 183 ? 10.883 -7.008 -13.602 1 98.44 183 LEU B C 1
ATOM 3428 O O . LEU B 1 183 ? 11.055 -6.266 -14.57 1 98.44 183 LEU B O 1
ATOM 3432 N N . VAL B 1 184 ? 10.211 -8.133 -13.711 1 97.88 184 VAL B N 1
ATOM 3433 C CA . VAL B 1 184 ? 9.898 -8.773 -14.984 1 97.88 184 VAL B CA 1
ATOM 3434 C C . VAL B 1 184 ? 8.398 -8.695 -15.25 1 97.88 184 VAL B C 1
ATOM 3436 O O . VAL B 1 184 ? 7.602 -9.289 -14.523 1 97.88 184 VAL B O 1
ATOM 3439 N N . PRO B 1 185 ? 8.047 -8.016 -16.312 1 97.31 185 PRO B N 1
ATOM 3440 C CA . PRO B 1 185 ? 6.621 -7.984 -16.672 1 97.31 185 PRO B CA 1
ATOM 3441 C C . PRO B 1 185 ? 6.098 -9.344 -17.141 1 97.31 185 PRO B C 1
ATOM 3443 O O . PRO B 1 185 ? 6.855 -10.141 -17.703 1 97.31 185 PRO B O 1
ATOM 3446 N N . ILE B 1 186 ? 4.883 -9.602 -16.797 1 96.5 186 ILE B N 1
ATOM 3447 C CA . ILE B 1 186 ? 4.152 -10.734 -17.344 1 96.5 186 ILE B CA 1
ATOM 3448 C C . ILE B 1 186 ? 2.99 -10.242 -18.203 1 96.5 186 ILE B C 1
ATOM 3450 O O . ILE B 1 186 ? 1.84 -10.234 -17.75 1 96.5 186 ILE B O 1
ATOM 3454 N N . PRO B 1 187 ? 3.195 -9.891 -19.422 1 90.88 187 PRO B N 1
ATOM 3455 C CA . PRO B 1 187 ? 2.252 -9.102 -20.219 1 90.88 187 PRO B CA 1
ATOM 3456 C C . PRO B 1 187 ? 0.943 -9.844 -20.484 1 90.88 187 PRO B C 1
ATOM 3458 O O . PRO B 1 187 ? -0.096 -9.211 -20.688 1 90.88 187 PRO B O 1
ATOM 3461 N N . HIS B 1 188 ? 0.915 -11.172 -20.5 1 94.19 188 HIS B N 1
ATOM 3462 C CA . HIS B 1 188 ? -0.314 -11.875 -20.859 1 94.19 188 HIS B CA 1
ATOM 3463 C C . HIS B 1 188 ? -1.083 -12.305 -19.609 1 94.19 188 HIS B C 1
ATOM 3465 O O . HIS B 1 188 ? -2.105 -12.984 -19.719 1 94.19 188 HIS B O 1
ATOM 3471 N N . ALA B 1 189 ? -0.555 -11.906 -18.484 1 97.19 189 ALA B N 1
ATOM 3472 C CA . ALA B 1 189 ? -1.191 -12.305 -17.234 1 97.19 189 ALA B CA 1
ATOM 3473 C C . ALA B 1 189 ? -2.484 -11.531 -17 1 97.19 189 ALA B C 1
ATOM 3475 O O . ALA B 1 189 ? -2.568 -10.344 -17.312 1 97.19 189 ALA B O 1
ATOM 3476 N N . ILE B 1 190 ? -3.451 -12.195 -16.469 1 98.12 190 ILE B N 1
ATOM 3477 C CA . ILE B 1 190 ? -4.719 -11.602 -16.062 1 98.12 190 ILE B CA 1
ATOM 3478 C C . ILE B 1 190 ? -4.703 -11.336 -14.555 1 98.12 190 ILE B C 1
ATOM 3480 O O . ILE B 1 190 ? -4.789 -12.273 -13.75 1 98.12 190 ILE B O 1
ATOM 3484 N N . PRO B 1 191 ? -4.605 -10.109 -14.195 1 98.75 191 PRO B N 1
ATOM 3485 C CA . PRO B 1 191 ? -4.613 -9.82 -12.758 1 98.75 191 PRO B CA 1
ATOM 3486 C C . PRO B 1 191 ? -5.996 -10 -12.125 1 98.75 191 PRO B C 1
ATOM 3488 O O . PRO B 1 191 ? -7.008 -9.664 -12.75 1 98.75 191 PRO B O 1
ATOM 3491 N N . VAL B 1 192 ? -6.059 -10.578 -10.984 1 98.88 192 VAL B N 1
ATOM 3492 C CA . VAL B 1 192 ? -7.238 -10.625 -10.133 1 98.88 192 VAL B CA 1
ATOM 3493 C C . VAL B 1 192 ? -6.949 -9.898 -8.812 1 98.88 192 VAL B C 1
ATOM 3495 O O . VAL B 1 192 ? -6.145 -10.367 -8.008 1 98.88 192 VAL B O 1
ATOM 3498 N N . THR B 1 193 ? -7.547 -8.75 -8.656 1 98.88 193 THR B N 1
ATOM 3499 C CA . THR B 1 193 ? -7.414 -7.926 -7.457 1 98.88 193 THR B CA 1
ATOM 3500 C C . THR B 1 193 ? -8.68 -7.996 -6.605 1 98.88 193 THR B C 1
ATOM 3502 O O . THR B 1 193 ? -9.547 -8.844 -6.84 1 98.88 193 THR B O 1
ATOM 3505 N N . GLU B 1 194 ? -8.766 -7.137 -5.578 1 98.94 194 GLU B N 1
ATOM 3506 C CA . GLU B 1 194 ? -9.977 -7.027 -4.773 1 98.94 194 GLU B CA 1
ATOM 3507 C C . GLU B 1 194 ? -11.188 -6.676 -5.641 1 98.94 194 GLU B C 1
ATOM 3509 O O . GLU B 1 194 ? -12.297 -7.133 -5.379 1 98.94 194 GLU B O 1
ATOM 3514 N N . VAL B 1 195 ? -10.938 -5.914 -6.684 1 98.88 195 VAL B N 1
ATOM 3515 C CA . VAL B 1 195 ? -12.008 -5.438 -7.555 1 98.88 195 VAL B CA 1
ATOM 3516 C C . VAL B 1 195 ? -12.672 -6.617 -8.258 1 98.88 195 VAL B C 1
ATOM 3518 O O . VAL B 1 195 ? -13.883 -6.82 -8.148 1 98.88 195 VAL B O 1
ATOM 3521 N N . GLU B 1 196 ? -11.867 -7.426 -8.922 1 98.81 196 GLU B N 1
ATOM 3522 C CA . GLU B 1 196 ? -12.391 -8.602 -9.609 1 98.81 196 GLU B CA 1
ATOM 3523 C C . GLU B 1 196 ? -12.953 -9.609 -8.609 1 98.81 196 GLU B C 1
ATOM 3525 O O . GLU B 1 196 ? -13.953 -10.281 -8.898 1 98.81 196 GLU B O 1
ATOM 3530 N N . ALA B 1 197 ? -12.297 -9.703 -7.488 1 98.94 197 ALA B N 1
ATOM 3531 C CA . ALA B 1 197 ? -12.695 -10.711 -6.508 1 98.94 197 ALA B CA 1
ATOM 3532 C C . ALA B 1 197 ? -14.133 -10.484 -6.047 1 98.94 197 ALA B C 1
ATOM 3534 O O . ALA B 1 197 ? -14.938 -11.422 -6.004 1 98.94 197 ALA B O 1
ATOM 3535 N N . TYR B 1 198 ? -14.484 -9.258 -5.699 1 98.94 198 TYR B N 1
ATOM 3536 C CA . TYR B 1 198 ? -15.844 -8.969 -5.258 1 98.94 198 TYR B CA 1
ATOM 3537 C C . TYR B 1 198 ? -16.844 -9.164 -6.391 1 98.94 198 TYR B C 1
ATOM 3539 O O . TYR B 1 198 ? -17.984 -9.578 -6.156 1 98.94 198 TYR B O 1
ATOM 3547 N N . ASP B 1 199 ? -16.438 -8.82 -7.59 1 98.88 199 ASP B N 1
ATOM 3548 C CA . ASP B 1 199 ? -17.297 -9.047 -8.742 1 98.88 199 ASP B CA 1
ATOM 3549 C C . ASP B 1 199 ? -17.578 -10.539 -8.938 1 98.88 199 ASP B C 1
ATOM 3551 O O . ASP B 1 199 ? -18.734 -10.945 -9.078 1 98.88 199 ASP B O 1
ATOM 3555 N N . ILE B 1 200 ? -16.516 -11.328 -8.906 1 98.81 200 ILE B N 1
ATOM 3556 C CA . ILE B 1 200 ? -16.594 -12.766 -9.156 1 98.81 200 ILE B CA 1
ATOM 3557 C C . ILE B 1 200 ? -17.422 -13.438 -8.062 1 98.81 200 ILE B C 1
ATOM 3559 O O . ILE B 1 200 ? -18.297 -14.266 -8.359 1 98.81 200 ILE B O 1
ATOM 3563 N N . LEU B 1 201 ? -17.25 -13.047 -6.816 1 98.81 201 LEU B N 1
ATOM 3564 C CA . LEU B 1 201 ? -17.812 -13.789 -5.695 1 98.81 201 LEU B CA 1
ATOM 3565 C C . LEU B 1 201 ? -19.203 -13.273 -5.352 1 98.81 201 LEU B C 1
ATOM 3567 O O . LEU B 1 201 ? -20.016 -14.016 -4.805 1 98.81 201 LEU B O 1
ATOM 3571 N N . ALA B 1 202 ? -19.484 -11.992 -5.68 1 98.75 202 ALA B N 1
ATOM 3572 C CA . ALA B 1 202 ? -20.719 -11.43 -5.133 1 98.75 202 ALA B CA 1
ATOM 3573 C C . ALA B 1 202 ? -21.438 -10.57 -6.172 1 98.75 202 ALA B C 1
ATOM 3575 O O . ALA B 1 202 ? -22.516 -10.039 -5.906 1 98.75 202 ALA B O 1
ATOM 3576 N N . ASN B 1 203 ? -20.828 -10.43 -7.355 1 98.62 203 ASN B N 1
ATOM 3577 C CA . ASN B 1 203 ? -21.438 -9.609 -8.398 1 98.62 203 ASN B CA 1
ATOM 3578 C C . ASN B 1 203 ? -21.656 -8.18 -7.934 1 98.62 203 ASN B C 1
ATOM 3580 O O . ASN B 1 203 ? -22.75 -7.621 -8.102 1 98.62 203 ASN B O 1
ATOM 3584 N N . VAL B 1 204 ? -20.672 -7.566 -7.285 1 98.75 204 VAL B N 1
ATOM 3585 C CA . VAL B 1 204 ? -20.766 -6.176 -6.855 1 98.75 204 VAL B CA 1
ATOM 3586 C C . VAL B 1 204 ? -19.594 -5.379 -7.418 1 98.75 204 VAL B C 1
ATOM 3588 O O . VAL B 1 204 ? -18.547 -5.945 -7.711 1 98.75 204 VAL B O 1
ATOM 3591 N N . ASP B 1 205 ? -19.812 -4.09 -7.566 1 98.69 205 ASP B N 1
ATOM 3592 C CA . ASP B 1 205 ? -18.734 -3.189 -7.961 1 98.69 205 ASP B CA 1
ATOM 3593 C C . ASP B 1 205 ? -17.859 -2.816 -6.762 1 98.69 205 ASP B C 1
ATOM 3595 O O . ASP B 1 205 ? -18.375 -2.459 -5.703 1 98.69 205 ASP B O 1
ATOM 3599 N N . ALA B 1 206 ? -16.609 -2.998 -6.914 1 98.88 206 ALA B N 1
ATOM 3600 C CA . ALA B 1 206 ? -15.656 -2.564 -5.906 1 98.88 206 ALA B CA 1
ATOM 3601 C C . ALA B 1 206 ? -14.781 -1.431 -6.434 1 98.88 206 ALA B C 1
ATOM 3603 O O . ALA B 1 206 ? -14.117 -1.576 -7.465 1 98.88 206 ALA B O 1
ATOM 3604 N N . ILE B 1 207 ? -14.742 -0.331 -5.727 1 98.88 207 ILE B N 1
ATOM 3605 C CA . ILE B 1 207 ? -13.992 0.857 -6.129 1 98.88 207 ILE B CA 1
ATOM 3606 C C . ILE B 1 207 ? -12.945 1.19 -5.07 1 98.88 207 ILE B C 1
ATOM 3608 O O . ILE B 1 207 ? -13.281 1.641 -3.975 1 98.88 207 ILE B O 1
ATOM 3612 N N . PRO B 1 208 ? -11.672 0.953 -5.41 1 98.88 208 PRO B N 1
ATOM 3613 C CA . PRO B 1 208 ? -10.625 1.307 -4.441 1 98.88 208 PRO B CA 1
ATOM 3614 C C . PRO B 1 208 ? -10.469 2.814 -4.27 1 98.88 208 PRO B C 1
ATOM 3616 O O . PRO B 1 208 ? -10.172 3.523 -5.234 1 98.88 208 PRO B O 1
ATOM 3619 N N . ILE B 1 209 ? -10.578 3.332 -3.033 1 98.81 209 ILE B N 1
ATOM 3620 C CA . ILE B 1 209 ? -10.633 4.781 -2.877 1 98.81 209 ILE B CA 1
ATOM 3621 C C . ILE B 1 209 ? -9.477 5.25 -1.991 1 98.81 209 ILE B C 1
ATOM 3623 O O . ILE B 1 209 ? -9.133 6.434 -1.983 1 98.81 209 ILE B O 1
ATOM 3627 N N . ALA B 1 210 ? -8.914 4.371 -1.219 1 98.75 210 ALA B N 1
ATOM 3628 C CA . ALA B 1 210 ? -7.805 4.707 -0.328 1 98.75 210 ALA B CA 1
ATOM 3629 C C . ALA B 1 210 ? -6.93 3.486 -0.058 1 98.75 210 ALA B C 1
ATOM 3631 O O . ALA B 1 210 ? -7.324 2.354 -0.345 1 98.75 210 ALA B O 1
ATOM 3632 N N . SER B 1 211 ? -5.75 3.725 0.392 1 98.31 211 SER B N 1
ATOM 3633 C CA . SER B 1 211 ? -4.801 2.666 0.718 1 98.31 211 SER B CA 1
ATOM 3634 C C . SER B 1 211 ? -3.92 3.059 1.899 1 98.31 211 SER B C 1
ATOM 3636 O O . SER B 1 211 ? -3.811 4.238 2.234 1 98.31 211 SER B O 1
ATOM 3638 N N . GLY B 1 212 ? -3.355 2.057 2.504 1 98.19 212 GLY B N 1
ATOM 3639 C CA . GLY B 1 212 ? -2.436 2.271 3.611 1 98.19 212 GLY B CA 1
ATOM 3640 C C . GLY B 1 212 ? -3.123 2.271 4.965 1 98.19 212 GLY B C 1
ATOM 3641 O O . GLY B 1 212 ? -4.316 1.981 5.062 1 98.19 212 GLY B O 1
ATOM 3642 N N . GLY B 1 213 ? -2.432 2.656 5.945 1 97.88 213 GLY B N 1
ATOM 3643 C CA . GLY B 1 213 ? -2.803 2.664 7.352 1 97.88 213 GLY B CA 1
ATOM 3644 C C . GLY B 1 213 ? -1.621 2.451 8.281 1 97.88 213 GLY B C 1
ATOM 3645 O O . GLY B 1 213 ? -0.469 2.469 7.844 1 97.88 213 GLY B O 1
ATOM 3646 N N . ALA B 1 214 ? -1.949 2.352 9.492 1 97.56 214 ALA B N 1
ATOM 3647 C CA . ALA B 1 214 ? -0.939 2.139 10.523 1 97.56 214 ALA B CA 1
ATOM 3648 C C . ALA B 1 214 ? -1.425 1.137 11.57 1 97.56 214 ALA B C 1
ATOM 3650 O O . ALA B 1 214 ? -2.586 0.722 11.547 1 97.56 214 ALA B O 1
ATOM 3651 N N . GLY B 1 215 ? -0.522 0.674 12.422 1 95.5 215 GLY B N 1
ATOM 3652 C CA . GLY B 1 215 ? -0.903 -0.204 13.516 1 95.5 215 GLY B CA 1
ATOM 3653 C C . GLY B 1 215 ? -1.483 -1.524 13.047 1 95.5 215 GLY B C 1
ATOM 3654 O O . GLY B 1 215 ? -2.57 -1.918 13.477 1 95.5 215 GLY B O 1
ATOM 3655 N N . GLY B 1 216 ? -0.802 -2.104 12.125 1 94.19 216 GLY B N 1
ATOM 3656 C CA . GLY B 1 216 ? -1.261 -3.393 11.633 1 94.19 216 GLY B CA 1
ATOM 3657 C C . GLY B 1 216 ? -2.107 -3.281 10.375 1 94.19 216 GLY B C 1
ATOM 3658 O O . GLY B 1 216 ? -2.547 -4.293 9.828 1 94.19 216 GLY B O 1
ATOM 3659 N N . ALA B 1 217 ? -2.301 -2.072 9.992 1 97.62 217 ALA B N 1
ATOM 3660 C CA . ALA B 1 217 ? -3.119 -1.868 8.797 1 97.62 217 ALA B CA 1
ATOM 3661 C C . ALA B 1 217 ? -2.277 -1.356 7.633 1 97.62 217 ALA B C 1
ATOM 3663 O O . ALA B 1 217 ? -2.814 -0.899 6.621 1 97.62 217 ALA B O 1
ATOM 3664 N N . GLU B 1 218 ? -0.903 -1.359 7.758 1 98.19 218 GLU B N 1
ATOM 3665 C CA . GLU B 1 218 ? -0.061 -0.98 6.625 1 98.19 218 GLU B CA 1
ATOM 3666 C C . GLU B 1 218 ? -0.403 -1.799 5.383 1 98.19 218 GLU B C 1
ATOM 3668 O O . GLU B 1 218 ? -0.615 -3.01 5.473 1 98.19 218 GLU B O 1
ATOM 3673 N N . GLY B 1 219 ? -0.542 -1.143 4.27 1 98.38 219 GLY B N 1
ATOM 3674 C CA . GLY B 1 219 ? -0.812 -1.816 3.008 1 98.38 219 GLY B CA 1
ATOM 3675 C C . GLY B 1 219 ? -2.281 -2.133 2.803 1 98.38 219 GLY B C 1
ATOM 3676 O O . GLY B 1 219 ? -2.658 -2.729 1.792 1 98.38 219 GLY B O 1
ATOM 3677 N N . SER B 1 220 ? -3.174 -1.696 3.693 1 98.75 220 SER B N 1
ATOM 3678 C CA . SER B 1 220 ? -4.598 -1.979 3.549 1 98.75 220 SER B CA 1
ATOM 3679 C C . SER B 1 220 ? -5.18 -1.273 2.328 1 98.75 220 SER B C 1
ATOM 3681 O O . SER B 1 220 ? -4.633 -0.269 1.865 1 98.75 220 SER B O 1
ATOM 3683 N N . VAL B 1 221 ? -6.25 -1.853 1.844 1 98.88 221 VAL B N 1
ATOM 3684 C CA . VAL B 1 221 ? -7.023 -1.271 0.751 1 98.88 221 VAL B CA 1
ATOM 3685 C C . VAL B 1 221 ? -8.43 -0.924 1.238 1 98.88 221 VAL B C 1
ATOM 3687 O O . VAL B 1 221 ? -9.086 -1.742 1.884 1 98.88 221 VAL B O 1
ATOM 3690 N N . THR B 1 222 ? -8.852 0.295 1.021 1 98.94 222 THR B N 1
ATOM 3691 C CA . THR B 1 222 ? -10.211 0.705 1.348 1 98.94 222 THR B CA 1
ATOM 3692 C C . THR B 1 222 ? -11.055 0.839 0.083 1 98.94 222 THR B C 1
ATOM 3694 O O . THR B 1 222 ? -10.641 1.486 -0.88 1 98.94 222 THR B O 1
ATOM 3697 N N . LEU B 1 223 ? -12.211 0.215 0.127 1 98.94 223 LEU B N 1
ATOM 3698 C CA . LEU B 1 223 ? -13.078 0.107 -1.045 1 98.94 223 LEU B CA 1
ATOM 3699 C C . LEU B 1 223 ? -14.469 0.646 -0.744 1 98.94 223 LEU B C 1
ATOM 3701 O O . LEU B 1 223 ? -14.969 0.505 0.376 1 98.94 223 LEU B O 1
ATOM 3705 N N . VAL B 1 224 ? -15.031 1.232 -1.75 1 98.88 224 VAL B N 1
ATOM 3706 C CA . VAL B 1 224 ? -16.484 1.355 -1.784 1 98.88 224 VAL B CA 1
ATOM 3707 C C . VAL B 1 224 ? -17.078 0.215 -2.605 1 98.88 224 VAL B C 1
ATOM 3709 O O . VAL B 1 224 ? -16.641 -0.041 -3.73 1 98.88 224 VAL B O 1
ATOM 3712 N N . LEU B 1 225 ? -17.984 -0.519 -2.021 1 98.88 225 LEU B N 1
ATOM 3713 C CA . LEU B 1 225 ? -18.734 -1.54 -2.744 1 98.88 225 LEU B CA 1
ATOM 3714 C C . LEU B 1 225 ? -20.125 -1.041 -3.094 1 98.88 225 LEU B C 1
ATOM 3716 O O . LEU B 1 225 ? -20.766 -0.358 -2.291 1 98.88 225 LEU B O 1
ATOM 3720 N N . GLU B 1 226 ? -20.594 -1.393 -4.262 1 98.81 226 GLU B N 1
ATOM 3721 C CA . GLU B 1 226 ? -21.953 -1.043 -4.707 1 98.81 226 GLU B CA 1
ATOM 3722 C C . GLU B 1 226 ? -22.609 -2.215 -5.422 1 98.81 226 GLU B C 1
ATOM 3724 O O . GLU B 1 226 ? -21.953 -2.951 -6.16 1 98.81 226 GLU B O 1
ATOM 3729 N N . GLY B 1 227 ? -23.844 -2.422 -5.203 1 98.62 227 GLY B N 1
ATOM 3730 C CA . GLY B 1 227 ? -24.609 -3.469 -5.871 1 98.62 227 GLY B CA 1
ATOM 3731 C C . GLY B 1 227 ? -26.031 -3.588 -5.367 1 98.62 227 GLY B C 1
ATOM 3732 O O . GLY B 1 227 ? -26.469 -2.791 -4.531 1 98.62 227 GLY B O 1
ATOM 3733 N N . ASP B 1 228 ? -26.766 -4.512 -5.879 1 98.38 228 ASP B N 1
ATOM 3734 C CA . ASP B 1 228 ? -28.125 -4.762 -5.43 1 98.38 228 ASP B CA 1
ATOM 3735 C C . ASP B 1 228 ? -28.141 -5.426 -4.055 1 98.38 228 ASP B C 1
ATOM 3737 O O . ASP B 1 228 ? -27.125 -5.957 -3.607 1 98.38 228 ASP B O 1
ATOM 3741 N N . ASP B 1 229 ? -29.25 -5.449 -3.471 1 97.94 229 ASP B N 1
ATOM 3742 C CA . ASP B 1 229 ? -29.406 -5.867 -2.08 1 97.94 229 ASP B CA 1
ATOM 3743 C C . ASP B 1 229 ? -28.891 -7.289 -1.871 1 97.94 229 ASP B C 1
ATOM 3745 O O . ASP B 1 229 ? -28.062 -7.531 -0.988 1 97.94 229 ASP B O 1
ATOM 3749 N N . GLU B 1 230 ? -29.312 -8.18 -2.674 1 98.25 230 GLU B N 1
ATOM 3750 C CA . GLU B 1 230 ? -28.922 -9.57 -2.51 1 98.25 230 GLU B CA 1
ATOM 3751 C C . GLU B 1 230 ? -27.422 -9.758 -2.703 1 98.25 230 GLU B C 1
ATOM 3753 O O . GLU B 1 230 ? -26.781 -10.477 -1.941 1 98.25 230 GLU B O 1
ATOM 3758 N N . ASP B 1 231 ? -26.906 -9.102 -3.73 1 98.69 231 ASP B N 1
ATOM 3759 C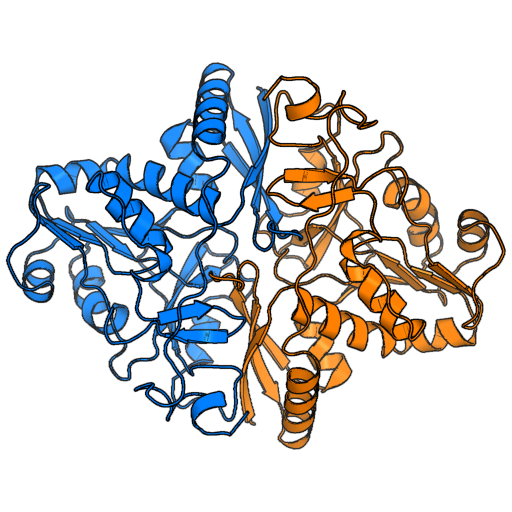 CA . ASP B 1 231 ? -25.484 -9.164 -4.016 1 98.69 231 ASP B CA 1
ATOM 3760 C C . ASP B 1 231 ? -24.656 -8.562 -2.877 1 98.69 231 ASP B C 1
ATOM 3762 O O . ASP B 1 231 ? -23.625 -9.102 -2.498 1 98.69 231 ASP B O 1
ATOM 3766 N N . MET B 1 232 ? -25.188 -7.488 -2.346 1 98.75 232 MET B N 1
ATOM 3767 C CA . MET B 1 232 ? -24.469 -6.801 -1.272 1 98.75 232 MET B CA 1
ATOM 3768 C C . MET B 1 232 ? -24.5 -7.621 0.014 1 98.75 232 MET B C 1
ATOM 3770 O O . MET B 1 232 ? -23.547 -7.574 0.806 1 98.75 232 MET B O 1
ATOM 3774 N N . GLU B 1 233 ? -25.547 -8.32 0.239 1 98.56 233 GLU B N 1
ATOM 3775 C CA . GLU B 1 233 ? -25.578 -9.227 1.385 1 98.56 233 GLU B CA 1
ATOM 3776 C C . GLU B 1 233 ? -24.547 -10.336 1.243 1 98.56 233 GLU B C 1
ATOM 3778 O O . GLU B 1 233 ? -23.906 -10.727 2.223 1 98.56 233 GLU B O 1
ATOM 3783 N N . ARG B 1 234 ? -24.438 -10.875 0.027 1 98.62 234 ARG B N 1
ATOM 3784 C CA . ARG B 1 234 ? -23.406 -11.859 -0.237 1 98.62 234 ARG B CA 1
ATOM 3785 C C . ARG B 1 234 ? -22.016 -11.273 -0.008 1 98.62 234 ARG B C 1
ATOM 3787 O O . ARG B 1 234 ? -21.156 -11.922 0.599 1 98.62 234 ARG B O 1
ATOM 3794 N N . ALA B 1 235 ? -21.781 -10.047 -0.494 1 98.88 235 ALA B N 1
ATOM 3795 C CA . ALA B 1 235 ? -20.5 -9.367 -0.298 1 98.88 235 ALA B CA 1
ATOM 3796 C C . ALA B 1 235 ? -20.203 -9.188 1.187 1 98.88 235 ALA B C 1
ATOM 3798 O O . ALA B 1 235 ? -19.047 -9.328 1.614 1 98.88 235 ALA B O 1
ATOM 3799 N N . LYS B 1 236 ? -21.234 -8.844 1.953 1 98.75 236 LYS B N 1
ATOM 3800 C CA . LYS B 1 236 ? -21.078 -8.656 3.393 1 98.75 236 LYS B CA 1
ATOM 3801 C C . LYS B 1 236 ? -20.625 -9.945 4.074 1 98.75 236 LYS B C 1
ATOM 3803 O O . LYS B 1 236 ? -19.719 -9.93 4.895 1 98.75 236 LYS B O 1
ATOM 3808 N N . GLU B 1 237 ? -21.219 -11.023 3.717 1 98.75 237 GLU B N 1
ATOM 3809 C CA . GLU B 1 237 ? -20.891 -12.312 4.316 1 98.75 237 GLU B CA 1
ATOM 3810 C C . GLU B 1 237 ? -19.484 -12.75 3.938 1 98.75 237 GLU B C 1
ATOM 3812 O O . GLU B 1 237 ? -18.75 -13.297 4.77 1 98.75 237 GLU B O 1
ATOM 3817 N N . ILE B 1 238 ? -19.141 -12.539 2.682 1 98.81 238 ILE B N 1
ATOM 3818 C CA . ILE B 1 238 ? -17.797 -12.859 2.23 1 98.81 238 ILE B CA 1
ATOM 3819 C C . ILE B 1 238 ? -16.781 -12.031 3.014 1 98.81 238 ILE B C 1
ATOM 3821 O O . ILE B 1 238 ? -15.742 -12.547 3.438 1 98.81 238 ILE B O 1
ATOM 3825 N N . THR B 1 239 ? -17.094 -10.742 3.184 1 98.88 239 THR B N 1
ATOM 3826 C CA . THR B 1 239 ? -16.203 -9.844 3.918 1 98.88 239 THR B CA 1
ATOM 3827 C C . THR B 1 239 ? -16.031 -10.312 5.363 1 98.88 239 THR B C 1
ATOM 3829 O O . THR B 1 239 ? -14.922 -10.367 5.879 1 98.88 239 THR B O 1
ATOM 3832 N N . LYS B 1 240 ? -17.156 -10.68 5.98 1 98.69 240 LYS B N 1
ATOM 3833 C CA . LYS B 1 240 ? -17.125 -11.188 7.352 1 98.69 240 LYS B CA 1
ATOM 3834 C C . LYS B 1 240 ? -16.234 -12.422 7.457 1 98.69 240 LYS B C 1
ATOM 3836 O O . LYS B 1 240 ? -15.469 -12.562 8.406 1 98.69 240 LYS B O 1
ATOM 3841 N N . ALA B 1 241 ? -16.281 -13.242 6.469 1 98.5 241 ALA B N 1
ATOM 3842 C CA . ALA B 1 241 ? -15.602 -14.531 6.5 1 98.5 241 ALA B CA 1
ATOM 3843 C C . ALA B 1 241 ? -14.086 -14.359 6.414 1 98.5 241 ALA B C 1
ATOM 3845 O O . ALA B 1 241 ? -13.328 -15.203 6.898 1 98.5 241 ALA B O 1
ATOM 3846 N N . ILE B 1 242 ? -13.625 -13.25 5.848 1 98.56 242 ILE B N 1
ATOM 3847 C CA . ILE B 1 242 ? -12.18 -13.125 5.637 1 98.56 242 ILE B CA 1
ATOM 3848 C C . ILE B 1 242 ? -11.586 -12.18 6.676 1 98.56 242 ILE B C 1
ATOM 3850 O O . ILE B 1 242 ? -10.367 -12.094 6.82 1 98.56 242 ILE B O 1
ATOM 3854 N N . LYS B 1 243 ? -12.383 -11.367 7.367 1 98.5 243 LYS B N 1
ATOM 3855 C CA . LYS B 1 243 ? -11.875 -10.469 8.398 1 98.5 243 LYS B CA 1
ATOM 3856 C C . LYS B 1 243 ? -11.086 -11.234 9.453 1 98.5 243 LYS B C 1
ATOM 3858 O O . LYS B 1 243 ? -11.492 -12.32 9.875 1 98.5 243 LYS B O 1
ATOM 3863 N N . GLY B 1 244 ? -9.977 -10.719 9.844 1 97.12 244 GLY B N 1
ATOM 3864 C CA . GLY B 1 244 ? -9.18 -11.336 10.891 1 97.12 244 GLY B CA 1
ATOM 3865 C C . GLY B 1 244 ? -8.133 -12.297 10.367 1 97.12 244 GLY B C 1
ATOM 3866 O O . GLY B 1 244 ? -7.387 -12.898 11.141 1 97.12 244 GLY B O 1
ATOM 3867 N N . GLU B 1 245 ? -8.109 -12.516 9.008 1 98.06 245 GLU B N 1
ATOM 3868 C CA . GLU B 1 245 ? -7.008 -13.305 8.453 1 98.06 245 GLU B CA 1
ATOM 3869 C C . GLU B 1 245 ? -5.668 -12.875 9.055 1 98.06 245 GLU B C 1
ATOM 3871 O O . GLU B 1 245 ? -5.305 -11.703 9 1 98.06 245 GLU B O 1
ATOM 3876 N N . PRO B 1 246 ? -4.934 -13.75 9.672 1 96.69 246 PRO B N 1
ATOM 3877 C CA . PRO B 1 246 ? -3.719 -13.367 10.398 1 96.69 246 PRO B CA 1
ATOM 3878 C C . PRO B 1 246 ? -2.627 -12.836 9.477 1 96.69 246 PRO B C 1
ATOM 3880 O O . PRO B 1 246 ? -2.51 -13.281 8.328 1 96.69 246 PRO B O 1
ATOM 3883 N N . PRO B 1 247 ? -1.852 -11.922 9.977 1 96.5 247 PRO B N 1
ATOM 3884 C CA . PRO B 1 247 ? -0.692 -11.477 9.195 1 96.5 247 PRO B CA 1
ATOM 3885 C C . PRO B 1 247 ? 0.351 -12.578 9.016 1 96.5 247 PRO B C 1
ATOM 3887 O O . PRO B 1 247 ? 0.361 -13.555 9.773 1 96.5 247 PRO B O 1
ATOM 3890 N N . LEU B 1 248 ? 1.143 -12.445 8 1 97.62 248 LEU B N 1
ATOM 3891 C CA . LEU B 1 248 ? 2.25 -13.375 7.797 1 97.62 248 LEU B CA 1
ATOM 3892 C C . LEU B 1 248 ? 3.453 -12.984 8.648 1 97.62 248 LEU B C 1
ATOM 3894 O O . LEU B 1 248 ? 3.775 -11.797 8.758 1 97.62 248 LEU B O 1
ATOM 3898 N N . GLU B 1 249 ? 4.09 -13.93 9.234 1 96.94 249 GLU B N 1
ATOM 3899 C CA . GLU B 1 249 ? 5.305 -13.664 10 1 96.94 249 GLU B CA 1
ATOM 3900 C C . GLU B 1 249 ? 6.496 -13.422 9.078 1 96.94 249 GLU B C 1
ATOM 3902 O O . GLU B 1 249 ? 6.562 -13.984 7.98 1 96.94 249 GLU B O 1
ATOM 3907 N N . PRO B 1 250 ? 7.379 -12.562 9.602 1 97.25 250 PRO B N 1
ATOM 3908 C CA . PRO B 1 250 ? 8.602 -12.414 8.805 1 97.25 250 PRO B CA 1
ATOM 3909 C C . PRO B 1 250 ? 9.383 -13.719 8.68 1 97.25 250 PRO B C 1
ATOM 3911 O O . PRO B 1 250 ? 9.516 -14.461 9.656 1 97.25 250 PRO B O 1
ATOM 3914 N N . TYR B 1 251 ? 9.805 -14.055 7.555 1 97.88 251 TYR B N 1
ATOM 3915 C CA . TYR B 1 251 ? 10.586 -15.25 7.285 1 97.88 251 TYR B CA 1
ATOM 3916 C C . TYR B 1 251 ? 11.586 -15 6.16 1 97.88 251 TYR B C 1
ATOM 3918 O O . TYR B 1 251 ? 11.211 -14.938 4.988 1 97.88 251 TYR B O 1
ATOM 3926 N N . THR B 1 252 ? 12.844 -14.805 6.488 1 97.88 252 THR B N 1
ATOM 3927 C CA . THR B 1 252 ? 13.898 -14.562 5.512 1 97.88 252 THR B CA 1
ATOM 3928 C C . THR B 1 252 ? 15.125 -15.422 5.82 1 97.88 252 THR B C 1
ATOM 3930 O O . THR B 1 252 ? 15.25 -15.961 6.922 1 97.88 252 THR B O 1
ATOM 3933 N N . GLU B 1 253 ? 15.977 -15.547 4.875 1 97.75 253 GLU B N 1
ATOM 3934 C CA . GLU B 1 253 ? 17.234 -16.25 5.051 1 97.75 253 GLU B CA 1
ATOM 3935 C C . GLU B 1 253 ? 18.188 -15.484 5.969 1 97.75 253 GLU B C 1
ATOM 3937 O O . GLU B 1 253 ? 18.109 -14.25 6.047 1 97.75 253 GLU B O 1
ATOM 3942 N N . ASP B 1 254 ? 19.031 -16.219 6.719 1 96.69 254 ASP B N 1
ATOM 3943 C CA . ASP B 1 254 ? 20.141 -15.602 7.422 1 96.69 254 ASP B CA 1
ATOM 3944 C C . ASP B 1 254 ? 21.172 -15.047 6.438 1 96.69 254 ASP B C 1
ATOM 3946 O O . ASP B 1 254 ? 21.672 -15.781 5.582 1 96.69 254 ASP B O 1
ATOM 3950 N N . CYS B 1 255 ? 21.547 -13.859 6.613 1 95.5 255 CYS B N 1
ATOM 3951 C CA . CYS B 1 255 ? 22.453 -13.203 5.68 1 95.5 255 CYS B CA 1
ATOM 3952 C C . CYS B 1 255 ? 23.797 -13.922 5.617 1 95.5 255 CYS B C 1
ATOM 3954 O O . CYS B 1 255 ? 24.453 -13.945 4.574 1 95.5 255 CYS B O 1
ATOM 3956 N N . SER B 1 256 ? 24.25 -14.5 6.711 1 95.94 256 SER B N 1
ATOM 3957 C CA . SER B 1 256 ? 25.562 -15.117 6.812 1 95.94 256 SER B CA 1
ATOM 3958 C C . SER B 1 256 ? 25.656 -16.359 5.934 1 95.94 256 SER B C 1
ATOM 3960 O O . SER B 1 256 ? 26.766 -16.781 5.566 1 95.94 256 SER B O 1
ATOM 3962 N N . ILE B 1 257 ? 24.5 -16.969 5.559 1 96.88 257 ILE B N 1
ATOM 3963 C CA . ILE B 1 257 ? 24.531 -18.203 4.762 1 96.88 257 ILE B CA 1
ATOM 3964 C C . ILE B 1 257 ? 23.719 -18 3.486 1 96.88 257 ILE B C 1
ATOM 3966 O O . ILE B 1 257 ? 23.375 -18.984 2.807 1 96.88 257 ILE B O 1
ATOM 3970 N N . CYS B 1 258 ? 23.328 -16.828 3.18 1 96.56 258 CYS B N 1
ATOM 3971 C CA . CYS B 1 258 ? 22.453 -16.547 2.047 1 96.56 258 CYS B CA 1
ATOM 3972 C C . CYS B 1 258 ? 23.172 -16.797 0.727 1 96.56 258 CYS B C 1
ATOM 3974 O O . CYS B 1 258 ? 24.25 -16.234 0.477 1 96.56 258 CYS B O 1
ATOM 3976 N N . PRO B 1 259 ? 22.547 -17.562 -0.125 1 94.88 259 PRO B N 1
ATOM 3977 C CA . PRO B 1 259 ? 23.203 -17.859 -1.399 1 94.88 259 PRO B CA 1
ATOM 3978 C C . PRO B 1 259 ? 23.234 -16.672 -2.348 1 94.88 259 PRO B C 1
ATOM 3980 O O . PRO B 1 259 ? 23.922 -16.703 -3.373 1 94.88 259 PRO B O 1
ATOM 3983 N N . PHE B 1 260 ? 22.547 -15.57 -2.01 1 95.62 260 PHE B N 1
ATOM 3984 C CA . PHE B 1 260 ? 22.469 -14.414 -2.895 1 95.62 260 PHE B CA 1
ATOM 3985 C C . PHE B 1 260 ? 23.203 -13.227 -2.289 1 95.62 260 PHE B C 1
ATOM 3987 O O . PHE B 1 260 ? 23.016 -12.086 -2.729 1 95.62 260 PHE B O 1
ATOM 3994 N N . ALA B 1 261 ? 23.984 -13.492 -1.312 1 95.38 261 ALA B N 1
ATOM 3995 C CA . ALA B 1 261 ? 24.656 -12.43 -0.575 1 95.38 261 ALA B CA 1
ATOM 3996 C C . ALA B 1 261 ? 25.5 -11.562 -1.509 1 95.38 261 ALA B C 1
ATOM 3998 O O . ALA B 1 261 ? 25.625 -10.359 -1.299 1 95.38 261 ALA B O 1
ATOM 3999 N N . LYS B 1 262 ? 26.016 -12.117 -2.59 1 94.31 262 LYS B N 1
ATOM 4000 C CA . LYS B 1 262 ? 26.953 -11.422 -3.477 1 94.31 262 LYS B CA 1
ATOM 4001 C C . LYS B 1 262 ? 26.219 -10.422 -4.367 1 94.31 262 LYS B C 1
ATOM 4003 O O . LYS B 1 262 ? 26.844 -9.562 -4.984 1 94.31 262 LYS B O 1
ATOM 4008 N N . ILE B 1 263 ? 24.969 -10.477 -4.469 1 96.12 263 ILE B N 1
ATOM 4009 C CA . ILE B 1 263 ? 24.172 -9.523 -5.238 1 96.12 263 ILE B CA 1
ATOM 4010 C C . ILE B 1 263 ? 23.125 -8.867 -4.336 1 96.12 263 ILE B C 1
ATOM 4012 O O . ILE B 1 263 ? 21.969 -8.727 -4.727 1 96.12 263 ILE B O 1
ATOM 4016 N N . CYS B 1 264 ? 23.5 -8.617 -3.246 1 97.56 264 CYS B N 1
ATOM 4017 C CA . CYS B 1 264 ? 22.672 -8 -2.217 1 97.56 264 CYS B CA 1
ATOM 4018 C C . CYS B 1 264 ? 23.391 -6.809 -1.589 1 97.56 264 CYS B C 1
ATOM 4020 O O . CYS B 1 264 ? 24.578 -6.883 -1.275 1 97.56 264 CYS B O 1
ATOM 4022 N N . GLY B 1 265 ? 22.656 -5.695 -1.454 1 97 265 GLY B N 1
ATOM 4023 C CA . GLY B 1 265 ? 23.266 -4.523 -0.854 1 97 265 GLY B CA 1
ATOM 4024 C C . GLY B 1 265 ? 23.828 -4.793 0.529 1 97 265 GLY B C 1
ATOM 4025 O O . GLY B 1 265 ? 24.906 -4.297 0.874 1 97 265 GLY B O 1
ATOM 4026 N N . ILE B 1 266 ? 23.172 -5.57 1.322 1 95.44 266 ILE B N 1
ATOM 4027 C CA . ILE B 1 266 ? 23.594 -5.902 2.68 1 95.44 266 ILE B CA 1
ATOM 4028 C C . ILE B 1 266 ? 24.688 -6.965 2.639 1 95.44 266 ILE B C 1
ATOM 4030 O O . ILE B 1 266 ? 25.719 -6.824 3.295 1 95.44 266 ILE B O 1
ATOM 4034 N N . GLY B 1 267 ? 24.453 -7.988 1.873 1 94 267 GLY B N 1
ATOM 4035 C CA . GLY B 1 267 ? 25.375 -9.109 1.812 1 94 267 GLY B CA 1
ATOM 4036 C C . GLY B 1 267 ? 26.75 -8.711 1.331 1 94 267 GLY B C 1
ATOM 4037 O O . GLY B 1 267 ? 27.766 -9.25 1.803 1 94 267 GLY B O 1
ATOM 4038 N N . THR B 1 268 ? 26.875 -7.762 0.42 1 94.19 268 THR B N 1
ATOM 4039 C CA . THR B 1 268 ? 28.141 -7.324 -0.151 1 94.19 268 THR B CA 1
ATOM 4040 C C . THR B 1 268 ? 28.812 -6.301 0.756 1 94.19 268 THR B C 1
ATOM 4042 O O . THR B 1 268 ? 30 -5.996 0.585 1 94.19 268 THR B O 1
ATOM 4045 N N . GLY B 1 269 ? 28 -5.648 1.672 1 94.44 269 GLY B N 1
ATOM 4046 C CA . GLY B 1 269 ? 28.516 -4.57 2.508 1 94.44 269 GLY B CA 1
ATOM 4047 C C . GLY B 1 269 ? 28.422 -3.211 1.838 1 94.44 269 GLY B C 1
ATOM 4048 O O . GLY B 1 269 ? 28.875 -2.209 2.402 1 94.44 269 GLY B O 1
ATOM 4049 N N . ALA B 1 270 ? 27.922 -3.229 0.639 1 94.19 270 ALA B N 1
ATOM 4050 C CA . ALA B 1 270 ? 27.828 -1.955 -0.069 1 94.19 270 ALA B CA 1
ATOM 4051 C C . ALA B 1 270 ? 26.875 -1.005 0.645 1 94.19 270 ALA B C 1
ATOM 4053 O O . ALA B 1 270 ? 26.953 0.214 0.477 1 94.19 270 ALA B O 1
ATOM 4054 N N . PHE B 1 271 ? 25.938 -1.577 1.409 1 96.19 271 PHE B N 1
ATOM 4055 C CA . PHE B 1 271 ? 24.984 -0.793 2.189 1 96.19 271 PHE B CA 1
ATOM 4056 C C . PHE B 1 271 ? 25.156 -1.051 3.68 1 96.19 271 PHE B C 1
ATOM 4058 O O . PHE B 1 271 ? 25.391 -2.189 4.094 1 96.19 271 PHE B O 1
#

Secondary structure (DSSP, 8-state):
-EEEEEEE-HHHHHHHHHHHHHH-HHHHHHHHHSEEEE---HHHHHHHHHHHTS---GGGS-SEEEETTEEEE--GGGPPPPEEEETTEE--S-HHHHHHH--TTSEEE---SEE-TT--EEEEE-STT-HHHHHHHHHHHHTT-EEEEE--GGGB-SS-HHHHHHH--TTS-SEESSB--EEEE-TT-EEE-HHHHHHHHH--EEEEEEE--SSS-TT-EEEEEEE-HHHHHHHHHHHHHHTT-PPPPP----GGG-TTGGGBTTTTS--/-EEEEEEE-HHHHHHHHHHHHHHSHHHHHHHHHSEEEE---HHHHHHHHHHHTS---GGGS-SEEEETTEEEE--GGGPPPPEEEETTEE--S-HHHHHHH--TTSEEE---SEE-TT--EEEEE-STT-HHHHHHHHHHHHTT-EEEEE--GGGB-SS-HHHHHHH--TTS-SEESSB--EEEE-TT-EEE-HHHHHHHHH--EEEEEEE--SSS-TT-EEEEEEE-HHHHHHHHHHHHHHTT-PPPPP----GGG-TTGGGBTTTTT--

Radius of gyration: 23.26 Å; Cα contacts (8 Å, |Δi|>4): 1425; chains: 2; bounding box: 58×72×52 Å

Organism: NCBI:txid2866384

pLDDT: mean 97.41, std 1.87, range [88.19, 98.94]

InterPro domains:
  IPR037171 NagB/RpiA transferase-like [SSF100950] (12-121)

Solvent-accessible surface area (backbone atoms only — not comparable to full-atom values): 25994 Å² total; per-residue (Å²): 124,45,30,30,44,41,37,35,23,54,46,24,38,32,46,48,25,19,57,24,52,64,66,32,66,66,47,46,50,4,33,66,72,26,34,35,36,37,37,63,17,56,47,32,34,39,32,51,26,68,73,70,71,45,94,63,67,34,54,47,29,19,51,70,42,38,35,72,31,14,41,42,38,30,39,74,94,53,53,58,72,61,50,43,25,47,46,70,34,78,49,87,66,57,70,68,60,51,51,72,68,50,31,61,67,17,34,39,35,39,40,53,38,20,28,20,87,82,61,42,36,19,28,75,28,56,45,94,72,29,44,69,61,47,70,43,44,66,51,35,64,75,45,46,29,42,31,39,20,48,40,55,64,33,13,34,26,90,36,51,40,73,60,38,31,73,68,36,30,57,83,53,52,73,32,22,60,19,44,37,34,21,37,45,61,43,83,82,42,44,68,35,25,60,42,52,19,40,31,70,70,22,61,27,50,48,44,53,52,30,20,29,45,38,20,76,4,33,12,10,38,28,28,41,36,37,26,48,67,72,30,43,51,46,41,49,52,54,48,60,71,32,61,81,48,67,77,52,59,66,56,59,40,57,66,94,73,37,92,55,22,84,42,13,12,51,55,62,58,64,79,123,44,30,30,44,40,35,34,24,54,46,24,37,32,47,47,26,20,56,24,53,64,66,32,66,64,47,46,50,5,31,66,74,27,35,35,36,38,37,62,16,56,46,32,32,39,33,51,24,67,73,69,72,45,93,64,68,34,54,46,29,19,52,70,44,37,37,72,31,14,42,43,38,29,41,73,95,55,54,58,73,62,49,41,26,46,46,68,33,78,48,87,66,57,71,67,60,51,51,73,67,50,31,61,66,16,34,37,34,38,40,54,38,20,28,18,87,82,60,43,37,20,28,73,27,57,46,94,72,31,44,71,60,46,71,42,44,67,51,36,63,74,46,46,30,40,32,37,21,47,40,53,62,33,13,34,26,90,37,51,42,73,60,38,32,74,69,38,30,54,83,54,53,72,31,23,59,19,44,37,35,19,37,44,60,42,84,79,43,42,69,34,26,59,41,51,18,40,31,70,71,23,61,26,49,48,43,54,54,28,19,28,45,39,20,78,4,33,13,11,40,28,29,40,36,37,28,48,66,71,30,43,51,48,41,50,52,54,50,62,71,33,60,81,48,68,76,53,59,64,56,59,40,57,66,93,76,38,92,56,22,84,43,14,11,51,55,62,56,65,80

Sequence (542 aa):
MKRALVTLTPTESKRLIAKAIVALEEVQHALENGFVYIATGTTAAYVAEEILGEKIEKEKWTVGVISKGRTCVTAKKTWPKHLVLYKGKPYEGEPLEALKEMGPEDVFIKGANAIDQNWNVAVFAAAPDGGTIGKTFGWTITKGVITITPISLEKFTPTPVEVSAKLTGIHSFDWGTGLYAALVPIPHAIPVTEVEAYDILANVDAIPIASGGAGGAEGSVTLVLEGDDEDMERAKEITKAIKGEPPLEPYTEDCSICPFAKICGIGTGAFMKRALVTLTPTESKRLIAKAIVALEEVQHALENGFVYIATGTTAAYVAEEILGEKIEKEKWTVGVISKGRTCVTAKKTWPKHLVLYKGKPYEGEPLEALKEMGPEDVFIKGANAIDQNWNVAVFAAAPDGGTIGKTFGWTITKGVITITPISLEKFTPTPVEVSAKLTGIHSFDWGTGLYAALVPIPHAIPVTEVEAYDILANVDAIPIASGGAGGAEGSVTLVLEGDDEDMERAKEITKAIKGEPPLEPYTEDCSICPFAKICGIGTGAF

Nearest PDB structures (foldseek):
  6jlz-assembly1_D  TM=5.528E-01  e=1.207E-02  Schizosaccharomyces pombe 972h-
  8k9h-assembly2_C  TM=4.657E-01  e=2.468E-02  Fusobacterium nucleatum
  6lp1-assembly1_B  TM=3.954E-01  e=5.685E-02  Trypanosoma brucei
  3rrl-assembly1_D  TM=4.442E-01  e=1.764E-01  Helicobacter pylori
  6y24-assembly1_A  TM=6.194E-01  e=1.913E+00  Homo sapiens